Protein AF-A0A9E2R6E4-F1 (afdb_monomer)

Solvent-accessible surface area (backbone atoms only — not comparable to full-atom values): 20254 Å² total; per-residue (Å²): 70,36,32,37,70,83,23,35,37,55,35,37,62,45,87,61,30,73,78,51,36,37,40,59,85,74,66,72,63,31,54,75,44,72,36,80,47,72,44,97,88,69,48,46,32,44,30,36,35,43,78,27,54,66,24,34,38,40,35,26,30,70,66,62,95,43,68,72,61,46,47,50,52,46,53,57,48,55,61,68,33,55,60,33,45,71,48,36,71,67,54,53,74,89,80,40,61,92,71,56,21,30,36,34,30,35,73,84,27,34,34,65,30,32,38,49,40,49,83,38,42,28,50,64,60,48,74,66,54,59,67,63,53,67,75,66,43,74,50,99,88,41,50,26,42,78,46,77,46,76,38,59,46,101,86,66,50,72,59,23,36,40,45,48,78,44,76,41,63,68,61,53,52,50,50,55,52,51,52,55,51,52,51,50,52,52,52,53,51,50,51,52,53,51,51,50,50,50,50,53,51,52,54,49,54,57,50,46,64,70,60,56,85,51,64,93,86,52,95,72,49,43,56,72,41,62,56,86,72,68,72,34,56,45,32,42,52,34,62,72,84,69,98,53,56,50,61,57,51,28,73,45,44,29,57,54,45,20,10,19,39,55,36,73,5,30,36,38,32,39,12,23,30,57,96,75,35,30,27,69,34,33,84,52,52,73,74,48,48,59,48,27,53,52,45,33,51,56,36,43,62,43,21,38,69,70,62,64,78,87,61,46,48,82,47,80,40,66,34,47,45,97,88,47,91,60,83,42,29,24,33,39,34,44,40,38,47,65,49,86,58,74,63,77,33,18,26,66,85,71,48,30,27,29,42,52,92,50,40,82,42,80,43,59,70,69,62,38,54,53,56,48,68,78,51,106

Radius of gyration: 51.25 Å; Cα contacts (8 Å, |Δi|>4): 689; chains: 1; bounding box: 88×52×119 Å

pLDDT: mean 85.67, std 11.24, range [45.84, 97.56]

Mean predicted aligned error: 17.35 Å

Secondary structure (DSSP, 8-state):
-EE-TTSBEEEB-GGGGGGS-BBPPPPGGGGTS-EEEE-TTS-EEEEEEEEEBTEEEEEEEES-S-HHHHHHHHHHHHHHT-SBHHHHHH--GGGS-TT-EEEEEETTSBEEEEEB----BB-PPPHHHHHHS-SSEEETTEEEEEEEEEEE-TTS-EEEEEEEEEE-HHHHHHHHHHHHHHHHHHHHHHHHHHHHHHHHHHHHHHHHHHHS-S-TT-S-EETTPBPSSPP-SSEEEE---SS-HHHHHHHHHHHHHHHHHTTT-EEEEETEETTTTEE--EE--HHHHHHHHHHHHHHHHTSBSPPPTTT-EEEEEEEE-SS---TTEEEEEEEE-----SS--B-TTS-EEEEETTEEEEE-SHHHHHHHHTT-

Sequence (376 aa):
IIIGPNGLLIDVEADVTAVLGKAQSLPEVVFRSPQTLVSEVGETWRLLGKRVQGGSVILGLVAPSSMASADVKLADASRRFGNTIAEALSVKPRQIDVDVDYAVLGDDGALKAGWGGVPLKIAPRSPSEIAALKPPVTIAGKPYLLFSRPIVNSVGGQVGTVIVPQELNLEQEALAVLDRFNLGIIVIAALITVGLGIYLVGREVLRDSRRSGVAAGIDRFILGERLAIEETREYEFKEVIGNRPADTIANLADEYAVAFLNSEGGRIFWGVRDKDRVVVGVRLPAPDRDRLRRLVANKLHAVQPQIDPTQYRLEFHAVESPETADSELTVIELIVPKVDPTEPYFTGGGEAFVRVDGVTRRLSGPPLVDWIRRRT

Foldseek 3Di:
DWAWPQQWFQFDAFQPQQLFAFWDDDDPVLAVAWDWDAAPVGWIKTWHKHAAAFFIKIKIATPDPDPVVVRVLRVVQNVQCPRHLVSNSVDDCVNHDVRMWMFTAGPRRRTNTTGGRRTIRTPGPPPVNSVVPPAQDQTPNFTKDWDKDFDADPVGHGGIIDIDIDTCPVVVVVVVVVVVVVVVVVVVVVCVVVVVVCVVVVVVVVVVVVVPDDDVQDPAAAAFDAGPDAQFLAEEEEEQDDDQRLVVCLVCLLLVLLQQQLEFWHKYKYQAHNPGRGRRFDQADPVSVVVSVVSNLVFQCLKPPRDDPVQKDWDWGFYHYPVDPPRRGTIIMIGHHGDLDLAGMATSVRWGWHRDGSDIDTQDDPNRVVSNVVSD

Nearest PDB structures (foldseek):
  5yd0-assembly2_B  TM=7.288E-01  e=2.037E-07  Rattus norvegicus
  5yd0-assembly1_A  TM=7.008E-01  e=3.470E-07  Rattus norvegicus
  7zep-assembly1_A  TM=6.489E-01  e=7.905E-08  Homo sapiens
  5yd0-assembly2_D  TM=6.889E-01  e=6.652E-07  Rattus norvegicus
  9gmx-assembly1_B  TM=6.318E-01  e=4.664E-07  Homo sapiens

Structure (mmCIF, N/CA/C/O backbone):
data_AF-A0A9E2R6E4-F1
#
_entry.id   AF-A0A9E2R6E4-F1
#
loop_
_atom_site.group_PDB
_atom_site.id
_atom_site.type_symbol
_atom_site.label_atom_id
_atom_site.label_alt_id
_atom_site.label_comp_id
_atom_site.label_asym_id
_atom_site.label_entity_id
_atom_site.label_seq_id
_atom_site.pdbx_PDB_ins_code
_atom_site.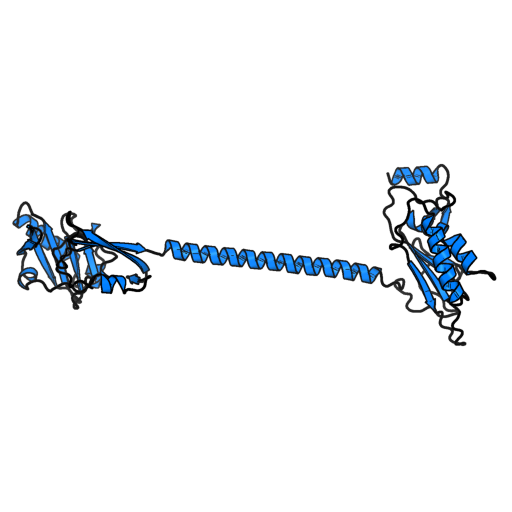Cartn_x
_atom_site.Cartn_y
_atom_site.Cartn_z
_atom_site.occupancy
_atom_site.B_iso_or_equiv
_atom_site.auth_seq_id
_atom_site.auth_comp_id
_atom_site.auth_asym_id
_atom_site.auth_atom_id
_atom_site.pdbx_PDB_model_num
ATOM 1 N N . ILE A 1 1 ? -16.400 -1.07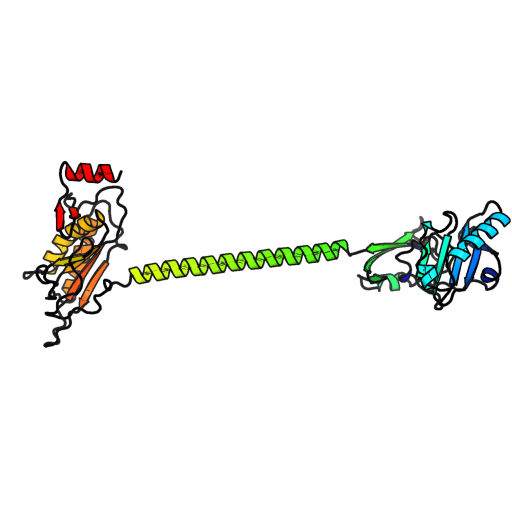3 38.572 1.00 79.62 1 ILE A N 1
ATOM 2 C CA . ILE A 1 1 ? -16.927 -2.059 39.549 1.00 79.62 1 ILE A CA 1
ATOM 3 C C . ILE A 1 1 ? -16.061 -2.025 40.796 1.00 79.62 1 ILE A C 1
ATOM 5 O O . ILE A 1 1 ? -14.838 -2.103 40.664 1.00 79.62 1 ILE A O 1
ATOM 9 N N . ILE A 1 2 ? -16.677 -1.924 41.973 1.00 78.75 2 ILE A N 1
ATOM 10 C CA . ILE A 1 2 ? -15.986 -1.910 43.268 1.00 78.75 2 ILE A CA 1
ATOM 11 C C . ILE A 1 2 ? -16.479 -3.085 44.114 1.00 78.75 2 ILE A C 1
ATOM 13 O O . ILE A 1 2 ? -17.682 -3.259 44.312 1.00 78.75 2 ILE A O 1
ATOM 17 N N . ILE A 1 3 ? -15.537 -3.890 44.610 1.00 78.31 3 ILE A N 1
ATOM 18 C CA . ILE A 1 3 ? -15.826 -5.064 45.440 1.00 78.31 3 ILE A CA 1
ATOM 19 C C . ILE A 1 3 ? -15.032 -4.967 46.743 1.00 78.31 3 ILE A C 1
ATOM 21 O O . ILE A 1 3 ? -13.816 -4.745 46.728 1.00 78.31 3 ILE A O 1
ATOM 25 N N . GLY A 1 4 ? -15.726 -5.150 47.865 1.00 74.25 4 GLY A N 1
ATOM 26 C CA . GLY A 1 4 ? -15.132 -5.251 49.193 1.00 74.25 4 GLY A CA 1
ATOM 27 C C . GLY A 1 4 ? -14.335 -6.550 49.392 1.00 74.25 4 GLY A C 1
ATOM 28 O O . GLY A 1 4 ? -14.423 -7.484 48.593 1.00 74.25 4 GLY A O 1
ATOM 29 N N . PRO A 1 5 ? -13.576 -6.664 50.491 1.00 70.75 5 PRO A N 1
ATOM 30 C CA . PRO A 1 5 ? -12.646 -7.773 50.709 1.00 70.75 5 PRO A CA 1
ATOM 31 C C . PRO A 1 5 ? -13.365 -9.120 50.900 1.00 70.75 5 PRO A C 1
ATOM 33 O O . PRO A 1 5 ? -12.811 -10.167 50.583 1.00 70.75 5 PRO A O 1
ATOM 36 N N . ASN A 1 6 ? -14.629 -9.088 51.334 1.00 72.00 6 ASN A N 1
ATOM 37 C CA . ASN A 1 6 ? -15.473 -10.266 51.548 1.00 72.00 6 ASN A CA 1
ATOM 38 C C . ASN A 1 6 ? -16.371 -10.603 50.341 1.00 72.00 6 ASN A C 1
ATOM 40 O O . ASN A 1 6 ? -17.314 -11.382 50.476 1.00 72.00 6 ASN A O 1
ATOM 44 N N . GLY A 1 7 ? -16.140 -9.979 49.180 1.00 75.81 7 GLY A N 1
ATOM 45 C CA . GLY A 1 7 ? -16.980 -10.163 47.992 1.00 75.81 7 GLY A CA 1
ATOM 46 C C . GLY A 1 7 ? -18.264 -9.325 47.980 1.00 75.81 7 GLY A C 1
ATOM 47 O O . GLY A 1 7 ? -19.118 -9.542 47.126 1.00 75.81 7 GLY A O 1
ATOM 48 N N . LEU A 1 8 ? -18.426 -8.369 48.903 1.00 82.25 8 LEU A N 1
ATOM 49 C CA . LEU A 1 8 ? -19.550 -7.426 48.881 1.00 82.25 8 LEU A CA 1
ATOM 50 C C . LEU A 1 8 ? -19.448 -6.519 47.648 1.00 82.25 8 LEU A C 1
ATOM 52 O O . LEU A 1 8 ? -18.444 -5.827 47.476 1.00 82.25 8 LEU A O 1
ATOM 56 N N . LEU A 1 9 ? -20.484 -6.508 46.814 1.00 81.25 9 LEU A N 1
ATOM 57 C CA . LEU A 1 9 ? -20.631 -5.544 45.733 1.00 81.25 9 LEU A CA 1
ATOM 58 C C . LEU A 1 9 ? -20.940 -4.171 46.334 1.00 81.25 9 LEU A C 1
ATOM 60 O O . LEU A 1 9 ? -21.953 -4.022 47.010 1.00 81.25 9 LEU A O 1
ATOM 64 N N . ILE A 1 10 ? -20.046 -3.207 46.120 1.00 81.75 10 ILE A N 1
ATOM 65 C CA . ILE A 1 10 ? -20.208 -1.830 46.609 1.00 81.75 10 ILE A CA 1
ATOM 66 C C . ILE A 1 10 ? -20.792 -0.954 45.506 1.00 81.75 10 ILE A C 1
ATOM 68 O O . ILE A 1 10 ? -21.644 -0.121 45.777 1.00 81.75 10 ILE A O 1
ATOM 72 N N . ASP A 1 11 ? -20.331 -1.143 44.269 1.00 83.12 11 ASP A N 1
ATOM 73 C CA . ASP A 1 11 ? -20.814 -0.366 43.133 1.00 83.12 11 ASP A CA 1
ATOM 74 C C . ASP A 1 11 ? -20.617 -1.110 41.806 1.00 83.12 11 ASP A C 1
ATOM 76 O O . ASP A 1 11 ? -19.558 -1.717 41.551 1.00 83.12 11 ASP A O 1
ATOM 80 N N . VAL A 1 12 ? -21.641 -1.059 40.955 1.00 80.75 12 VAL A N 1
ATOM 81 C CA . VAL A 1 12 ? -21.673 -1.696 39.642 1.00 80.75 12 VAL A CA 1
ATOM 82 C C . VAL A 1 12 ? -22.379 -0.835 38.601 1.00 80.75 12 VAL A C 1
ATOM 84 O O . VAL A 1 12 ? -23.455 -0.288 38.825 1.00 80.75 12 VAL A O 1
ATOM 87 N N . GLU A 1 13 ? -21.796 -0.809 37.403 1.00 73.75 13 GLU A N 1
ATOM 88 C CA . GLU A 1 13 ? -22.425 -0.246 36.213 1.00 73.75 13 GLU A CA 1
ATOM 89 C C . GLU A 1 13 ? -22.677 -1.353 35.180 1.00 73.75 13 GLU A C 1
ATOM 91 O O . GLU A 1 13 ? -21.898 -2.306 35.042 1.00 73.75 13 GLU A O 1
ATOM 96 N N . ALA A 1 14 ? -23.814 -1.232 34.492 1.00 58.81 14 ALA A N 1
ATOM 97 C CA . ALA A 1 14 ? -24.580 -2.337 33.920 1.00 58.81 14 ALA A CA 1
ATOM 98 C C . ALA A 1 14 ? -23.852 -3.220 32.895 1.00 58.81 14 ALA A C 1
ATOM 100 O O . ALA 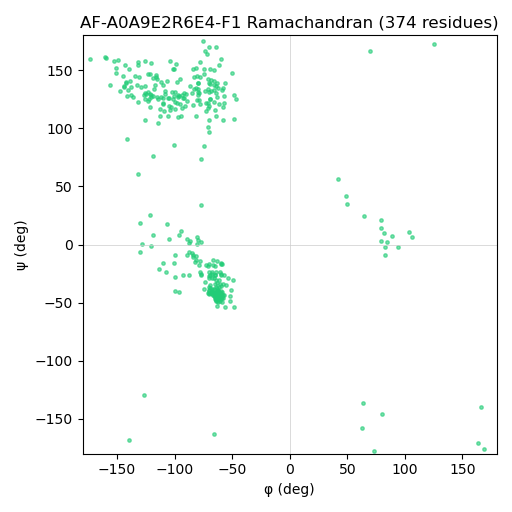A 1 14 ? -24.187 -4.400 32.785 1.00 58.81 14 ALA A O 1
ATOM 101 N N . ASP A 1 15 ? -22.845 -2.704 32.192 1.00 63.28 15 ASP A N 1
ATOM 102 C CA . ASP A 1 15 ? -22.310 -3.373 30.998 1.00 63.28 15 ASP A CA 1
ATOM 103 C C . ASP A 1 15 ? -21.248 -4.452 31.266 1.00 63.28 15 ASP A C 1
ATOM 105 O O . ASP A 1 15 ? -20.853 -5.166 30.345 1.00 63.28 15 ASP A O 1
ATOM 109 N N . VAL A 1 16 ? -20.762 -4.617 32.506 1.00 60.66 16 VAL A N 1
ATOM 110 C CA . VAL A 1 16 ? -19.556 -5.449 32.772 1.00 60.66 16 VAL A CA 1
ATOM 111 C C . VAL A 1 16 ? -19.770 -6.472 33.895 1.00 60.66 16 VAL A C 1
ATOM 113 O O . VAL A 1 16 ? -18.849 -7.062 34.464 1.00 60.66 16 VAL A O 1
ATOM 116 N N . THR A 1 17 ? -21.036 -6.746 34.191 1.00 63.38 17 THR A N 1
ATOM 117 C CA . THR A 1 17 ? -21.457 -7.647 35.269 1.00 63.38 17 THR A CA 1
ATOM 118 C C . THR A 1 17 ? -21.146 -9.121 35.009 1.00 63.38 17 THR A C 1
ATOM 120 O O . THR A 1 17 ? -20.894 -9.855 35.958 1.00 63.38 17 THR A O 1
ATOM 123 N N . ALA A 1 18 ? -21.044 -9.553 33.746 1.00 61.69 18 ALA A N 1
ATOM 124 C CA . ALA A 1 18 ? -20.771 -10.952 33.387 1.00 61.69 18 ALA A CA 1
ATOM 125 C C . ALA A 1 18 ? -19.364 -11.457 33.780 1.00 61.69 18 ALA A C 1
ATOM 127 O O . ALA A 1 18 ? -19.092 -12.659 33.739 1.00 61.69 18 ALA A O 1
ATOM 128 N N . VAL A 1 19 ? -18.453 -10.549 34.140 1.00 63.16 19 VAL A N 1
ATOM 129 C CA . VAL A 1 19 ? -17.122 -10.891 34.671 1.00 63.16 19 VAL A CA 1
ATOM 130 C C . VAL A 1 19 ? -17.211 -11.316 36.136 1.00 63.16 19 VAL A C 1
ATOM 132 O O . VAL A 1 19 ? -16.366 -12.076 36.619 1.00 63.16 19 VAL A O 1
ATOM 135 N N . LEU A 1 20 ? -18.238 -10.829 36.832 1.00 67.44 20 LEU A N 1
ATOM 136 C CA . LEU A 1 20 ? -18.463 -11.075 38.243 1.00 67.44 20 LEU A CA 1
ATOM 137 C C . LEU A 1 20 ? -18.966 -12.508 38.441 1.00 67.44 20 LEU A C 1
ATOM 139 O O . LEU A 1 20 ? -19.625 -13.090 37.580 1.00 67.44 20 LEU A O 1
ATOM 143 N N . GLY A 1 21 ? -18.576 -13.108 39.565 1.00 70.19 21 GLY A N 1
ATOM 144 C CA . GLY A 1 21 ? -18.983 -14.461 39.927 1.00 70.19 21 GLY A CA 1
ATOM 145 C C . GLY A 1 21 ? -20.486 -14.575 40.205 1.00 70.19 21 GLY A C 1
ATOM 146 O O . GLY A 1 21 ? -21.298 -13.719 39.854 1.00 70.19 21 GLY A O 1
ATOM 147 N N . LYS A 1 22 ? -20.874 -15.658 40.874 1.00 82.62 22 LYS A N 1
ATOM 148 C CA . LYS A 1 22 ? -22.269 -15.869 41.269 1.00 82.62 22 LYS A CA 1
ATOM 149 C C . LYS A 1 22 ? -22.577 -15.096 42.547 1.00 82.62 22 LYS A C 1
ATOM 151 O O . LYS A 1 22 ? -21.801 -15.151 43.501 1.00 82.62 22 LYS A O 1
ATOM 156 N N . ALA A 1 23 ? -23.708 -14.401 42.573 1.00 85.19 23 ALA A N 1
ATOM 157 C CA . ALA A 1 23 ? -24.239 -13.807 43.786 1.00 85.19 23 ALA A CA 1
ATOM 158 C C . ALA A 1 23 ? -24.750 -14.906 44.730 1.00 85.19 23 ALA A C 1
ATOM 160 O O . ALA A 1 23 ? -25.378 -15.879 44.306 1.00 85.19 23 ALA A O 1
ATOM 161 N N . GLN A 1 24 ? -24.488 -14.743 46.022 1.00 84.50 24 GLN A N 1
ATOM 162 C CA . GLN A 1 24 ? -25.087 -15.549 47.072 1.00 84.50 24 GLN A CA 1
ATOM 163 C C . GLN A 1 24 ? -26.591 -15.262 47.125 1.00 84.50 24 GLN A C 1
ATOM 165 O O . GLN A 1 24 ? -27.020 -14.110 47.045 1.00 84.50 24 GLN A O 1
ATOM 170 N N . SER A 1 25 ? -27.398 -16.311 47.268 1.00 81.69 25 SER A N 1
ATOM 171 C CA . SER A 1 25 ? -28.851 -16.173 47.342 1.00 81.69 25 SER A CA 1
ATOM 172 C C . SER A 1 25 ? -29.272 -15.342 48.557 1.00 81.69 25 SER A C 1
ATOM 174 O O . SER A 1 25 ? -28.789 -15.560 49.669 1.00 81.69 25 SER A O 1
ATOM 176 N N . LEU A 1 26 ? -30.205 -14.412 48.345 1.00 85.38 26 LEU A N 1
ATOM 177 C CA . LEU A 1 26 ? -30.829 -13.651 49.424 1.00 85.38 26 LEU A CA 1
ATOM 178 C C . LEU A 1 26 ? -31.908 -14.479 50.144 1.00 85.38 26 LEU A C 1
ATOM 180 O O . LEU A 1 26 ? -32.474 -15.401 49.549 1.00 85.38 26 LEU A O 1
ATOM 184 N N . PRO A 1 27 ? -32.244 -14.139 51.403 1.00 87.50 27 PRO A N 1
ATOM 185 C CA . PRO A 1 27 ? -33.346 -14.769 52.123 1.00 87.50 27 PRO A CA 1
ATOM 186 C C . PRO A 1 27 ? -34.682 -14.660 51.371 1.00 87.50 27 PRO A C 1
ATOM 188 O O . PRO A 1 27 ? -35.037 -13.588 50.883 1.00 87.50 27 PRO A O 1
ATOM 191 N N . GLU A 1 28 ? -35.481 -15.735 51.367 1.00 90.56 28 GLU A N 1
ATOM 192 C CA . GLU A 1 28 ? -36.801 -15.786 50.700 1.00 90.56 28 GLU A CA 1
ATOM 193 C C . GLU A 1 28 ? -37.754 -14.659 51.112 1.00 90.56 28 GLU A C 1
ATOM 195 O O . GLU A 1 28 ? -38.614 -14.239 50.341 1.00 90.56 28 GLU A O 1
ATOM 200 N N . VAL A 1 29 ? -37.607 -14.149 52.335 1.00 91.75 29 VAL A N 1
ATOM 201 C CA . VAL A 1 29 ? -38.442 -13.066 52.859 1.00 91.75 29 VAL A CA 1
ATOM 202 C C . VAL A 1 29 ? -38.320 -11.777 52.033 1.00 91.75 29 VAL A C 1
ATOM 204 O O . VAL A 1 29 ? -39.316 -11.077 51.865 1.00 91.75 29 VAL A O 1
ATOM 207 N N . VAL A 1 30 ? -37.155 -11.518 51.423 1.00 92.94 30 VAL A N 1
ATOM 208 C CA . VAL A 1 30 ? -36.910 -10.345 50.562 1.00 92.94 30 VAL A CA 1
ATOM 209 C C . VAL A 1 30 ? -37.771 -10.386 49.295 1.00 92.94 30 VAL A C 1
ATOM 211 O O . VAL A 1 30 ? -38.120 -9.341 48.757 1.00 92.94 30 VAL A O 1
ATOM 214 N N . PHE A 1 31 ? -38.169 -11.578 48.838 1.00 94.06 31 PHE A N 1
ATOM 215 C CA . PHE A 1 31 ? -39.012 -11.762 47.651 1.00 94.06 31 PHE A CA 1
ATOM 216 C C . PHE A 1 31 ? -40.515 -11.703 47.940 1.00 94.06 31 PHE A C 1
ATOM 218 O O . PHE A 1 31 ? -41.323 -11.769 47.015 1.00 94.06 31 PHE A O 1
ATOM 225 N N . ARG A 1 32 ? -40.907 -11.627 49.217 1.00 92.88 32 ARG A N 1
ATOM 226 C CA . ARG A 1 32 ? -42.317 -11.579 49.635 1.00 92.88 32 A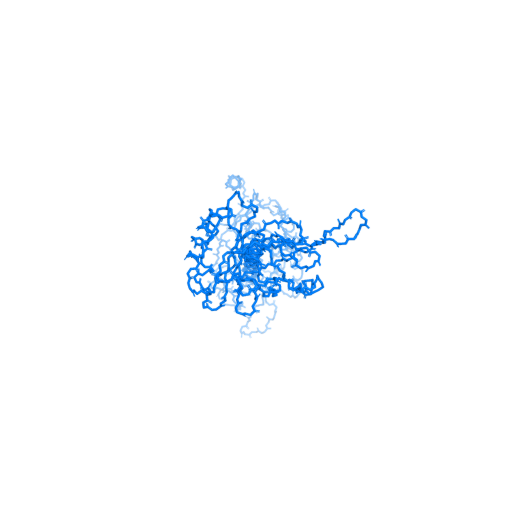RG A CA 1
ATOM 227 C C . ARG A 1 32 ? -42.770 -10.160 49.939 1.00 92.88 32 ARG A C 1
ATOM 229 O O . ARG A 1 32 ? -43.898 -9.799 49.619 1.00 92.88 32 ARG A O 1
ATOM 236 N N . SER A 1 33 ? -41.910 -9.372 50.574 1.00 92.81 33 SER A N 1
ATOM 237 C CA . SER A 1 33 ? -42.186 -7.982 50.930 1.00 92.81 33 SER A CA 1
ATOM 238 C C . SER A 1 33 ? -40.886 -7.219 51.182 1.00 92.81 33 SER A C 1
ATOM 240 O O . SER A 1 33 ? -39.865 -7.855 51.456 1.00 92.81 33 SER A O 1
ATOM 242 N N . PRO A 1 34 ? -40.904 -5.873 51.132 1.00 95.50 34 PRO A N 1
ATOM 243 C CA . PRO A 1 34 ? -39.709 -5.088 51.394 1.00 95.50 34 PRO A CA 1
ATOM 244 C C . PRO A 1 34 ? -39.121 -5.352 52.787 1.00 95.50 34 PRO A C 1
ATOM 246 O O . PRO A 1 34 ? -39.840 -5.362 53.790 1.00 95.50 34 PRO A O 1
ATOM 249 N N . GLN A 1 35 ? -37.807 -5.557 52.850 1.00 95.81 35 GLN A N 1
ATOM 250 C CA . GLN A 1 35 ? -37.065 -5.869 54.072 1.00 95.81 35 GLN A CA 1
ATOM 251 C C . GLN A 1 35 ? -35.984 -4.835 54.339 1.00 95.81 35 G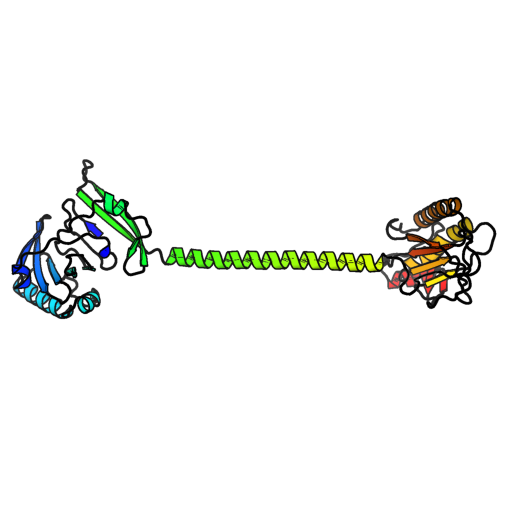LN A C 1
ATOM 253 O O . GLN A 1 35 ? -35.371 -4.317 53.410 1.00 95.81 35 GLN A O 1
ATOM 258 N N . THR A 1 36 ? -35.723 -4.561 55.614 1.00 93.75 36 THR A N 1
ATOM 259 C CA . THR A 1 36 ? -34.608 -3.700 56.017 1.00 93.75 36 THR A CA 1
ATOM 260 C C . THR A 1 36 ? -33.407 -4.560 56.387 1.00 93.75 36 THR A C 1
ATOM 262 O O . THR A 1 36 ? -33.537 -5.486 57.187 1.00 93.75 36 THR A O 1
ATOM 265 N N . LEU A 1 37 ? -32.247 -4.254 55.814 1.00 90.31 37 LEU A N 1
ATOM 266 C CA . LEU A 1 37 ? -30.989 -4.959 56.044 1.00 90.31 37 LEU A CA 1
ATOM 267 C C . LEU A 1 37 ? -29.867 -3.945 56.266 1.00 90.31 37 LEU A C 1
ATOM 269 O O . LEU A 1 37 ? -29.863 -2.890 55.647 1.00 90.31 37 LEU A O 1
ATOM 273 N N . VAL A 1 38 ? -28.912 -4.263 57.136 1.00 89.31 38 VAL A N 1
ATOM 274 C CA . VAL A 1 38 ? -27.686 -3.471 57.299 1.00 89.31 38 VAL A CA 1
ATOM 275 C C . VAL A 1 38 ? -26.555 -4.189 56.565 1.00 89.31 38 VAL A C 1
ATOM 277 O O . VAL A 1 38 ? -26.343 -5.381 56.794 1.00 89.31 38 VAL A O 1
ATOM 280 N N . SER A 1 39 ? -25.872 -3.499 55.651 1.00 86.25 39 SER A N 1
ATOM 281 C CA . SER A 1 39 ? -24.738 -4.053 54.904 1.00 86.25 39 SER A CA 1
ATOM 282 C C . SER A 1 39 ? -23.504 -4.201 55.808 1.00 86.25 39 SER A C 1
ATOM 284 O O . SER A 1 39 ? -23.424 -3.603 56.880 1.00 86.25 39 SER A O 1
ATOM 286 N N . GLU A 1 40 ? -22.500 -4.975 55.383 1.00 81.31 40 GLU A N 1
ATOM 287 C CA . GLU A 1 40 ? -21.253 -5.132 56.160 1.00 81.31 40 GLU A CA 1
ATOM 288 C C . GLU A 1 40 ? -20.447 -3.829 56.287 1.00 81.31 40 GLU A C 1
ATOM 290 O O . GLU A 1 40 ? -19.617 -3.708 57.184 1.00 81.31 40 GLU A O 1
ATOM 295 N N . VAL A 1 41 ? -20.709 -2.849 55.415 1.00 82.31 41 VAL A N 1
ATOM 296 C CA . VAL A 1 41 ? -20.125 -1.500 55.482 1.00 82.31 41 VAL A CA 1
ATOM 297 C C . VAL A 1 41 ? -20.962 -0.532 56.331 1.00 82.31 41 VAL A C 1
ATOM 299 O O . VAL A 1 41 ? -20.615 0.639 56.447 1.00 82.31 41 VAL A O 1
ATOM 302 N N . GLY A 1 42 ? -22.034 -1.016 56.971 1.00 84.94 42 GLY A N 1
ATOM 303 C CA . GLY A 1 42 ? -22.847 -0.260 57.929 1.00 84.94 42 GLY A CA 1
ATOM 304 C C . GLY A 1 42 ? -24.001 0.540 57.322 1.00 84.94 42 GLY A C 1
ATOM 305 O O . GLY A 1 42 ? -24.665 1.290 58.037 1.00 84.94 42 GLY A O 1
ATOM 306 N N . GLU A 1 43 ? -24.282 0.390 56.029 1.00 89.31 43 GLU A N 1
ATOM 307 C CA . GLU A 1 43 ? -25.390 1.095 55.382 1.00 89.31 43 GLU A CA 1
ATOM 308 C C . GLU A 1 43 ? -26.714 0.400 55.675 1.00 89.31 43 GLU A C 1
ATOM 310 O O . GLU A 1 43 ? -26.815 -0.825 55.615 1.00 89.31 43 GLU A O 1
ATOM 315 N N . THR A 1 44 ? -27.761 1.177 55.939 1.00 92.00 44 THR A N 1
ATOM 316 C CA . THR A 1 44 ? -29.114 0.635 56.094 1.00 92.00 44 THR A CA 1
ATOM 317 C C . THR A 1 44 ? -29.820 0.635 54.747 1.00 92.00 44 THR A C 1
ATOM 319 O O . THR A 1 44 ? -30.047 1.691 54.170 1.00 92.00 44 THR A O 1
ATOM 322 N N . TRP A 1 45 ? -30.208 -0.539 54.273 1.00 94.12 45 TRP A N 1
ATOM 323 C CA . TRP A 1 45 ? -30.863 -0.763 52.994 1.00 94.12 45 TRP A CA 1
ATOM 324 C C . TRP A 1 45 ? -32.309 -1.200 53.183 1.00 94.12 45 TRP A C 1
ATOM 326 O O . TRP A 1 45 ? -32.606 -2.039 54.035 1.00 94.12 45 TRP A O 1
ATOM 336 N N . ARG A 1 46 ? -33.208 -0.685 52.343 1.00 96.12 46 ARG A N 1
ATOM 337 C CA . ARG A 1 46 ? -34.555 -1.230 52.152 1.00 96.12 46 ARG A CA 1
ATOM 338 C C . ARG A 1 46 ? -34.585 -1.984 50.830 1.00 96.12 46 ARG A C 1
ATOM 340 O O . ARG A 1 46 ? -34.379 -1.375 49.787 1.00 96.12 46 ARG A O 1
ATOM 347 N N . LEU A 1 47 ? -34.796 -3.297 50.880 1.00 96.38 47 LEU A N 1
ATOM 348 C CA . LEU A 1 47 ? -34.658 -4.206 49.744 1.00 96.38 47 LEU A CA 1
ATOM 349 C C . LEU A 1 47 ? -35.983 -4.852 49.359 1.00 96.38 47 LEU A C 1
ATOM 351 O O . LEU A 1 47 ? -36.748 -5.244 50.235 1.00 96.38 47 LEU A O 1
ATOM 355 N N . LEU A 1 48 ? -36.203 -5.056 48.063 1.00 97.12 48 LEU A N 1
ATOM 356 C CA . LEU A 1 48 ? -37.299 -5.862 47.528 1.00 97.12 48 LEU A CA 1
ATOM 357 C C . LEU A 1 48 ? -36.787 -6.756 46.398 1.00 97.12 48 LEU A C 1
ATOM 359 O O . LEU A 1 48 ? -36.198 -6.284 45.429 1.00 97.12 48 LEU A O 1
ATOM 363 N N . GLY A 1 49 ? -37.048 -8.051 46.513 1.00 96.31 49 GLY A N 1
ATOM 364 C CA . GLY A 1 49 ? -36.783 -9.034 45.477 1.00 96.31 49 GLY A CA 1
ATOM 365 C C . GLY A 1 49 ? -38.027 -9.296 44.635 1.00 96.31 49 GLY A C 1
ATOM 366 O O . GLY A 1 49 ? -39.138 -9.395 45.153 1.00 96.31 49 GLY A O 1
ATOM 367 N N . LYS A 1 50 ? -37.838 -9.486 43.333 1.00 95.94 50 LYS A N 1
ATOM 368 C CA . LYS A 1 50 ? -38.867 -9.941 42.399 1.00 95.94 50 LYS A CA 1
ATOM 369 C C . LYS A 1 50 ? -38.364 -11.157 41.635 1.00 95.94 50 LYS A C 1
ATOM 371 O O . LYS A 1 50 ? -37.291 -11.123 41.041 1.00 95.94 50 LYS A O 1
ATOM 376 N N . ARG A 1 51 ? -39.153 -12.231 41.620 1.00 95.81 51 ARG A N 1
ATOM 377 C CA . ARG A 1 51 ? -38.880 -13.384 40.754 1.00 95.81 51 ARG A CA 1
ATOM 378 C C . ARG A 1 51 ? -39.353 -13.098 39.336 1.00 95.81 51 ARG A C 1
ATOM 380 O O . ARG A 1 51 ? -40.430 -12.535 39.149 1.00 95.81 51 ARG A O 1
ATOM 387 N N . VAL A 1 52 ? -38.554 -13.512 38.364 1.00 96.12 52 VAL A N 1
ATOM 388 C CA . VAL A 1 52 ? -38.885 -13.473 36.939 1.00 96.12 52 VAL A CA 1
ATOM 389 C C . VAL A 1 52 ? -38.558 -14.832 36.327 1.00 96.12 52 VAL A C 1
ATOM 391 O O . VAL A 1 52 ? -37.744 -15.583 36.855 1.00 96.12 52 VAL A O 1
ATOM 394 N N . GLN A 1 53 ? -39.181 -15.180 35.210 1.00 96.62 53 GLN A N 1
ATOM 395 C CA . GLN A 1 53 ? -38.809 -16.375 34.468 1.00 96.62 53 GLN A CA 1
ATOM 396 C C . GLN A 1 53 ? -37.356 -16.244 33.992 1.00 96.62 53 GLN A C 1
ATOM 398 O O . GLN A 1 53 ? -37.025 -15.309 33.258 1.00 96.62 53 GLN A O 1
ATOM 403 N N . GLY A 1 54 ? -36.495 -17.173 34.409 1.00 93.44 54 GLY A N 1
ATOM 404 C CA . GLY A 1 54 ? -35.067 -17.144 34.095 1.00 93.44 54 GLY A CA 1
ATOM 405 C C . GLY A 1 54 ? -34.187 -16.482 35.163 1.00 93.44 54 GLY A C 1
ATOM 406 O O . GLY A 1 54 ? -32.971 -16.423 34.961 1.00 93.44 54 GLY A O 1
ATOM 407 N N . GLY A 1 55 ? -34.761 -15.957 36.258 1.00 94.38 55 GLY A N 1
ATOM 408 C CA . GLY A 1 55 ? -33.967 -15.425 37.363 1.00 94.38 55 GLY A CA 1
ATOM 409 C C . GLY A 1 55 ? -34.715 -14.570 38.388 1.00 94.38 55 GLY A C 1
ATOM 410 O O . GLY A 1 55 ? -35.835 -14.854 38.824 1.00 94.38 55 GLY A O 1
ATOM 411 N N . SER A 1 56 ? -34.068 -13.494 38.826 1.00 95.31 56 SER A N 1
ATOM 412 C CA . SER A 1 56 ? -34.632 -12.557 39.798 1.00 95.31 56 SER A CA 1
ATOM 413 C C . SER A 1 56 ? -34.062 -11.150 39.657 1.00 95.31 56 SER A C 1
ATOM 415 O O . SER A 1 56 ? -32.971 -10.955 39.130 1.00 95.31 56 SER A O 1
ATOM 417 N N . VAL A 1 57 ? -34.808 -10.166 40.146 1.00 95.38 57 VAL A N 1
ATOM 418 C CA . VAL A 1 57 ? -34.395 -8.766 40.233 1.00 95.38 57 VAL A CA 1
ATOM 419 C C . VAL A 1 57 ? -34.400 -8.354 41.694 1.00 95.38 57 VAL A C 1
ATOM 421 O O . VAL A 1 57 ? -35.399 -8.552 42.384 1.00 95.38 57 VAL A O 1
ATOM 424 N N . ILE A 1 58 ? -33.296 -7.792 42.167 1.00 95.81 58 ILE A N 1
ATOM 425 C CA . ILE A 1 58 ? -33.162 -7.246 43.516 1.00 95.81 58 ILE A CA 1
ATOM 426 C C . ILE A 1 58 ? -33.116 -5.732 43.400 1.00 95.81 58 ILE A C 1
ATOM 428 O O . ILE A 1 58 ? -32.347 -5.207 42.604 1.00 95.81 58 ILE A O 1
ATOM 432 N N . LEU A 1 59 ? -33.941 -5.052 44.184 1.00 96.31 59 LEU A N 1
ATOM 433 C CA . LEU A 1 59 ? -34.067 -3.599 44.219 1.00 96.31 59 LEU A CA 1
ATOM 434 C C . LEU A 1 59 ? -33.701 -3.111 45.611 1.00 96.31 59 LEU A C 1
ATOM 436 O O . LEU A 1 59 ? -34.048 -3.776 46.591 1.00 96.31 59 LEU A O 1
ATOM 440 N N . GLY A 1 60 ? -33.044 -1.961 45.702 1.00 95.62 60 GLY A N 1
ATOM 441 C CA . GLY A 1 60 ? -32.598 -1.405 46.969 1.00 95.62 60 GLY A CA 1
ATOM 442 C C . GLY A 1 60 ? -32.665 0.113 47.028 1.00 95.62 60 GLY A C 1
ATOM 443 O O . GLY A 1 60 ? -32.421 0.794 46.041 1.00 95.62 60 GLY A O 1
ATOM 444 N N . LEU A 1 61 ? -32.984 0.627 48.213 1.00 95.12 61 LEU A N 1
ATOM 445 C CA . LEU A 1 61 ? -32.858 2.036 48.579 1.00 95.12 61 LEU A CA 1
ATOM 446 C C . LEU A 1 61 ? -31.939 2.154 49.792 1.00 95.12 61 LEU A C 1
ATOM 448 O O . LEU A 1 61 ? -32.166 1.479 50.803 1.00 95.12 61 LEU A O 1
ATOM 452 N N . VAL A 1 62 ? -30.945 3.035 49.712 1.00 93.00 62 VAL A N 1
ATOM 453 C CA . VAL A 1 62 ? -30.040 3.337 50.828 1.00 93.00 62 VAL A CA 1
ATOM 454 C C . VAL A 1 62 ? -30.667 4.390 51.730 1.00 93.00 62 VAL A C 1
ATOM 456 O O . VAL A 1 62 ? -31.130 5.423 51.258 1.00 93.00 62 VAL A O 1
ATOM 459 N N . ALA A 1 63 ? -30.673 4.124 53.035 1.00 89.50 63 ALA A N 1
ATOM 460 C CA . ALA A 1 63 ? -31.087 5.036 54.100 1.00 89.50 63 ALA A CA 1
ATOM 461 C C . ALA A 1 63 ? -32.362 5.850 53.776 1.00 89.50 63 ALA A C 1
ATOM 463 O O . ALA A 1 63 ? -32.337 7.083 53.825 1.00 89.50 63 ALA A O 1
ATOM 464 N N . PRO A 1 64 ? -33.494 5.195 53.441 1.00 87.50 64 PRO A N 1
ATOM 465 C CA . PRO A 1 64 ? -34.688 5.918 53.033 1.00 87.50 64 PRO A CA 1
ATOM 466 C C . PRO A 1 64 ? -35.236 6.778 54.173 1.00 87.50 64 PRO A C 1
ATOM 468 O O . PRO A 1 64 ? -35.392 6.314 55.303 1.00 87.50 64 PRO A O 1
ATOM 471 N N . SER A 1 65 ? -35.623 8.015 53.857 1.00 83.94 65 SER A N 1
ATOM 472 C CA . SER A 1 65 ? -36.192 8.956 54.833 1.00 83.94 65 SER A CA 1
ATOM 473 C C . SER A 1 65 ? -37.538 8.491 55.408 1.00 83.94 65 SER A C 1
ATOM 475 O O . SER A 1 65 ? -37.924 8.902 56.499 1.00 83.94 65 SER A O 1
ATOM 477 N N . SER A 1 66 ? -38.266 7.636 54.680 1.00 91.75 66 SER A N 1
ATOM 478 C CA . SER A 1 66 ? -39.506 6.997 55.128 1.00 91.75 66 SER A CA 1
ATOM 479 C C . SER A 1 66 ? -39.651 5.603 54.518 1.00 91.75 66 SER A C 1
ATOM 481 O O . SER A 1 66 ? -39.513 5.413 53.308 1.00 91.75 66 SER A O 1
ATOM 483 N N . MET A 1 67 ? -39.968 4.620 55.366 1.00 90.25 67 MET A N 1
ATOM 484 C CA . MET A 1 67 ? -40.142 3.223 54.948 1.00 90.25 67 MET A CA 1
ATOM 485 C C . MET A 1 67 ? -41.369 3.047 54.050 1.00 90.25 67 MET A C 1
ATOM 487 O O . MET A 1 67 ? -41.303 2.333 53.058 1.00 90.25 67 MET A O 1
ATOM 491 N N . ALA A 1 68 ? -42.469 3.749 54.338 1.00 90.12 68 ALA A N 1
ATOM 492 C CA . ALA A 1 68 ? -43.688 3.644 53.538 1.00 90.12 68 ALA A CA 1
ATOM 493 C C . ALA A 1 68 ? -43.483 4.174 52.109 1.00 90.12 68 ALA A C 1
ATOM 495 O O . ALA A 1 68 ? -43.923 3.547 51.148 1.00 90.12 68 ALA A O 1
ATOM 496 N N . SER A 1 69 ? -42.773 5.298 51.949 1.00 91.19 69 SER A N 1
ATOM 497 C CA . SER A 1 69 ? -42.450 5.816 50.614 1.00 91.19 69 SER A CA 1
ATOM 498 C C . SER A 1 69 ? -41.440 4.935 49.884 1.00 91.19 69 SER A C 1
ATOM 500 O O . SER A 1 69 ? -41.557 4.760 48.674 1.00 91.19 69 SER A O 1
ATOM 502 N N . ALA A 1 70 ? -40.470 4.363 50.605 1.00 93.69 70 ALA A N 1
ATOM 503 C CA . ALA A 1 70 ? -39.501 3.435 50.029 1.00 93.69 70 ALA A CA 1
ATOM 504 C C . ALA A 1 70 ? -40.182 2.175 49.485 1.00 93.69 70 ALA A C 1
ATOM 506 O O . ALA A 1 70 ? -39.902 1.765 48.363 1.00 93.69 70 ALA A O 1
ATOM 507 N N . ASP A 1 71 ? -41.129 1.609 50.233 1.00 95.75 71 ASP A N 1
ATOM 508 C CA . ASP A 1 71 ? -41.871 0.417 49.822 1.00 95.75 71 ASP A CA 1
ATOM 509 C C . ASP A 1 71 ? -42.685 0.665 48.546 1.00 95.75 71 ASP A C 1
ATOM 511 O O . ASP A 1 71 ? -42.688 -0.178 47.647 1.00 95.75 71 ASP A O 1
ATOM 515 N N . VAL A 1 72 ? -43.311 1.842 48.421 1.00 94.75 72 VAL A N 1
ATOM 516 C CA . VAL A 1 72 ? -44.010 2.257 47.193 1.00 94.75 72 VAL A CA 1
ATOM 517 C C . VAL A 1 72 ? -43.031 2.404 46.027 1.00 94.75 72 VAL A C 1
ATOM 519 O O . VAL A 1 72 ? -43.267 1.821 44.969 1.00 94.75 72 VAL A O 1
ATOM 522 N N . LYS A 1 73 ? -41.902 3.105 46.219 1.00 95.19 73 LYS A N 1
ATOM 523 C CA . LYS A 1 73 ? -40.868 3.267 45.180 1.00 95.19 73 LYS A CA 1
ATOM 524 C C . LYS A 1 73 ? -40.331 1.918 44.688 1.00 95.19 73 LYS A C 1
ATOM 526 O O . LYS A 1 73 ? -40.238 1.696 43.481 1.00 95.19 73 LYS A O 1
ATOM 531 N N . LEU A 1 74 ? -40.013 1.001 45.603 1.00 96.31 74 LEU A N 1
ATOM 532 C CA . LEU A 1 74 ? -39.513 -0.335 45.266 1.00 96.31 74 LEU A CA 1
ATOM 533 C C . LEU A 1 74 ? -40.572 -1.161 44.530 1.00 96.31 74 LEU A C 1
ATOM 535 O O . LEU A 1 74 ? -40.257 -1.816 43.535 1.00 96.31 74 LEU A O 1
ATOM 539 N N . ALA A 1 75 ? -41.832 -1.112 44.972 1.00 95.06 75 ALA A N 1
ATOM 540 C CA . ALA A 1 75 ? -42.926 -1.801 44.296 1.00 95.06 75 ALA A CA 1
ATOM 541 C C . ALA A 1 75 ? -43.132 -1.265 42.868 1.00 95.06 75 ALA A C 1
ATOM 543 O O . ALA A 1 75 ? -43.238 -2.054 41.924 1.00 95.06 75 ALA A O 1
ATOM 544 N N . ASP A 1 76 ? -43.115 0.056 42.688 1.00 94.50 76 ASP A N 1
ATOM 545 C CA . ASP A 1 76 ? -43.215 0.717 41.385 1.00 94.50 76 ASP A CA 1
ATOM 546 C C . ASP A 1 76 ? -42.062 0.340 40.458 1.00 94.50 76 ASP A C 1
ATOM 548 O O . ASP A 1 76 ? -42.299 -0.045 39.309 1.00 94.50 76 ASP A O 1
ATOM 552 N N . ALA A 1 77 ? -40.826 0.384 40.959 1.00 95.62 77 ALA A N 1
ATOM 553 C CA . ALA A 1 77 ? -39.645 -0.022 40.210 1.00 95.62 77 ALA A CA 1
ATOM 554 C C . ALA A 1 77 ? -39.730 -1.500 39.803 1.00 95.62 77 ALA A C 1
ATOM 556 O O . ALA A 1 77 ? -39.521 -1.826 38.635 1.00 95.62 77 ALA A O 1
ATOM 557 N N . SER A 1 78 ? -40.147 -2.390 40.712 1.00 96.56 78 SER A N 1
ATOM 558 C CA . SER A 1 78 ? -40.262 -3.830 40.441 1.00 96.56 78 SER A CA 1
ATOM 559 C C . SER A 1 78 ? -41.195 -4.155 39.276 1.00 96.56 78 SER A C 1
ATOM 561 O O . SER A 1 78 ? -40.938 -5.087 38.506 1.00 96.56 78 SER A O 1
ATOM 563 N N . ARG A 1 79 ? -42.263 -3.371 39.086 1.00 95.31 79 ARG A N 1
ATOM 564 C CA . ARG A 1 79 ? -43.206 -3.560 37.976 1.00 95.31 79 ARG A CA 1
ATOM 565 C C . ARG A 1 79 ? -42.564 -3.294 36.616 1.00 95.31 79 ARG A C 1
ATOM 567 O O . ARG A 1 79 ? -42.946 -3.947 35.650 1.00 95.31 79 ARG A O 1
ATOM 574 N N . ARG A 1 80 ? -41.558 -2.418 36.548 1.00 95.81 80 ARG A N 1
ATOM 575 C CA . ARG A 1 80 ? -40.876 -2.042 35.297 1.00 95.81 80 ARG A CA 1
ATOM 576 C C . ARG A 1 80 ? -40.008 -3.158 34.718 1.00 95.81 80 ARG A C 1
ATOM 578 O O . ARG A 1 80 ? -39.814 -3.190 33.513 1.00 95.81 80 ARG A O 1
ATOM 585 N N . PHE A 1 81 ? -39.552 -4.097 35.547 1.00 95.56 81 PHE A N 1
ATOM 586 C CA . PHE A 1 81 ? -38.687 -5.210 35.132 1.00 95.56 81 PHE A CA 1
ATOM 587 C C . PHE A 1 81 ? -39.413 -6.395 34.480 1.00 95.56 81 PHE A C 1
ATOM 589 O O . PHE A 1 81 ? -38.787 -7.419 34.217 1.00 95.56 81 PHE A O 1
ATOM 596 N N . GLY A 1 82 ? -40.718 -6.282 34.214 1.00 95.12 82 GLY A N 1
ATOM 597 C CA . GLY A 1 82 ? -41.464 -7.338 33.528 1.00 95.12 82 GLY A CA 1
ATOM 598 C C . GLY A 1 82 ? -41.509 -8.650 34.314 1.00 95.12 82 GLY A C 1
ATOM 599 O O . GLY A 1 82 ? -41.373 -8.652 35.538 1.00 95.12 82 GLY A O 1
ATOM 600 N N . ASN A 1 83 ? -41.747 -9.763 33.631 1.00 96.69 83 ASN A N 1
ATOM 601 C CA . ASN A 1 83 ? -41.879 -11.094 34.228 1.00 96.69 83 ASN A CA 1
ATOM 602 C C . ASN A 1 83 ? -40.845 -12.093 33.702 1.00 96.69 83 ASN A C 1
ATOM 604 O O . ASN A 1 83 ? -40.837 -13.232 34.162 1.00 96.69 83 ASN A O 1
ATOM 608 N N . THR A 1 84 ? -39.971 -11.696 32.776 1.00 96.94 84 THR A N 1
ATOM 609 C CA . THR A 1 84 ? -38.894 -12.540 32.235 1.00 96.94 84 THR A CA 1
ATOM 610 C C . THR A 1 84 ? -37.537 -11.859 32.378 1.00 96.94 84 THR A C 1
ATOM 612 O O . THR A 1 84 ? -37.448 -10.634 32.465 1.00 96.94 84 THR A O 1
ATOM 615 N N . ILE A 1 85 ? -36.453 -12.637 32.366 1.00 93.12 85 ILE A N 1
ATOM 616 C CA . ILE A 1 85 ? -35.099 -12.075 32.413 1.00 93.12 85 ILE A CA 1
ATOM 617 C C . ILE A 1 85 ? -34.780 -11.206 31.188 1.00 93.12 85 ILE A C 1
ATOM 619 O O . ILE A 1 85 ? -34.079 -10.209 31.314 1.00 93.12 85 ILE A O 1
ATOM 623 N N . ALA A 1 86 ? -35.324 -11.540 30.014 1.00 93.00 86 ALA A N 1
ATOM 624 C CA . ALA A 1 86 ? -35.136 -10.752 28.797 1.00 93.00 86 ALA A CA 1
ATOM 625 C C . ALA A 1 86 ? -35.776 -9.360 28.921 1.00 93.00 86 ALA A C 1
ATOM 627 O O . ALA A 1 86 ? -35.158 -8.360 28.560 1.00 93.00 86 ALA A O 1
ATOM 628 N N . GLU A 1 87 ? -36.982 -9.288 29.493 1.00 95.25 87 GLU A N 1
ATOM 629 C CA . GLU A 1 87 ? -37.638 -8.016 29.806 1.00 95.25 87 GLU A CA 1
ATOM 630 C C . GLU A 1 87 ? -36.839 -7.230 30.847 1.00 95.25 87 GLU A C 1
ATOM 632 O O . GLU A 1 87 ? -36.565 -6.050 30.630 1.00 95.25 87 GLU A O 1
ATOM 637 N N . ALA A 1 88 ? -36.382 -7.884 31.920 1.00 94.12 88 ALA A N 1
ATOM 638 C CA . ALA A 1 88 ? -35.576 -7.242 32.956 1.00 94.12 88 ALA A CA 1
ATOM 639 C C . ALA A 1 88 ? -34.263 -6.647 32.409 1.00 94.12 88 ALA A C 1
ATOM 641 O O . ALA A 1 88 ? -33.895 -5.538 32.788 1.00 94.12 88 ALA A O 1
ATOM 642 N N . LEU A 1 89 ? -33.585 -7.340 31.487 1.00 91.25 89 LEU A N 1
ATOM 643 C CA . LEU A 1 89 ? -32.353 -6.866 30.839 1.00 91.25 89 LEU A CA 1
ATOM 644 C C . LEU A 1 89 ? -32.584 -5.736 29.825 1.00 91.25 89 LEU A C 1
ATOM 646 O O . LEU A 1 89 ? -31.643 -5.029 29.475 1.00 91.25 89 LEU A O 1
ATOM 650 N N . SER A 1 90 ? -33.819 -5.544 29.358 1.00 91.88 90 SER A N 1
ATOM 651 C CA . SER A 1 90 ? -34.172 -4.444 28.451 1.00 91.88 90 SER A CA 1
ATOM 652 C C . SER A 1 90 ? -34.419 -3.111 29.170 1.00 91.88 90 SER A C 1
ATOM 654 O O . SER A 1 90 ? -34.461 -2.059 28.523 1.00 91.88 90 SER A O 1
ATOM 656 N N . VAL A 1 91 ? -34.567 -3.141 30.502 1.00 92.19 91 VAL A N 1
ATOM 657 C CA . VAL A 1 91 ? -34.808 -1.947 31.317 1.00 92.19 91 VAL A CA 1
ATOM 658 C C . VAL A 1 91 ? -33.549 -1.092 31.373 1.00 92.19 91 VAL A C 1
ATOM 660 O O . VAL A 1 91 ? -32.493 -1.519 31.839 1.00 92.19 91 VAL A O 1
ATOM 663 N N . LYS A 1 92 ? -33.671 0.158 30.927 1.00 89.62 92 LYS A N 1
ATOM 664 C CA . LYS A 1 92 ? -32.586 1.142 30.993 1.00 89.62 92 LYS A CA 1
ATOM 665 C C . LYS A 1 92 ? -32.558 1.798 32.377 1.00 89.62 92 LYS A C 1
ATOM 667 O O . LYS A 1 92 ? -33.633 2.142 32.869 1.00 89.62 92 LYS A O 1
ATOM 672 N N . PRO A 1 93 ? -31.379 2.127 32.941 1.00 87.62 93 PRO A N 1
ATOM 673 C CA . PRO A 1 93 ? -31.282 2.795 34.245 1.00 87.62 93 PRO A CA 1
ATOM 674 C C . PRO A 1 93 ? -32.150 4.057 34.357 1.00 87.62 93 PRO A C 1
ATOM 676 O O . PRO A 1 93 ? -32.840 4.257 35.344 1.00 87.62 93 PRO A O 1
ATOM 679 N N . ARG A 1 94 ? -32.234 4.856 33.281 1.00 87.62 94 ARG A N 1
ATOM 680 C CA . ARG A 1 94 ? -33.068 6.077 33.209 1.00 87.62 94 ARG A CA 1
ATOM 681 C C . ARG A 1 94 ? -34.578 5.839 33.345 1.00 87.62 94 ARG A C 1
ATOM 683 O O . ARG A 1 94 ? -35.334 6.796 33.462 1.00 87.62 94 ARG A O 1
ATOM 690 N N . GLN A 1 95 ? -35.034 4.595 33.222 1.00 90.94 95 GLN A N 1
ATOM 691 C CA . GLN A 1 95 ? -36.437 4.224 33.408 1.00 90.94 95 GLN A CA 1
ATOM 692 C C . GLN A 1 95 ? -36.750 3.880 34.865 1.00 90.94 95 GLN A C 1
ATOM 694 O O . GLN A 1 95 ? -37.925 3.705 35.186 1.00 90.94 95 GLN A O 1
ATOM 699 N N . ILE A 1 96 ? -35.739 3.767 35.723 1.00 93.00 96 ILE A N 1
ATOM 700 C CA . ILE A 1 96 ? -35.868 3.533 37.157 1.00 93.00 96 ILE A CA 1
ATOM 701 C C . ILE A 1 96 ? -35.670 4.869 37.887 1.00 93.00 96 ILE A C 1
ATOM 703 O O . ILE A 1 96 ? -35.031 5.783 37.367 1.00 93.00 96 ILE A O 1
ATOM 707 N N . ASP A 1 97 ? -36.309 5.015 39.049 1.00 91.69 97 ASP A N 1
ATOM 708 C CA . ASP A 1 97 ? -36.085 6.165 39.932 1.00 91.69 97 ASP A CA 1
ATOM 709 C C . ASP A 1 97 ? -34.594 6.222 40.301 1.00 91.69 97 ASP A C 1
ATOM 711 O O . ASP A 1 97 ? -34.002 5.188 40.594 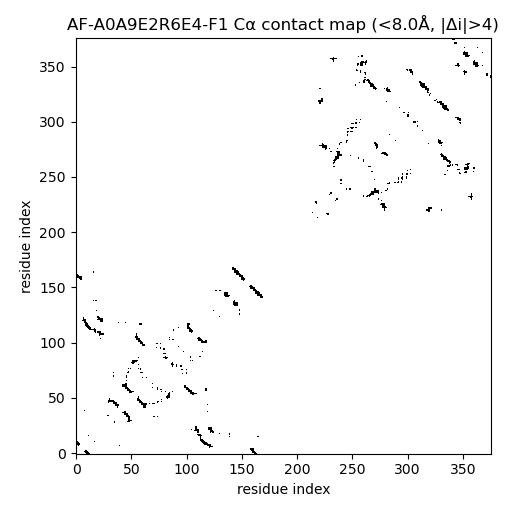1.00 91.69 97 ASP A O 1
ATOM 715 N N . VAL A 1 98 ? -33.988 7.410 40.244 1.00 88.69 98 VAL A N 1
ATOM 716 C CA . VAL A 1 98 ? -32.536 7.595 40.414 1.00 88.69 98 VAL A CA 1
ATOM 717 C C . VAL A 1 98 ? -32.023 7.129 41.779 1.00 88.69 98 VAL A C 1
ATOM 719 O O . VAL A 1 98 ? -30.852 6.787 41.890 1.00 88.69 98 VAL A O 1
ATOM 722 N N . ASP A 1 99 ? -32.893 7.089 42.790 1.00 91.44 99 ASP A N 1
ATOM 723 C CA . ASP A 1 99 ? -32.538 6.632 44.133 1.00 91.44 99 ASP A CA 1
ATOM 724 C C . ASP A 1 99 ? -32.560 5.097 44.254 1.00 91.44 99 ASP A C 1
ATOM 726 O O . ASP A 1 99 ? -32.091 4.552 45.253 1.00 91.44 99 ASP A O 1
ATOM 730 N N . VAL A 1 100 ? -33.173 4.389 43.295 1.00 94.19 100 VAL A N 1
ATOM 731 C CA . VAL A 1 100 ? -33.366 2.937 43.357 1.00 94.19 100 VAL A CA 1
ATOM 732 C C . VAL A 1 100 ? -32.242 2.223 42.620 1.00 94.19 100 VAL A C 1
ATOM 734 O O . VAL A 1 100 ? -32.203 2.170 41.388 1.00 94.19 100 VAL A O 1
ATOM 737 N N . ASP A 1 101 ? -31.406 1.559 43.402 1.00 94.31 101 ASP A N 1
ATOM 738 C CA . ASP A 1 101 ? -30.388 0.655 42.897 1.00 94.31 101 ASP A CA 1
ATOM 739 C C . ASP A 1 101 ? -30.999 -0.707 42.578 1.00 94.31 101 ASP A C 1
ATOM 741 O O . ASP A 1 101 ? -31.991 -1.138 43.187 1.00 94.31 101 ASP A O 1
ATOM 745 N N . TYR A 1 102 ? -30.406 -1.419 41.620 1.00 93.75 102 TYR A N 1
ATOM 746 C CA . TYR A 1 102 ? -30.897 -2.738 41.243 1.00 93.75 102 TYR A CA 1
ATOM 747 C C . TYR A 1 102 ? -29.818 -3.696 40.750 1.00 93.75 102 TYR A C 1
ATOM 749 O O . TYR A 1 102 ? -28.760 -3.308 40.262 1.00 93.75 102 TYR A O 1
ATOM 757 N N . ALA A 1 103 ? -30.137 -4.984 40.817 1.00 92.38 103 ALA A N 1
ATOM 758 C CA . ALA A 1 103 ? -29.341 -6.072 40.273 1.00 92.38 103 ALA A CA 1
ATOM 759 C C . ALA A 1 103 ? -30.251 -7.129 39.637 1.00 92.38 103 ALA A C 1
ATOM 761 O O . ALA A 1 103 ? -31.232 -7.560 40.244 1.00 92.38 103 ALA A O 1
ATOM 762 N N . VAL A 1 104 ? -29.917 -7.570 38.425 1.00 92.31 104 VAL A N 1
ATOM 763 C CA . VAL A 1 104 ? -30.609 -8.650 37.707 1.00 92.31 104 VAL A CA 1
ATOM 764 C C . VAL A 1 104 ? -29.743 -9.901 37.760 1.00 92.31 104 VAL A C 1
ATOM 766 O O . VAL A 1 104 ? -28.617 -9.917 37.258 1.00 92.31 104 VAL A O 1
ATOM 769 N N . LEU A 1 105 ? -30.276 -10.957 38.360 1.00 91.31 105 LEU A N 1
ATOM 770 C CA . LEU A 1 105 ? -29.615 -12.242 38.558 1.00 91.31 105 LEU A CA 1
ATOM 771 C C . LEU A 1 105 ? -30.265 -13.303 37.670 1.00 91.31 105 LEU A C 1
ATOM 773 O O . LEU A 1 105 ? -31.490 -13.367 37.590 1.00 91.31 105 LEU A O 1
ATOM 777 N N . GLY A 1 106 ? -29.459 -14.156 37.039 1.00 90.00 106 GLY A N 1
ATOM 778 C CA . GLY A 1 106 ? -29.944 -15.382 36.399 1.00 90.00 106 GLY A CA 1
ATOM 779 C C . GLY A 1 106 ? -30.327 -16.461 37.416 1.00 90.00 106 GLY A C 1
ATOM 780 O O . GLY A 1 106 ? -29.943 -16.386 38.583 1.00 90.00 106 GLY A O 1
ATOM 781 N N . ASP A 1 107 ? -31.035 -17.498 36.965 1.00 90.19 107 ASP A N 1
ATOM 782 C CA . ASP A 1 107 ? -31.372 -18.682 37.784 1.00 90.19 107 ASP A CA 1
ATOM 783 C C . ASP A 1 107 ? -30.135 -19.388 38.366 1.00 90.19 107 ASP A C 1
ATOM 785 O O . ASP A 1 107 ? -30.192 -20.028 39.414 1.00 90.19 107 ASP A O 1
ATOM 789 N N . ASP A 1 108 ? -28.992 -19.253 37.696 1.00 85.06 108 ASP A N 1
ATOM 790 C CA . ASP A 1 108 ? -27.699 -19.780 38.127 1.00 85.06 108 ASP A CA 1
ATOM 791 C C . ASP A 1 108 ? -26.987 -18.903 39.171 1.00 85.06 108 ASP A C 1
ATOM 793 O O . ASP A 1 108 ? -25.871 -19.242 39.583 1.00 85.06 108 ASP A O 1
ATOM 797 N N . GLY A 1 109 ? -27.606 -17.786 39.569 1.00 84.88 109 GLY A N 1
ATOM 798 C CA . GLY A 1 109 ? -27.061 -16.774 40.469 1.00 84.88 109 GLY A CA 1
ATOM 799 C C . GLY A 1 109 ? -26.076 -15.809 39.806 1.00 84.88 109 GLY A C 1
ATOM 800 O O . GLY A 1 109 ? -25.502 -14.972 40.499 1.00 84.88 109 GLY A O 1
ATOM 801 N N . ALA A 1 110 ? -25.833 -15.899 38.494 1.00 84.44 110 ALA A N 1
ATOM 802 C CA . ALA A 1 110 ? -24.918 -14.984 37.816 1.00 84.44 110 ALA A CA 1
ATOM 803 C C . ALA A 1 110 ? -25.523 -13.576 37.715 1.00 84.44 110 ALA A C 1
ATOM 805 O O . ALA A 1 110 ? -26.675 -13.425 37.301 1.00 84.44 110 ALA A O 1
ATOM 806 N N . LEU A 1 111 ? -24.734 -12.548 38.035 1.00 85.56 111 LEU A N 1
ATOM 807 C CA . LEU A 1 111 ? -25.134 -11.154 37.844 1.00 85.56 111 LEU A CA 1
ATOM 808 C C . LEU A 1 111 ? -25.116 -10.819 36.345 1.00 85.56 111 LEU A C 1
ATOM 810 O O . LEU A 1 111 ? -24.071 -10.884 35.700 1.00 85.56 111 LEU A O 1
ATOM 814 N N . LYS A 1 112 ? -26.289 -10.519 35.781 1.00 85.50 112 LYS A N 1
ATOM 815 C CA . LYS A 1 112 ? -26.479 -10.257 34.343 1.00 85.50 112 LYS A CA 1
ATOM 816 C C . LYS A 1 112 ? -26.547 -8.767 34.009 1.00 85.50 112 LYS A C 1
ATOM 818 O O . LYS A 1 112 ? -26.224 -8.396 32.888 1.00 85.50 112 LYS A O 1
ATOM 823 N N . ALA A 1 113 ? -27.001 -7.949 34.956 1.00 86.88 113 ALA A N 1
ATOM 824 C CA . ALA A 1 113 ? -27.019 -6.491 34.880 1.00 86.88 113 ALA A CA 1
ATOM 825 C C . ALA A 1 113 ? -27.139 -5.907 36.294 1.00 86.88 113 ALA A C 1
ATOM 827 O O . ALA A 1 113 ? -27.571 -6.596 37.219 1.00 86.88 113 ALA A O 1
ATOM 828 N N . GLY A 1 114 ? -26.799 -4.635 36.463 1.00 87.94 114 GLY A N 1
ATOM 829 C CA . GLY A 1 114 ? -27.003 -3.923 37.719 1.00 87.94 114 GLY A CA 1
ATOM 830 C C . GLY A 1 114 ? -26.671 -2.444 37.599 1.00 87.94 114 GLY A C 1
ATOM 831 O O . GLY A 1 114 ? -25.967 -2.037 36.676 1.00 87.94 114 GLY A O 1
ATOM 832 N N . TRP A 1 115 ? -27.203 -1.659 38.520 1.00 87.94 115 TRP A N 1
ATOM 833 C CA . TRP A 1 115 ? -26.941 -0.234 38.649 1.00 87.94 115 TRP A CA 1
ATOM 834 C C . TRP A 1 115 ? -26.866 0.117 40.132 1.00 87.94 115 TRP A C 1
ATOM 836 O O . TRP A 1 115 ? -27.780 -0.233 40.886 1.00 87.94 115 TRP A O 1
ATOM 846 N N . GLY A 1 116 ? -25.783 0.784 40.525 1.00 87.44 116 GLY A N 1
ATOM 847 C CA . GLY A 1 116 ? -25.527 1.195 41.902 1.00 87.44 116 GLY A CA 1
ATOM 848 C C . GLY A 1 116 ? -24.975 0.067 42.774 1.00 87.44 116 GLY A C 1
ATOM 849 O O . GLY A 1 116 ? -24.216 -0.785 42.307 1.00 87.44 116 GLY A O 1
ATOM 850 N N . GLY A 1 117 ? -25.339 0.061 44.056 1.00 86.19 117 GLY A N 1
ATOM 851 C CA . GLY A 1 117 ? -24.621 -0.675 45.099 1.00 86.19 117 GLY A CA 1
ATOM 852 C C . GLY A 1 117 ? -25.427 -1.713 45.873 1.00 86.19 117 GLY A C 1
ATOM 853 O O . GLY A 1 117 ? -25.080 -1.983 47.020 1.00 86.19 117 GLY A O 1
ATOM 854 N N . VAL A 1 118 ? -26.504 -2.283 45.303 1.00 89.44 118 VAL A N 1
ATOM 855 C CA . VAL A 1 118 ? -27.353 -3.258 46.026 1.00 89.44 118 VAL A CA 1
ATOM 856 C C . VAL A 1 118 ? -26.473 -4.305 46.729 1.00 89.44 118 VAL A C 1
ATOM 858 O O . VAL A 1 118 ? -25.670 -4.960 46.057 1.00 89.44 118 VAL A O 1
ATOM 861 N N . PRO A 1 119 ? -26.622 -4.501 48.056 1.00 87.25 119 PRO A N 1
ATOM 862 C CA . PRO A 1 119 ? -25.650 -5.213 48.876 1.00 87.25 119 PRO A CA 1
ATOM 863 C C . PRO A 1 119 ? -25.732 -6.718 48.617 1.00 87.25 119 PRO A C 1
ATOM 865 O O . PRO A 1 119 ? -26.408 -7.472 49.321 1.00 87.25 119 PRO A O 1
ATOM 868 N N . LEU A 1 120 ? -25.033 -7.160 47.578 1.00 87.44 120 LEU A N 1
ATOM 869 C CA . LEU A 1 120 ? -24.933 -8.551 47.166 1.00 87.44 120 LEU A CA 1
ATOM 870 C C . LEU A 1 120 ? -23.541 -9.080 47.480 1.00 87.44 120 LEU A C 1
ATOM 872 O O . LEU A 1 120 ? -22.532 -8.475 47.122 1.00 87.44 120 LEU A O 1
ATOM 876 N N . LYS A 1 121 ? -23.481 -10.256 48.104 1.00 84.38 121 LYS A N 1
ATOM 877 C CA . LYS A 1 121 ? -22.231 -11.008 48.205 1.00 84.38 121 LYS A CA 1
ATOM 878 C C . LYS A 1 121 ? -22.016 -11.757 46.910 1.00 84.38 121 LYS A C 1
ATOM 880 O O . LYS A 1 121 ? -22.739 -12.702 46.616 1.00 84.38 121 LYS A O 1
ATOM 885 N N . ILE A 1 122 ? -21.030 -11.346 46.138 1.00 79.06 122 ILE A N 1
ATOM 886 C CA . ILE A 1 122 ? -20.576 -12.097 44.980 1.00 79.06 122 ILE A CA 1
ATOM 887 C C . ILE A 1 122 ? -19.500 -13.044 45.477 1.00 79.06 122 ILE A C 1
ATOM 889 O O . ILE A 1 122 ? -18.524 -12.596 46.073 1.00 79.06 122 ILE A O 1
ATOM 893 N N . ALA A 1 123 ? -19.675 -14.347 45.244 1.00 67.56 123 ALA A N 1
ATOM 894 C CA . ALA A 1 123 ? -18.598 -15.309 45.424 1.00 67.56 123 ALA A CA 1
ATOM 895 C C . ALA A 1 123 ? -17.454 -14.842 44.515 1.00 67.56 123 ALA A C 1
ATOM 897 O O . ALA A 1 123 ? -17.615 -14.882 43.286 1.00 67.56 123 ALA A O 1
ATOM 898 N N . PRO A 1 124 ? -16.361 -14.296 45.077 1.00 54.56 124 PRO A N 1
ATOM 899 C CA . PRO A 1 124 ? -15.354 -13.675 44.251 1.00 54.56 124 PRO A CA 1
ATOM 900 C C . PRO A 1 124 ? -14.777 -14.772 43.366 1.00 54.56 124 PRO A C 1
ATOM 902 O O . PRO A 1 124 ? -14.307 -15.792 43.868 1.00 54.56 124 PRO A O 1
ATOM 905 N N . ARG A 1 125 ? -14.770 -14.546 42.049 1.00 56.06 125 ARG A N 1
ATOM 906 C CA . ARG A 1 125 ? -13.652 -15.088 41.283 1.00 56.06 125 ARG A CA 1
ATOM 907 C C . ARG A 1 125 ? -12.424 -14.490 41.941 1.00 56.06 125 ARG A C 1
ATOM 909 O O . ARG A 1 125 ? -12.369 -13.265 42.093 1.00 56.06 125 ARG A O 1
ATOM 916 N N . SER A 1 126 ? -11.513 -15.323 42.432 1.00 52.19 126 SER A N 1
ATOM 9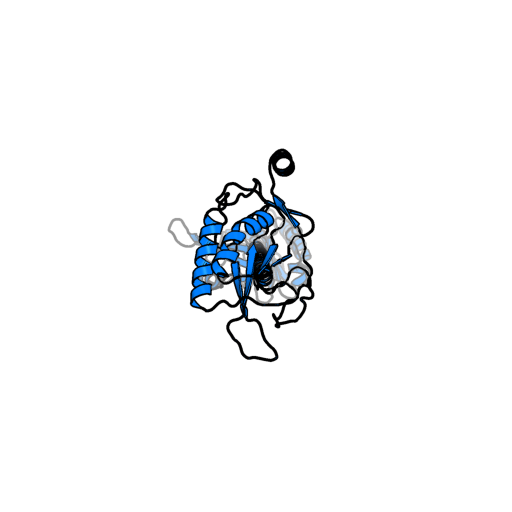17 C CA . SER A 1 126 ? -10.305 -14.807 43.074 1.00 52.19 126 SER A CA 1
ATOM 918 C C . SER A 1 126 ? -9.644 -13.767 42.149 1.00 52.19 126 SER A C 1
ATOM 920 O O . SER A 1 126 ? -9.737 -13.892 40.924 1.00 52.19 126 SER A O 1
ATOM 922 N N . PRO A 1 127 ? -8.975 -12.722 42.668 1.00 51.41 127 PRO A N 1
ATOM 923 C CA . PRO A 1 127 ? -8.193 -11.818 41.821 1.00 51.41 127 PRO A CA 1
ATOM 924 C C . PRO A 1 127 ? -7.255 -12.579 40.867 1.00 51.41 127 PRO A C 1
ATOM 926 O O . PRO A 1 127 ? -7.042 -12.145 39.740 1.00 51.41 127 PRO A O 1
ATOM 929 N N . SER A 1 128 ? -6.783 -13.757 41.289 1.00 54.91 128 SER A N 1
ATOM 930 C CA . SER A 1 128 ? -6.046 -14.750 40.503 1.00 54.91 128 SER A CA 1
ATOM 931 C C . SER A 1 128 ? -6.845 -15.318 39.323 1.00 54.91 128 SER A C 1
ATOM 933 O O . SER A 1 128 ? -6.306 -15.424 38.229 1.00 54.91 128 SER A O 1
ATOM 935 N N . GLU A 1 129 ? -8.121 -15.659 39.505 1.00 60.41 129 GLU A N 1
ATOM 936 C CA . GLU A 1 129 ? -9.020 -16.115 38.435 1.00 60.41 129 GLU A CA 1
ATOM 937 C C . GLU A 1 129 ? -9.375 -14.999 37.452 1.00 60.41 129 GLU A C 1
ATOM 939 O O . GLU A 1 129 ? -9.451 -15.253 36.253 1.00 60.41 129 GLU A O 1
ATOM 944 N N . ILE A 1 130 ? -9.560 -13.764 37.931 1.00 61.22 130 ILE A N 1
ATOM 945 C CA . ILE A 1 130 ? -9.785 -12.605 37.053 1.00 61.22 130 ILE A CA 1
ATOM 946 C C . ILE A 1 130 ? -8.508 -12.298 36.259 1.00 61.22 130 ILE A C 1
ATOM 948 O O . ILE A 1 130 ? -8.587 -12.064 35.058 1.00 61.22 130 ILE A O 1
ATOM 952 N N . ALA A 1 131 ? -7.333 -12.368 36.893 1.00 58.66 131 ALA A N 1
ATOM 953 C CA . ALA A 1 131 ? -6.036 -12.236 36.225 1.00 58.66 131 ALA A CA 1
ATOM 954 C C . ALA A 1 131 ? -5.720 -13.410 35.276 1.00 58.66 131 ALA A C 1
ATOM 956 O O . ALA A 1 131 ? -4.960 -13.240 34.325 1.00 58.66 131 ALA A O 1
ATOM 957 N N . ALA A 1 132 ? -6.301 -14.591 35.509 1.00 62.09 132 ALA A N 1
ATOM 958 C CA . ALA A 1 132 ? -6.172 -15.754 34.633 1.00 62.09 132 ALA A CA 1
ATOM 959 C C . ALA A 1 132 ? -7.067 -15.675 33.383 1.00 62.09 132 ALA A C 1
ATOM 961 O O . ALA A 1 132 ? -6.858 -16.446 32.440 1.00 62.09 132 ALA A O 1
ATOM 962 N N . LEU A 1 133 ? -8.046 -14.760 33.338 1.00 66.62 133 LEU A N 1
ATOM 963 C CA . LEU A 1 133 ? -8.782 -14.473 32.110 1.00 66.62 133 LEU A CA 1
ATOM 964 C C . LEU A 1 133 ? -7.796 -13.891 31.094 1.00 66.62 133 LEU A C 1
ATOM 966 O O . LEU A 1 133 ? -7.313 -12.775 31.262 1.00 66.62 133 LEU A O 1
ATOM 970 N N . LYS A 1 134 ? -7.480 -14.647 30.037 1.00 63.66 134 LYS A N 1
ATOM 971 C CA . LYS A 1 134 ? -6.637 -14.152 28.943 1.00 63.66 134 LYS A CA 1
ATOM 972 C C . LYS A 1 134 ? -7.375 -13.006 28.236 1.00 63.66 134 LYS A C 1
ATOM 974 O O . LYS A 1 134 ? -8.430 -13.271 27.660 1.00 63.66 134 LYS A O 1
ATOM 979 N N . PRO A 1 135 ? -6.869 -11.760 28.263 1.00 68.50 135 PRO A N 1
ATOM 980 C CA . PRO A 1 135 ? -7.468 -10.688 27.487 1.00 68.50 135 PRO A CA 1
ATOM 981 C C . PRO A 1 135 ? -7.241 -10.919 25.979 1.00 68.50 135 PRO A C 1
ATOM 983 O O . PRO A 1 135 ? -6.218 -11.495 25.598 1.00 68.50 135 PRO A O 1
ATOM 986 N N . PRO A 1 136 ? -8.154 -10.443 25.115 1.00 73.69 136 PRO A N 1
ATOM 987 C CA . PRO A 1 136 ? -9.399 -9.760 25.462 1.00 73.69 136 PRO A CA 1
ATOM 988 C C . PRO A 1 136 ? -10.495 -10.732 25.925 1.00 73.69 136 PRO A C 1
ATOM 990 O O . PRO A 1 136 ? -10.631 -11.836 25.403 1.00 73.69 136 PRO A O 1
ATOM 993 N N . VAL A 1 137 ? -11.306 -10.301 26.892 1.00 75.12 137 VAL A N 1
ATOM 994 C CA . VAL A 1 137 ? -12.474 -11.056 27.366 1.00 75.12 137 VAL A CA 1
ATOM 995 C C . VAL A 1 137 ? -13.701 -10.590 26.597 1.00 75.12 137 VAL A C 1
ATOM 997 O O . VAL A 1 137 ? -13.975 -9.396 26.525 1.00 75.12 137 VAL A O 1
ATOM 1000 N N . THR A 1 138 ? -14.462 -11.522 26.031 1.00 74.75 138 THR A N 1
ATOM 1001 C CA . THR A 1 138 ? -15.712 -11.193 25.339 1.00 74.75 138 THR A CA 1
ATOM 1002 C C . THR A 1 138 ? -16.861 -11.076 26.341 1.00 74.75 138 THR A C 1
ATOM 1004 O O . THR A 1 138 ? -17.198 -12.047 27.017 1.00 74.75 138 THR A O 1
ATOM 1007 N N . ILE A 1 139 ? -17.491 -9.903 26.413 1.00 71.19 139 ILE A N 1
ATOM 1008 C CA . ILE A 1 139 ? -18.664 -9.620 27.252 1.00 71.19 139 ILE A CA 1
ATOM 1009 C C . ILE A 1 139 ? -19.773 -9.111 26.333 1.00 71.19 139 ILE A C 1
ATOM 1011 O O . ILE A 1 139 ? -19.563 -8.164 25.583 1.00 71.19 139 ILE A O 1
ATOM 1015 N N . ALA A 1 140 ? -20.935 -9.773 26.342 1.00 68.50 140 ALA A N 1
ATOM 1016 C CA . ALA A 1 140 ? -22.079 -9.425 25.485 1.00 68.50 140 ALA A CA 1
ATOM 1017 C C . ALA A 1 140 ? -21.721 -9.254 23.985 1.00 68.50 140 ALA A C 1
ATOM 1019 O O . ALA A 1 140 ? -22.276 -8.410 23.290 1.00 68.50 140 ALA A O 1
ATOM 1020 N N . GLY A 1 141 ? -20.769 -10.054 23.485 1.00 71.75 141 GLY A N 1
ATOM 1021 C CA . GLY A 1 141 ? -20.301 -10.003 22.092 1.00 71.75 141 GLY A CA 1
ATOM 1022 C C . GLY A 1 141 ? -19.246 -8.931 21.795 1.00 71.75 141 GLY A C 1
ATOM 1023 O O . GLY A 1 141 ? -18.748 -8.882 20.675 1.00 71.75 141 GLY A O 1
ATOM 1024 N N . LYS A 1 142 ? -18.861 -8.116 22.780 1.00 74.69 142 LYS A N 1
ATOM 1025 C CA . LYS A 1 142 ? -17.842 -7.072 22.644 1.00 74.69 142 LYS A CA 1
ATOM 1026 C C . LYS A 1 142 ? -16.535 -7.466 23.348 1.00 74.69 142 LYS A C 1
ATOM 1028 O O . LYS A 1 142 ? -16.586 -8.059 24.429 1.00 74.69 142 LYS A O 1
ATOM 1033 N N . PRO A 1 143 ? -15.362 -7.173 22.766 1.00 80.81 143 PRO A N 1
ATOM 1034 C CA . PRO A 1 143 ? -14.074 -7.432 23.395 1.00 80.81 143 PRO A CA 1
ATOM 1035 C C . PRO A 1 143 ? -13.742 -6.351 24.431 1.00 80.81 143 PRO A C 1
ATOM 1037 O O . PRO A 1 143 ? -13.741 -5.160 24.123 1.00 80.81 143 PRO A O 1
ATOM 1040 N N . TYR A 1 144 ? -13.399 -6.776 25.645 1.00 77.94 144 TYR A N 1
ATOM 1041 C CA . TYR A 1 144 ? -12.956 -5.900 26.725 1.00 77.94 144 TYR A CA 1
ATOM 1042 C C . TYR A 1 144 ? -11.579 -6.297 27.248 1.00 77.94 144 TYR A C 1
ATOM 1044 O O . TYR A 1 144 ? -11.235 -7.480 27.347 1.00 77.94 144 TYR A O 1
ATOM 1052 N N . LEU A 1 145 ? -10.814 -5.293 27.662 1.00 78.94 145 LEU A N 1
ATOM 1053 C CA . LEU A 1 145 ? -9.642 -5.453 28.508 1.00 78.94 145 LEU A CA 1
ATOM 1054 C C . LEU A 1 145 ? -10.031 -5.122 29.952 1.00 78.94 145 LEU A C 1
ATOM 1056 O O . LEU A 1 145 ? -10.691 -4.119 30.211 1.00 78.94 145 LEU A O 1
ATOM 1060 N N . LEU A 1 146 ? -9.665 -5.993 30.891 1.00 75.94 146 LEU A N 1
ATOM 1061 C CA . LEU A 1 146 ? -10.027 -5.856 32.300 1.00 75.94 146 LEU A CA 1
ATOM 1062 C C . LEU A 1 146 ? -8.791 -5.488 33.115 1.00 75.94 146 LEU A C 1
ATOM 1064 O O . LEU A 1 146 ? -7.867 -6.290 33.247 1.00 75.94 146 LEU A O 1
ATOM 1068 N N . PHE A 1 147 ? -8.788 -4.296 33.701 1.00 75.00 147 PHE A N 1
ATOM 1069 C CA . PHE A 1 147 ? -7.771 -3.885 34.660 1.00 75.00 147 PHE A CA 1
ATOM 1070 C C . PHE A 1 147 ? -8.283 -4.105 36.078 1.00 75.00 147 PHE A C 1
ATOM 1072 O O . PHE A 1 147 ? -9.343 -3.605 36.441 1.00 75.00 147 PHE A O 1
ATOM 1079 N N . SER A 1 148 ? -7.517 -4.822 36.893 1.00 75.00 148 SER A N 1
ATOM 1080 C CA . SER A 1 148 ? -7.810 -5.024 38.312 1.00 75.00 148 SER A CA 1
ATOM 1081 C C . SER A 1 148 ? -6.761 -4.305 39.155 1.00 75.00 148 SER A C 1
ATOM 1083 O O . SER A 1 148 ? -5.562 -4.501 38.946 1.00 75.00 148 SER A O 1
ATOM 1085 N N . ARG A 1 149 ? -7.192 -3.455 40.093 1.00 78.94 149 ARG A N 1
ATOM 1086 C CA . ARG A 1 149 ? -6.306 -2.791 41.061 1.00 78.94 149 ARG A CA 1
ATOM 1087 C C . ARG A 1 149 ? -6.778 -3.052 42.493 1.00 78.94 149 ARG A C 1
ATOM 1089 O O . ARG A 1 149 ? -7.934 -2.749 42.798 1.00 78.94 149 ARG A O 1
ATOM 1096 N N . PRO A 1 150 ? -5.917 -3.578 43.383 1.00 79.50 150 PRO A N 1
ATOM 1097 C CA . PRO A 1 150 ? -6.268 -3.738 44.787 1.00 79.50 150 PRO A CA 1
ATOM 1098 C C . PRO A 1 150 ? -6.393 -2.366 45.462 1.00 79.50 150 PRO A C 1
ATOM 1100 O O . PRO A 1 150 ? -5.599 -1.460 45.207 1.00 79.50 150 PRO A O 1
ATOM 1103 N N . ILE A 1 151 ? -7.375 -2.228 46.347 1.00 78.81 151 ILE A N 1
ATOM 1104 C CA . ILE A 1 151 ? -7.478 -1.106 47.282 1.00 78.81 151 ILE A CA 1
ATOM 1105 C C . ILE A 1 151 ? -6.770 -1.541 48.559 1.00 78.81 151 ILE A C 1
ATOM 1107 O O . ILE A 1 151 ? -7.098 -2.594 49.105 1.00 78.81 151 ILE A O 1
ATOM 1111 N N . VAL A 1 152 ? -5.808 -0.755 49.035 1.00 85.19 152 VAL A N 1
ATOM 1112 C CA . VAL A 1 152 ? -5.027 -1.057 50.242 1.00 85.19 152 VAL A CA 1
ATOM 1113 C C . VAL A 1 152 ? -5.278 -0.015 51.327 1.00 85.19 152 VAL A C 1
ATOM 1115 O O . VAL A 1 152 ? -5.505 1.157 51.033 1.00 85.19 152 VAL A O 1
ATOM 1118 N N . ASN A 1 153 ? -5.256 -0.443 52.588 1.00 84.19 153 ASN A N 1
ATOM 1119 C CA . ASN A 1 153 ? -5.283 0.458 53.736 1.00 84.19 153 ASN A CA 1
ATOM 1120 C C . ASN A 1 153 ? -3.913 1.133 53.947 1.00 84.19 153 ASN A C 1
ATOM 1122 O O . ASN A 1 153 ? -2.929 0.810 53.280 1.00 84.19 153 ASN A O 1
ATOM 1126 N N . SER A 1 154 ? -3.832 2.054 54.911 1.00 83.69 154 SER A N 1
ATOM 1127 C CA . SER A 1 154 ? -2.602 2.787 55.260 1.00 83.69 154 SER A CA 1
ATOM 1128 C C . SER A 1 154 ? -1.431 1.900 55.709 1.00 83.69 154 SER A C 1
ATOM 1130 O O . SER A 1 154 ? -0.294 2.361 55.727 1.00 83.69 154 SER A O 1
ATOM 1132 N N . VAL A 1 155 ? -1.694 0.635 56.048 1.00 86.69 155 VAL A N 1
ATOM 1133 C CA . VAL A 1 155 ? -0.712 -0.364 56.501 1.00 86.69 155 VAL A CA 1
ATOM 1134 C C . VAL A 1 155 ? -0.398 -1.386 55.388 1.00 86.69 155 VAL A C 1
ATOM 1136 O O . VAL A 1 155 ? 0.338 -2.343 55.605 1.00 86.69 155 VAL A O 1
ATOM 1139 N N . GLY A 1 156 ? -0.940 -1.202 54.177 1.00 79.62 156 GLY A N 1
ATOM 1140 C CA . GLY A 1 156 ? -0.708 -2.069 53.014 1.00 79.62 156 GLY A CA 1
ATOM 1141 C C . GLY A 1 156 ? -1.599 -3.316 52.930 1.00 79.62 156 GLY A C 1
ATOM 1142 O O . GLY A 1 156 ? -1.461 -4.099 51.993 1.00 79.62 156 GLY A O 1
ATOM 1143 N N . GLY A 1 157 ? -2.533 -3.513 53.862 1.00 80.75 157 GLY A N 1
ATOM 1144 C CA . GLY A 1 157 ? -3.509 -4.603 53.805 1.00 80.75 157 GLY A CA 1
ATOM 1145 C C . GLY A 1 157 ? -4.588 -4.338 52.755 1.00 80.75 157 GLY A C 1
ATOM 1146 O O . GLY A 1 157 ? -5.162 -3.250 52.724 1.00 80.75 157 GLY A O 1
ATOM 1147 N N . GLN A 1 158 ? -4.884 -5.319 51.902 1.00 77.81 158 GLN A N 1
ATOM 1148 C CA . GLN A 1 158 ? -5.926 -5.188 50.884 1.00 77.81 158 GLN A CA 1
ATOM 1149 C C . GLN A 1 158 ? -7.322 -5.140 51.528 1.00 77.81 158 GLN A C 1
ATOM 1151 O O . GLN A 1 158 ? -7.707 -6.038 52.270 1.00 77.81 158 GLN A O 1
ATOM 1156 N N . VAL A 1 159 ? -8.086 -4.096 51.211 1.00 79.44 159 VAL A N 1
ATOM 1157 C CA . VAL A 1 159 ? -9.448 -3.833 51.711 1.00 79.44 159 VAL A CA 1
ATOM 1158 C C . VAL A 1 159 ? -10.491 -3.780 50.593 1.00 79.44 159 VAL A C 1
ATOM 1160 O O . VAL A 1 159 ? -11.638 -3.432 50.834 1.00 79.44 159 VAL A O 1
ATOM 1163 N N . GLY A 1 160 ? -10.116 -4.122 49.361 1.00 74.31 160 GLY A N 1
ATOM 1164 C CA . GLY A 1 160 ? -11.037 -4.193 48.229 1.00 74.31 160 GLY A CA 1
ATOM 1165 C C . GLY A 1 160 ? -10.315 -4.328 46.894 1.00 74.31 160 GLY A C 1
ATOM 1166 O O . GLY A 1 160 ? -9.087 -4.447 46.844 1.00 74.31 160 GLY A O 1
ATOM 1167 N N . THR A 1 161 ? -11.079 -4.318 45.805 1.00 77.19 161 THR A N 1
ATOM 1168 C CA . THR A 1 161 ? -10.559 -4.332 44.430 1.00 77.19 161 THR A CA 1
ATOM 1169 C C . THR A 1 161 ? -11.433 -3.470 43.524 1.00 77.19 161 THR A C 1
ATOM 1171 O O . THR A 1 161 ? -12.661 -3.568 43.566 1.00 77.19 161 THR A O 1
ATOM 1174 N N . VAL A 1 162 ? -10.797 -2.660 42.676 1.00 80.12 162 VAL A N 1
ATOM 1175 C CA . VAL A 1 162 ? -11.451 -1.941 41.578 1.00 80.12 162 VAL A CA 1
ATOM 1176 C C . VAL A 1 162 ? -11.191 -2.690 40.279 1.00 80.12 162 VAL A C 1
ATOM 1178 O O . VAL A 1 162 ? -10.038 -2.966 39.944 1.00 80.12 162 VAL A O 1
ATOM 1181 N N . ILE A 1 163 ? -12.259 -2.987 39.541 1.00 76.94 163 ILE A N 1
ATOM 1182 C CA . ILE A 1 163 ? -12.183 -3.558 38.194 1.00 76.94 163 ILE A CA 1
ATOM 1183 C C . ILE A 1 163 ? -12.644 -2.495 37.198 1.00 76.94 163 ILE A C 1
ATOM 1185 O O . ILE A 1 163 ? -13.782 -2.010 37.284 1.00 76.94 163 ILE A O 1
ATOM 1189 N N . VAL A 1 164 ? -11.750 -2.149 36.270 1.00 79.06 164 VAL A N 1
ATOM 1190 C CA . VAL A 1 164 ? -11.967 -1.176 35.197 1.00 79.06 164 VAL A CA 1
ATOM 1191 C C . VAL A 1 164 ? -11.977 -1.906 33.850 1.00 79.06 164 VAL A C 1
ATOM 1193 O O . VAL A 1 164 ? -10.939 -2.408 33.415 1.00 79.06 164 VAL A O 1
ATOM 1196 N N . PRO A 1 165 ? -13.139 -1.992 33.199 1.00 76.81 165 PRO A N 1
ATOM 1197 C CA . PRO A 1 165 ? -13.270 -2.528 31.854 1.00 76.81 165 PRO A CA 1
ATOM 1198 C C . PRO A 1 165 ? -13.030 -1.451 30.792 1.00 76.81 165 PRO A C 1
ATOM 1200 O O . PRO A 1 165 ? -13.559 -0.348 30.894 1.00 76.81 165 PRO A O 1
ATOM 1203 N N . GLN A 1 166 ? -12.274 -1.791 29.751 1.00 80.50 166 GLN A N 1
ATOM 1204 C CA . GLN A 1 166 ? -12.058 -0.951 28.572 1.00 80.50 166 GLN A CA 1
ATOM 1205 C C . GLN A 1 166 ? -12.513 -1.705 27.320 1.00 80.50 166 GLN A C 1
ATOM 1207 O O . GLN A 1 166 ? -11.994 -2.782 27.029 1.00 80.50 166 GLN A O 1
ATOM 1212 N N . GLU A 1 167 ? -13.508 -1.168 26.610 1.00 82.19 167 GLU A N 1
ATOM 1213 C CA . GLU A 1 167 ? -13.990 -1.719 25.335 1.00 82.19 167 GLU A CA 1
ATOM 1214 C C . GLU A 1 167 ? -12.931 -1.503 24.249 1.00 82.19 167 GLU A C 1
ATOM 1216 O O . GLU A 1 167 ? -12.440 -0.388 24.107 1.00 82.19 167 GLU A O 1
ATOM 1221 N N . LEU A 1 168 ? -12.595 -2.549 23.486 1.00 81.31 168 LEU A N 1
ATOM 1222 C CA . LEU A 1 168 ? -11.514 -2.516 22.487 1.00 81.31 168 LEU A CA 1
ATOM 1223 C C . LEU A 1 168 ? -11.982 -2.226 21.050 1.00 81.31 168 LEU A C 1
ATOM 1225 O O . LEU A 1 168 ? -11.214 -2.384 20.098 1.00 81.31 168 LEU A O 1
ATOM 1229 N N . ASN A 1 169 ? -13.258 -1.877 20.860 1.00 79.31 169 ASN A N 1
ATOM 1230 C CA . ASN A 1 169 ? -13.837 -1.732 19.521 1.00 79.31 169 ASN A CA 1
ATOM 1231 C C . ASN A 1 169 ? -13.118 -0.656 18.696 1.00 79.31 169 ASN A C 1
ATOM 1233 O O . ASN A 1 169 ? -12.812 -0.887 17.529 1.00 79.31 169 ASN A O 1
ATOM 1237 N N . LEU A 1 170 ? -12.782 0.481 19.312 1.00 74.94 170 LEU A N 1
ATOM 1238 C CA . LEU A 1 170 ? -12.102 1.577 18.621 1.00 74.94 170 LEU A CA 1
ATOM 1239 C C . LEU A 1 170 ? -10.679 1.190 18.207 1.00 74.94 170 LEU A C 1
ATOM 1241 O O . LEU A 1 170 ? -10.259 1.500 17.092 1.00 74.94 170 LEU A O 1
ATOM 1245 N N . GLU A 1 171 ? -9.938 0.489 19.066 1.00 77.62 171 GLU A N 1
ATOM 1246 C CA . GLU A 1 171 ? -8.581 0.043 18.753 1.00 77.62 171 GLU A CA 1
ATOM 1247 C C . GLU A 1 171 ? -8.574 -1.019 17.644 1.00 77.62 171 GLU A C 1
ATOM 1249 O O . GLU A 1 171 ? -7.732 -0.965 16.746 1.00 77.62 171 GLU A O 1
ATOM 1254 N N . GLN A 1 172 ? -9.521 -1.963 17.658 1.00 76.44 172 GLN A N 1
ATOM 1255 C CA . GLN A 1 172 ? -9.632 -2.989 16.614 1.00 76.44 172 GLN A CA 1
ATOM 1256 C C . GLN A 1 172 ? -10.067 -2.408 15.265 1.00 76.44 172 GLN A C 1
ATOM 1258 O O . GLN A 1 172 ? -9.506 -2.779 14.230 1.00 76.44 172 GLN A O 1
ATOM 1263 N N . GLU A 1 173 ? -11.025 -1.480 15.256 1.00 79.19 173 GLU A N 1
ATOM 1264 C CA . GLU A 1 173 ? -11.420 -0.769 14.038 1.00 79.19 173 GLU A CA 1
ATOM 1265 C C . GLU A 1 173 ? -10.257 0.051 13.470 1.00 79.19 173 GLU A C 1
ATOM 1267 O O . GLU A 1 173 ? -10.005 0.004 12.263 1.00 79.19 173 GLU A O 1
ATOM 1272 N N . ALA A 1 174 ? -9.494 0.738 14.326 1.00 78.88 174 ALA A N 1
ATOM 1273 C CA . ALA A 1 174 ? -8.317 1.493 13.909 1.00 78.88 174 ALA A CA 1
ATOM 1274 C C . ALA A 1 174 ? -7.240 0.592 13.282 1.00 78.88 174 ALA A C 1
ATOM 1276 O O . ALA A 1 174 ? -6.690 0.939 12.234 1.00 78.88 174 ALA A O 1
ATOM 1277 N N . LEU A 1 175 ? -6.976 -0.582 13.867 1.00 81.31 175 LEU A N 1
ATOM 1278 C CA . LEU A 1 175 ? -6.046 -1.567 13.303 1.00 81.31 175 LEU A CA 1
ATOM 1279 C C . LEU A 1 175 ? -6.517 -2.075 11.935 1.00 81.31 175 LEU A C 1
ATOM 1281 O O . LEU A 1 175 ? -5.738 -2.096 10.986 1.00 81.31 175 LEU A O 1
ATOM 1285 N N . ALA A 1 176 ? -7.802 -2.406 11.794 1.00 81.94 176 ALA A N 1
ATOM 1286 C CA . ALA A 1 176 ? -8.350 -2.876 10.524 1.00 81.94 176 ALA A CA 1
ATOM 1287 C C . ALA A 1 176 ? -8.295 -1.802 9.421 1.00 81.94 176 ALA A C 1
ATOM 1289 O O . ALA A 1 176 ? -8.068 -2.120 8.250 1.00 81.94 176 ALA A O 1
ATOM 1290 N N . VAL A 1 177 ? -8.501 -0.529 9.771 1.00 84.50 177 VAL A N 1
ATOM 1291 C CA . VAL A 1 177 ? -8.340 0.598 8.838 1.00 84.50 177 VAL A CA 1
ATOM 1292 C C . VAL A 1 177 ? -6.874 0.759 8.431 1.00 84.50 177 VAL A C 1
ATOM 1294 O O . VAL A 1 177 ? -6.594 0.927 7.241 1.00 84.50 177 VAL A O 1
ATOM 1297 N N . LEU A 1 178 ? -5.946 0.651 9.385 1.00 84.12 178 LEU A N 1
ATOM 1298 C CA . LEU A 1 178 ? -4.508 0.744 9.130 1.00 84.12 178 LEU A CA 1
ATOM 1299 C C . LEU A 1 178 ? -4.016 -0.379 8.204 1.00 84.12 178 LEU A C 1
ATOM 1301 O O . LEU A 1 178 ? -3.285 -0.108 7.252 1.00 84.12 178 LEU A O 1
ATOM 1305 N N . ASP A 1 179 ? -4.466 -1.616 8.420 1.00 86.06 179 ASP A N 1
ATOM 1306 C CA . ASP A 1 179 ? -4.099 -2.764 7.583 1.00 86.06 179 ASP A CA 1
ATOM 1307 C C . ASP A 1 179 ? -4.567 -2.592 6.134 1.00 86.06 179 ASP A C 1
ATOM 1309 O O . ASP A 1 179 ? -3.804 -2.826 5.194 1.00 86.06 179 ASP A O 1
ATOM 1313 N N . ARG A 1 180 ? -5.805 -2.121 5.929 1.00 90.31 180 ARG A N 1
ATOM 1314 C CA . ARG A 1 180 ? -6.335 -1.845 4.582 1.00 90.31 180 ARG A CA 1
ATOM 1315 C C . ARG A 1 180 ? -5.556 -0.735 3.885 1.00 90.31 180 ARG A C 1
ATOM 1317 O O . ARG A 1 180 ? -5.276 -0.848 2.692 1.00 90.31 180 ARG A O 1
ATOM 1324 N N . PHE A 1 181 ? -5.205 0.321 4.617 1.00 90.81 181 PHE A N 1
ATOM 1325 C CA . PHE A 1 181 ? -4.399 1.415 4.084 1.00 90.81 181 PHE A CA 1
ATOM 1326 C C . PHE A 1 181 ? -3.006 0.929 3.662 1.00 90.81 181 PHE A C 1
ATOM 1328 O O . PHE A 1 181 ? -2.591 1.159 2.524 1.00 90.81 181 PHE A O 1
ATOM 1335 N N . ASN A 1 182 ? -2.319 0.188 4.535 1.00 91.50 182 ASN A N 1
ATOM 1336 C CA . ASN A 1 182 ? -0.992 -0.363 4.260 1.00 91.50 182 ASN A CA 1
ATOM 1337 C C . ASN A 1 182 ? -1.007 -1.320 3.062 1.00 91.50 182 ASN A C 1
ATOM 1339 O O . ASN A 1 182 ? -0.142 -1.225 2.189 1.00 91.50 182 ASN A O 1
ATOM 1343 N N . LEU A 1 183 ? -2.015 -2.194 2.968 1.00 95.12 183 LEU A N 1
ATOM 1344 C CA . LEU A 1 183 ? -2.194 -3.077 1.815 1.00 95.12 183 LEU A CA 1
ATOM 1345 C C . LEU A 1 183 ? -2.357 -2.277 0.514 1.00 95.12 183 LEU A C 1
ATOM 1347 O O . LEU A 1 183 ? -1.742 -2.614 -0.497 1.00 95.12 183 LEU A O 1
ATOM 1351 N N . GLY A 1 184 ? -3.135 -1.191 0.545 1.00 94.69 184 GLY A N 1
ATOM 1352 C CA . GLY A 1 184 ? -3.302 -0.292 -0.597 1.00 94.69 184 GLY A CA 1
ATOM 1353 C C . GLY A 1 184 ? -1.981 0.322 -1.067 1.00 94.69 184 GLY A C 1
ATOM 1354 O O . GLY A 1 184 ? -1.680 0.293 -2.262 1.00 94.69 184 GLY A O 1
ATOM 1355 N N . ILE A 1 185 ? -1.156 0.812 -0.136 1.00 95.12 185 ILE A N 1
ATOM 1356 C CA . ILE A 1 185 ? 0.170 1.371 -0.448 1.00 95.12 185 ILE A CA 1
ATOM 1357 C C . ILE A 1 185 ? 1.087 0.318 -1.080 1.00 95.12 185 ILE A C 1
ATOM 1359 O O . ILE A 1 185 ? 1.736 0.608 -2.085 1.00 95.12 185 ILE A O 1
ATOM 1363 N N . ILE A 1 186 ? 1.113 -0.908 -0.543 1.00 96.38 186 ILE A N 1
ATOM 1364 C CA . ILE A 1 186 ? 1.928 -2.009 -1.085 1.00 96.38 186 ILE A CA 1
ATOM 1365 C C . ILE A 1 186 ? 1.536 -2.314 -2.535 1.00 96.38 186 ILE A C 1
ATOM 1367 O O . ILE A 1 186 ? 2.409 -2.438 -3.396 1.00 96.38 186 ILE A O 1
ATOM 1371 N N . VAL A 1 187 ? 0.235 -2.397 -2.828 1.00 96.94 187 VAL A N 1
ATOM 1372 C CA . VAL A 1 187 ? -0.261 -2.686 -4.182 1.00 96.94 187 VAL A CA 1
ATOM 1373 C C . VAL A 1 187 ? 0.110 -1.568 -5.157 1.00 96.94 187 VAL A C 1
ATOM 1375 O O . VAL A 1 187 ? 0.622 -1.849 -6.239 1.00 96.94 187 VAL A O 1
ATOM 1378 N N . ILE A 1 188 ? -0.093 -0.303 -4.777 1.00 96.75 188 ILE A N 1
ATOM 1379 C CA . ILE A 1 188 ? 0.251 0.845 -5.630 1.00 96.75 188 ILE A CA 1
ATOM 1380 C C . ILE A 1 188 ? 1.759 0.882 -5.903 1.00 96.75 188 ILE A C 1
ATOM 1382 O O . ILE A 1 188 ? 2.167 1.037 -7.054 1.00 96.75 188 ILE A O 1
ATOM 1386 N N . ALA A 1 189 ? 2.587 0.694 -4.872 1.00 96.19 189 ALA A N 1
ATOM 1387 C CA . ALA A 1 189 ? 4.038 0.665 -5.023 1.00 96.19 189 ALA A CA 1
ATOM 1388 C C . ALA A 1 189 ? 4.482 -0.459 -5.974 1.00 96.19 189 ALA A C 1
ATOM 1390 O O . ALA A 1 189 ? 5.262 -0.208 -6.892 1.00 96.19 189 ALA A O 1
ATOM 1391 N N . ALA A 1 190 ? 3.928 -1.666 -5.822 1.00 96.50 190 ALA A N 1
ATOM 1392 C CA . ALA A 1 190 ? 4.226 -2.794 -6.700 1.00 96.50 190 ALA A CA 1
ATOM 1393 C C . ALA A 1 190 ? 3.837 -2.514 -8.162 1.00 96.50 190 ALA A C 1
ATOM 1395 O O . ALA A 1 190 ? 4.624 -2.790 -9.070 1.00 96.50 190 ALA A O 1
ATOM 1396 N N . LEU A 1 191 ? 2.664 -1.918 -8.401 1.00 97.56 191 LEU A N 1
ATOM 1397 C CA . LEU A 1 191 ? 2.218 -1.549 -9.748 1.00 97.56 191 LEU A CA 1
ATOM 1398 C C . LEU A 1 191 ? 3.138 -0.509 -10.395 1.00 97.56 191 LEU A C 1
ATOM 1400 O O . LEU A 1 191 ? 3.483 -0.653 -11.567 1.00 97.56 191 LEU A O 1
ATOM 1404 N N . ILE A 1 192 ? 3.574 0.502 -9.639 1.00 97.25 192 ILE A N 1
ATOM 1405 C CA . ILE A 1 192 ? 4.522 1.512 -10.131 1.00 97.25 192 ILE A CA 1
ATOM 1406 C C . ILE A 1 192 ? 5.860 0.858 -10.484 1.00 97.25 192 ILE A C 1
ATOM 1408 O O . ILE A 1 192 ? 6.392 1.110 -11.564 1.00 97.25 192 ILE A O 1
ATOM 1412 N N . THR A 1 193 ? 6.396 -0.005 -9.617 1.00 96.75 193 THR A N 1
ATOM 1413 C CA . THR A 1 193 ? 7.668 -0.697 -9.867 1.00 96.75 193 THR A CA 1
ATOM 1414 C C . THR A 1 193 ? 7.596 -1.591 -11.103 1.00 96.75 193 THR A C 1
ATOM 1416 O O . THR A 1 193 ? 8.486 -1.529 -11.951 1.00 96.75 193 THR A O 1
ATOM 1419 N N . VAL A 1 194 ? 6.532 -2.385 -11.248 1.00 96.88 194 VAL A N 1
ATOM 1420 C CA . VAL A 1 194 ? 6.334 -3.247 -12.424 1.00 96.88 194 VAL A CA 1
ATOM 1421 C C . VAL A 1 194 ? 6.144 -2.408 -13.685 1.00 96.88 194 VAL A C 1
ATOM 1423 O O . VAL A 1 194 ? 6.789 -2.677 -14.696 1.00 96.88 194 VAL A O 1
ATOM 1426 N N . GLY A 1 195 ? 5.317 -1.362 -13.627 1.00 96.19 195 GLY A N 1
ATOM 1427 C CA . GLY A 1 195 ? 5.087 -0.457 -14.752 1.00 96.19 195 GLY A CA 1
ATOM 1428 C C . GLY A 1 195 ? 6.369 0.234 -15.216 1.00 96.19 195 GLY A C 1
ATOM 1429 O O . GLY A 1 195 ? 6.651 0.267 -16.414 1.00 96.19 195 GLY A O 1
ATOM 1430 N N . LEU A 1 196 ? 7.191 0.713 -14.279 1.00 96.06 196 LEU A N 1
ATOM 1431 C CA . LEU A 1 196 ? 8.493 1.301 -14.584 1.00 96.06 196 LEU A CA 1
ATOM 1432 C C . LEU A 1 196 ? 9.453 0.263 -15.179 1.00 96.06 196 LEU A C 1
ATOM 1434 O O . LEU A 1 196 ? 10.139 0.562 -16.152 1.00 96.06 196 LEU A O 1
ATOM 1438 N N . GLY A 1 197 ? 9.470 -0.960 -14.644 1.00 94.12 197 GLY A N 1
ATOM 1439 C CA . GLY A 1 197 ? 10.259 -2.064 -15.190 1.00 94.12 197 GLY A CA 1
ATOM 1440 C C . GLY A 1 197 ? 9.886 -2.381 -16.639 1.00 94.12 197 GLY A C 1
ATOM 1441 O O . GLY A 1 197 ? 10.758 -2.407 -17.506 1.00 94.12 197 GLY A O 1
ATOM 1442 N N . ILE A 1 198 ? 8.590 -2.533 -16.927 1.00 94.81 198 ILE A N 1
ATOM 1443 C CA . ILE A 1 198 ? 8.076 -2.759 -18.287 1.00 94.81 198 ILE A CA 1
ATOM 1444 C C . ILE A 1 198 ? 8.449 -1.593 -19.203 1.00 94.81 198 ILE A C 1
ATOM 1446 O O . ILE A 1 198 ? 8.916 -1.816 -20.318 1.00 94.81 198 ILE A O 1
ATOM 1450 N N . TYR A 1 199 ? 8.282 -0.355 -18.738 1.00 93.31 199 TYR A N 1
ATOM 1451 C CA . TYR A 1 199 ? 8.630 0.835 -19.509 1.00 93.31 199 TYR A CA 1
ATOM 1452 C C . TYR A 1 199 ? 10.120 0.875 -19.873 1.00 93.31 199 TYR A C 1
ATOM 1454 O O . TYR A 1 199 ? 10.464 1.123 -21.029 1.00 93.31 199 TYR A O 1
ATOM 1462 N N . LEU A 1 200 ? 11.010 0.599 -18.916 1.00 93.19 200 LEU A N 1
ATOM 1463 C CA . LEU A 1 200 ? 12.456 0.600 -19.146 1.00 93.19 200 LEU A CA 1
ATOM 1464 C C . LEU A 1 200 ? 12.889 -0.532 -20.086 1.00 93.19 200 LEU A C 1
ATOM 1466 O O . LEU A 1 200 ? 13.668 -0.283 -21.005 1.00 93.19 200 LEU A O 1
ATOM 1470 N N . VAL A 1 201 ? 12.349 -1.742 -19.909 1.00 90.62 201 VAL A N 1
ATOM 1471 C CA . VAL A 1 201 ? 12.627 -2.878 -20.804 1.00 90.62 201 VAL A CA 1
ATOM 1472 C C . VAL A 1 201 ? 12.106 -2.597 -22.210 1.00 90.62 201 VAL A C 1
ATOM 1474 O O . VAL A 1 201 ? 12.846 -2.754 -23.176 1.00 90.62 201 VAL A O 1
ATOM 1477 N N . GLY A 1 202 ? 10.865 -2.123 -22.345 1.00 84.19 202 GLY A N 1
ATOM 1478 C CA . GLY A 1 202 ? 10.286 -1.770 -23.641 1.00 84.19 202 GLY A CA 1
ATOM 1479 C C . GLY A 1 202 ? 11.094 -0.685 -24.354 1.00 84.19 202 GLY A C 1
ATOM 1480 O O . GLY A 1 202 ? 11.368 -0.798 -25.549 1.00 84.19 202 GLY A O 1
ATOM 1481 N N . ARG A 1 203 ? 11.548 0.331 -23.612 1.00 85.19 203 ARG A N 1
ATOM 1482 C CA . ARG A 1 203 ? 12.427 1.382 -24.135 1.00 85.19 203 ARG A CA 1
ATOM 1483 C C . ARG A 1 203 ? 13.752 0.821 -24.656 1.00 85.19 203 ARG A C 1
ATOM 1485 O O . ARG A 1 203 ? 14.182 1.251 -25.725 1.00 85.19 203 ARG A O 1
ATOM 1492 N N . GLU A 1 204 ? 14.389 -0.107 -23.943 1.00 77.31 204 GLU A N 1
ATOM 1493 C CA . GLU A 1 204 ? 15.671 -0.676 -24.383 1.00 77.31 204 GLU A CA 1
ATOM 1494 C C . GLU A 1 204 ? 15.495 -1.659 -25.549 1.00 77.31 204 GLU A C 1
ATOM 1496 O O . GLU A 1 204 ? 16.253 -1.589 -26.509 1.00 77.31 204 GLU A O 1
ATOM 1501 N N . VAL A 1 205 ? 14.437 -2.476 -25.569 1.00 73.06 205 VAL A N 1
ATOM 1502 C CA . VAL A 1 205 ? 14.130 -3.381 -26.697 1.00 73.06 205 VAL A CA 1
ATOM 1503 C C . VAL A 1 205 ? 13.830 -2.606 -27.987 1.00 73.06 205 VAL A C 1
ATOM 1505 O O . VAL A 1 205 ? 14.294 -2.977 -29.068 1.00 73.06 205 VAL A O 1
ATOM 1508 N N . LEU A 1 206 ? 13.097 -1.492 -27.895 1.00 67.69 206 LEU A N 1
ATOM 1509 C CA . LEU A 1 206 ? 12.873 -0.590 -29.033 1.00 67.69 206 LEU A CA 1
ATOM 1510 C C . LEU A 1 206 ? 14.178 0.077 -29.499 1.00 67.69 206 LEU A C 1
ATOM 1512 O O . LEU A 1 206 ? 14.366 0.311 -30.696 1.00 67.69 206 LEU A O 1
ATOM 1516 N N . ARG A 1 207 ? 15.096 0.366 -28.570 1.00 62.31 207 ARG A N 1
ATOM 1517 C CA . ARG A 1 207 ? 16.425 0.909 -28.878 1.00 62.31 207 ARG A CA 1
ATOM 1518 C C . ARG A 1 207 ? 17.319 -0.131 -29.551 1.00 62.31 207 ARG A C 1
ATOM 1520 O O . ARG A 1 207 ? 18.004 0.210 -30.513 1.00 62.31 207 ARG A O 1
ATOM 1527 N N . ASP A 1 208 ? 17.260 -1.384 -29.117 1.00 57.53 208 ASP A N 1
ATOM 1528 C CA . ASP A 1 208 ? 18.030 -2.491 -29.687 1.00 57.53 208 ASP A CA 1
ATOM 1529 C C . ASP A 1 208 ? 17.507 -2.948 -31.049 1.00 57.53 208 ASP A C 1
ATOM 1531 O O . ASP A 1 208 ? 18.297 -3.262 -31.941 1.00 57.53 208 ASP A O 1
ATOM 1535 N N . SER A 1 209 ? 16.196 -2.856 -31.279 1.00 54.00 209 SER A N 1
ATOM 1536 C CA . SER A 1 209 ? 15.604 -3.061 -32.609 1.00 54.00 209 SER A CA 1
ATOM 1537 C C . SER A 1 209 ? 16.066 -1.994 -33.611 1.00 54.00 209 SER A C 1
ATOM 1539 O O . SER A 1 209 ? 16.233 -2.280 -34.791 1.00 54.00 209 SER A O 1
ATOM 1541 N N . ARG A 1 210 ? 16.353 -0.768 -33.145 1.00 52.56 210 ARG A N 1
ATOM 1542 C CA . ARG A 1 210 ? 17.026 0.272 -33.947 1.00 52.56 210 ARG A CA 1
ATOM 1543 C C . ARG A 1 210 ? 18.540 0.060 -34.071 1.00 52.56 210 ARG A C 1
ATOM 1545 O O . ARG A 1 210 ? 19.143 0.575 -35.011 1.00 52.56 210 ARG A O 1
ATOM 1552 N N . ARG A 1 211 ? 19.168 -0.667 -33.138 1.00 51.31 211 ARG A N 1
ATOM 1553 C CA . ARG A 1 211 ? 20.611 -0.954 -33.149 1.00 51.31 211 ARG A CA 1
ATOM 1554 C C . ARG A 1 211 ? 20.974 -2.199 -33.953 1.00 51.31 211 ARG A C 1
ATOM 1556 O O . ARG A 1 211 ? 22.093 -2.217 -34.449 1.00 51.31 211 ARG A O 1
ATOM 1563 N N . SER A 1 212 ? 20.111 -3.191 -34.134 1.00 49.97 212 SER A N 1
ATOM 1564 C CA . SER A 1 212 ? 20.432 -4.356 -34.972 1.00 49.97 212 SER A CA 1
ATOM 1565 C C . SER A 1 212 ? 20.477 -3.929 -36.442 1.00 49.97 212 SER A C 1
ATOM 1567 O O . SER A 1 212 ? 19.458 -3.724 -37.093 1.00 49.97 212 SER A O 1
ATOM 1569 N N . GLY A 1 213 ? 21.695 -3.655 -36.909 1.00 45.84 213 GLY A N 1
ATOM 1570 C CA . GLY A 1 213 ? 22.028 -3.051 -38.192 1.00 45.84 213 GLY A CA 1
ATOM 1571 C C . GLY A 1 213 ? 21.926 -4.031 -39.348 1.00 45.84 213 GLY A C 1
ATOM 1572 O O . GLY A 1 213 ? 22.928 -4.409 -39.933 1.00 45.84 213 GLY A O 1
ATOM 1573 N N . VAL A 1 214 ? 20.700 -4.361 -39.714 1.00 50.19 214 VAL A N 1
ATOM 1574 C CA . VAL A 1 214 ? 20.334 -4.481 -41.119 1.00 50.19 214 VAL A CA 1
ATOM 1575 C C . VAL A 1 214 ? 19.416 -3.294 -41.367 1.00 50.19 214 VAL A C 1
ATOM 1577 O O . VAL A 1 214 ? 18.449 -3.094 -40.629 1.00 50.19 214 VAL A O 1
ATOM 1580 N N . ALA A 1 215 ? 19.766 -2.418 -42.311 1.00 54.66 215 ALA A N 1
ATOM 1581 C CA . ALA A 1 215 ? 18.833 -1.387 -42.760 1.00 54.66 215 ALA A CA 1
ATOM 1582 C C . ALA A 1 215 ? 17.493 -2.069 -43.049 1.00 54.66 215 ALA A C 1
ATOM 1584 O O . ALA A 1 215 ? 17.493 -3.103 -43.710 1.00 54.66 215 ALA A O 1
ATOM 1585 N N . ALA A 1 216 ? 16.386 -1.558 -42.499 1.00 51.34 216 ALA A N 1
ATOM 1586 C CA . ALA A 1 216 ? 15.079 -2.187 -42.653 1.00 51.34 216 ALA A CA 1
ATOM 1587 C C . ALA A 1 216 ? 14.840 -2.516 -44.141 1.00 51.34 216 ALA A C 1
ATOM 1589 O O . ALA A 1 216 ? 14.677 -1.604 -44.950 1.00 51.34 216 ALA A O 1
ATOM 1590 N N . GLY A 1 217 ? 14.896 -3.807 -44.497 1.00 57.78 217 GLY A N 1
ATOM 1591 C CA . GLY A 1 217 ? 14.756 -4.293 -45.873 1.00 57.78 217 GLY A CA 1
ATOM 1592 C C . GLY A 1 217 ? 16.013 -4.795 -46.611 1.00 57.78 217 GLY A C 1
ATOM 1593 O O . GLY A 1 217 ? 15.875 -5.088 -47.796 1.00 57.78 217 GLY A O 1
ATOM 1594 N N . ILE A 1 218 ? 17.202 -4.924 -45.994 1.00 70.88 218 ILE A N 1
ATOM 1595 C CA . ILE A 1 218 ? 18.388 -5.550 -46.640 1.00 70.88 218 ILE A CA 1
ATOM 1596 C C . ILE A 1 218 ? 18.879 -6.794 -45.886 1.00 70.88 218 ILE A C 1
ATOM 1598 O O . ILE A 1 218 ? 19.907 -6.769 -45.217 1.00 70.88 218 ILE A O 1
ATOM 1602 N N . ASP A 1 219 ? 18.184 -7.918 -46.017 1.00 71.06 219 ASP A N 1
ATOM 1603 C CA . ASP A 1 219 ? 18.558 -9.127 -45.268 1.00 71.06 219 ASP A CA 1
ATOM 1604 C C . ASP A 1 219 ? 19.906 -9.727 -45.713 1.00 71.06 219 ASP A C 1
ATOM 1606 O O . ASP A 1 219 ? 20.590 -10.360 -44.908 1.00 71.06 219 ASP A O 1
ATOM 1610 N N . ARG A 1 220 ? 20.291 -9.538 -46.986 1.00 85.00 220 ARG A N 1
ATOM 1611 C CA . ARG A 1 220 ? 21.521 -10.067 -47.602 1.00 85.00 220 ARG A CA 1
ATOM 1612 C C . ARG A 1 220 ? 22.031 -9.160 -48.724 1.00 85.00 220 ARG A C 1
ATOM 1614 O O . ARG A 1 220 ? 21.241 -8.499 -49.396 1.00 85.00 220 ARG A O 1
ATOM 1621 N N . PHE A 1 221 ? 23.343 -9.178 -48.960 1.00 90.19 221 PHE A N 1
ATOM 1622 C CA . PHE A 1 221 ? 23.978 -8.540 -50.117 1.00 90.19 221 PHE A CA 1
ATOM 1623 C C . PHE A 1 221 ? 24.398 -9.613 -51.119 1.00 90.19 221 PHE A C 1
ATOM 1625 O O . PHE A 1 221 ? 25.324 -10.372 -50.846 1.00 90.19 221 PHE A O 1
ATOM 1632 N N . ILE A 1 222 ? 23.734 -9.672 -52.274 1.00 90.69 222 ILE A N 1
ATOM 1633 C CA . ILE A 1 222 ? 24.003 -10.672 -53.316 1.00 90.69 222 ILE A CA 1
ATOM 1634 C C . ILE A 1 222 ? 24.652 -9.981 -54.517 1.00 90.69 222 ILE A C 1
ATOM 1636 O O . ILE A 1 222 ? 24.123 -8.993 -55.024 1.00 90.69 222 ILE A O 1
ATOM 1640 N N . LEU A 1 223 ? 25.807 -10.476 -54.965 1.00 91.94 223 LEU A N 1
ATOM 1641 C CA . LEU A 1 223 ? 26.571 -9.899 -56.072 1.00 91.94 223 LEU A CA 1
ATOM 1642 C C . LEU A 1 223 ? 25.717 -9.814 -57.345 1.00 91.94 223 LEU A C 1
ATOM 1644 O O . LEU A 1 223 ? 25.158 -10.810 -57.795 1.00 91.94 223 LEU A O 1
ATOM 1648 N N . GLY A 1 224 ? 25.657 -8.627 -57.949 1.00 90.25 224 GLY A N 1
ATOM 1649 C CA . GLY A 1 224 ? 24.895 -8.375 -59.173 1.00 90.25 224 GLY A CA 1
ATOM 1650 C C . GLY A 1 224 ? 23.404 -8.105 -58.954 1.00 90.25 224 GLY A C 1
ATOM 1651 O O . GLY A 1 224 ? 22.736 -7.668 -59.892 1.00 90.25 224 GLY A O 1
ATOM 1652 N N . GLU A 1 225 ? 22.879 -8.286 -57.739 1.00 91.62 225 GLU A N 1
ATOM 1653 C CA . GLU A 1 225 ? 21.485 -7.970 -57.435 1.00 91.62 225 GLU A CA 1
ATOM 1654 C C . GLU A 1 225 ? 21.277 -6.494 -57.102 1.00 91.62 225 GLU A C 1
ATOM 1656 O O . GLU A 1 225 ? 22.157 -5.798 -56.590 1.00 91.62 225 GLU A O 1
ATOM 1661 N N . ARG A 1 226 ? 20.067 -6.014 -57.397 1.00 91.00 226 ARG A N 1
ATOM 1662 C CA . ARG A 1 226 ? 19.635 -4.650 -57.111 1.00 91.00 226 ARG A CA 1
ATOM 1663 C C . ARG A 1 226 ? 19.002 -4.567 -55.727 1.00 91.00 226 ARG A C 1
ATOM 1665 O O . ARG A 1 226 ? 18.052 -5.293 -55.447 1.00 91.00 226 ARG A O 1
ATOM 1672 N N . LEU A 1 227 ? 19.445 -3.615 -54.909 1.00 89.50 227 LEU A N 1
ATOM 1673 C CA . LEU A 1 227 ? 18.795 -3.329 -53.630 1.00 89.50 227 LEU A CA 1
ATOM 1674 C C . LEU A 1 227 ? 17.406 -2.702 -53.829 1.00 89.50 227 LEU A C 1
ATOM 1676 O O . LEU A 1 227 ? 17.219 -1.809 -54.658 1.00 89.50 227 LEU A O 1
ATOM 1680 N N . ALA A 1 228 ? 16.433 -3.147 -53.027 1.00 86.19 228 ALA A N 1
ATOM 1681 C CA . ALA A 1 228 ? 15.059 -2.640 -53.069 1.00 86.19 228 ALA A CA 1
ATOM 1682 C C . ALA A 1 228 ? 14.934 -1.198 -52.545 1.00 86.19 228 ALA A C 1
ATOM 1684 O O . ALA A 1 228 ? 14.049 -0.458 -52.973 1.00 86.19 228 ALA A O 1
ATOM 1685 N N . ILE A 1 229 ? 15.832 -0.790 -51.646 1.00 85.44 229 ILE A N 1
ATOM 1686 C CA . ILE A 1 229 ? 15.869 0.563 -51.088 1.00 85.44 229 ILE A CA 1
ATOM 1687 C C . ILE A 1 229 ? 16.423 1.578 -52.095 1.00 85.44 229 ILE A C 1
ATOM 1689 O O . ILE A 1 229 ? 17.218 1.233 -52.968 1.00 85.44 229 ILE A O 1
ATOM 1693 N N . GLU A 1 230 ? 15.983 2.830 -51.993 1.00 84.19 230 GLU A N 1
ATOM 1694 C CA . GLU A 1 230 ? 16.435 3.946 -52.835 1.00 84.19 230 GLU A CA 1
ATOM 1695 C C . GLU A 1 230 ? 17.403 4.854 -52.083 1.00 84.19 230 GLU A C 1
ATOM 1697 O O . GLU A 1 230 ? 17.415 4.864 -50.853 1.00 84.19 230 GLU A O 1
ATOM 1702 N N . GLU A 1 231 ? 18.219 5.611 -52.821 1.00 83.62 231 GLU A N 1
ATOM 1703 C CA . GLU A 1 231 ? 18.982 6.693 -52.206 1.00 83.62 231 GLU A CA 1
ATOM 1704 C C . GLU A 1 231 ? 18.020 7.760 -51.703 1.00 83.62 231 GLU A C 1
ATOM 1706 O O . GLU A 1 231 ? 17.091 8.187 -52.393 1.00 83.62 231 GLU A O 1
ATOM 1711 N N . THR A 1 232 ? 18.241 8.190 -50.471 1.00 86.06 232 THR A N 1
ATOM 1712 C CA . THR A 1 232 ? 17.408 9.193 -49.820 1.00 86.06 232 THR A CA 1
ATOM 1713 C C . THR A 1 232 ? 18.292 10.150 -49.029 1.00 86.06 232 THR A C 1
ATOM 1715 O O . THR A 1 232 ? 19.522 10.179 -49.142 1.00 86.06 232 THR A O 1
ATOM 1718 N N . ARG A 1 233 ? 17.666 10.966 -48.183 1.00 84.44 233 ARG A N 1
ATOM 1719 C CA . ARG A 1 233 ? 18.390 11.760 -47.188 1.00 84.44 233 ARG A CA 1
ATOM 1720 C C . ARG A 1 233 ? 19.057 10.891 -46.111 1.00 84.44 233 ARG A C 1
ATOM 1722 O O . ARG A 1 233 ? 19.971 11.374 -45.460 1.00 84.44 233 ARG A O 1
ATOM 1729 N N . GLU A 1 234 ? 18.644 9.631 -45.967 1.00 88.50 234 GLU A N 1
ATOM 1730 C CA . GLU A 1 234 ? 19.148 8.686 -44.961 1.00 88.50 234 GLU A CA 1
ATOM 1731 C C . GLU A 1 234 ? 19.991 7.551 -45.565 1.00 88.50 234 GLU A C 1
ATOM 1733 O O . GLU A 1 234 ? 20.709 6.885 -44.826 1.00 88.50 234 GLU A O 1
ATOM 1738 N N . TYR A 1 235 ? 19.920 7.328 -46.882 1.00 90.50 235 TYR A N 1
ATOM 1739 C CA . TYR A 1 235 ? 20.640 6.264 -47.591 1.00 90.50 235 TYR A CA 1
ATOM 1740 C C . TYR A 1 235 ? 21.517 6.833 -48.709 1.00 90.50 235 TYR A C 1
ATOM 1742 O O . TYR A 1 235 ? 21.039 7.618 -49.529 1.00 90.50 235 TYR A O 1
ATOM 1750 N N . GLU A 1 236 ? 22.776 6.403 -48.754 1.00 93.44 236 GLU A N 1
ATOM 1751 C CA . GLU A 1 236 ? 23.747 6.739 -49.802 1.00 93.44 236 GLU A CA 1
ATOM 1752 C C . GLU A 1 236 ? 24.466 5.479 -50.300 1.00 93.44 236 GLU A C 1
ATOM 1754 O O . GLU A 1 236 ? 24.897 4.646 -49.493 1.00 93.44 236 GLU A O 1
ATOM 1759 N N . PHE A 1 237 ? 24.655 5.357 -51.615 1.00 94.06 237 PHE A N 1
ATOM 1760 C CA . PHE A 1 237 ? 25.402 4.264 -52.232 1.00 94.06 237 PHE A CA 1
ATOM 1761 C C . PHE A 1 237 ? 26.636 4.782 -52.962 1.00 94.06 237 PHE A C 1
ATOM 1763 O O . PHE A 1 237 ? 26.607 5.788 -53.676 1.00 94.06 237 PHE A O 1
ATOM 1770 N N . LYS A 1 238 ? 27.760 4.080 -52.799 1.00 94.50 238 LYS A N 1
ATOM 1771 C CA . LYS A 1 238 ? 28.994 4.385 -53.524 1.00 94.50 238 LYS A CA 1
ATOM 1772 C C . LYS A 1 238 ? 29.692 3.129 -54.026 1.00 94.50 238 LYS A C 1
ATOM 1774 O O . LYS A 1 238 ? 30.013 2.206 -53.276 1.00 94.50 238 LYS A O 1
ATOM 1779 N N . GLU A 1 239 ? 30.008 3.137 -55.317 1.00 94.69 239 GLU A N 1
ATOM 1780 C CA . GLU A 1 239 ? 30.932 2.178 -55.916 1.00 94.69 239 GLU A CA 1
ATOM 1781 C C . GLU A 1 239 ? 32.365 2.615 -55.600 1.00 94.69 239 GLU A C 1
ATOM 1783 O O . GLU A 1 239 ? 32.731 3.777 -55.784 1.00 94.69 239 GLU A O 1
ATOM 1788 N N . VAL A 1 240 ? 33.186 1.687 -55.110 1.00 92.62 240 VAL A N 1
ATOM 1789 C CA . VAL A 1 240 ? 34.599 1.955 -54.829 1.00 92.62 240 VAL A CA 1
ATOM 1790 C C . VAL A 1 240 ? 35.421 1.469 -56.011 1.00 92.62 240 VAL A C 1
ATOM 1792 O O . VAL A 1 240 ? 35.562 0.268 -56.227 1.00 92.62 240 VAL A O 1
ATOM 1795 N N . ILE A 1 241 ? 35.976 2.413 -56.767 1.00 84.88 241 ILE A N 1
ATOM 1796 C CA . ILE A 1 241 ? 36.808 2.136 -57.940 1.00 84.88 241 ILE A CA 1
ATOM 1797 C C . ILE A 1 241 ? 38.273 2.407 -57.580 1.00 84.88 241 ILE A C 1
ATOM 1799 O O . ILE A 1 241 ? 38.616 3.498 -57.124 1.00 84.88 241 ILE A O 1
ATOM 1803 N N . GLY A 1 242 ? 39.149 1.422 -57.797 1.00 82.00 242 GLY A N 1
ATOM 1804 C CA . GLY A 1 242 ? 40.603 1.568 -57.662 1.00 82.00 242 GLY A CA 1
ATOM 1805 C C . GLY A 1 242 ? 41.270 0.563 -56.717 1.00 82.00 242 GLY A C 1
ATOM 1806 O O . GLY A 1 242 ? 40.620 -0.195 -56.006 1.00 82.00 242 GLY A O 1
ATOM 1807 N N . ASN A 1 243 ? 42.607 0.582 -56.695 1.00 83.94 243 ASN A N 1
ATOM 1808 C CA . ASN A 1 243 ? 43.429 -0.448 -56.037 1.00 83.94 243 ASN A CA 1
ATOM 1809 C C . ASN A 1 243 ? 43.682 -0.204 -54.535 1.00 83.94 243 ASN A C 1
ATOM 1811 O O . ASN A 1 243 ? 44.447 -0.938 -53.915 1.00 83.94 243 ASN A O 1
ATOM 1815 N N . ARG A 1 244 ? 43.104 0.851 -53.945 1.00 89.50 244 ARG A N 1
ATOM 1816 C CA . ARG A 1 244 ? 43.302 1.227 -52.530 1.00 89.50 244 ARG A CA 1
ATOM 1817 C C . ARG A 1 244 ? 41.969 1.510 -51.826 1.00 89.50 244 ARG A C 1
ATOM 1819 O O . ARG A 1 244 ? 41.759 2.624 -51.347 1.00 89.50 244 ARG A O 1
ATOM 1826 N N . PRO A 1 245 ? 41.063 0.520 -51.747 1.00 92.06 245 PRO A N 1
ATOM 1827 C CA . PRO A 1 245 ? 39.694 0.732 -51.282 1.00 92.06 245 PRO A CA 1
ATOM 1828 C C . PRO A 1 245 ? 39.616 1.296 -49.858 1.00 92.06 245 PRO A C 1
ATOM 1830 O O . PRO A 1 245 ? 38.839 2.214 -49.613 1.00 92.06 245 PRO A O 1
ATOM 1833 N N . ALA A 1 246 ? 40.460 0.818 -48.936 1.00 92.38 246 ALA A N 1
ATOM 1834 C CA . ALA A 1 246 ? 40.463 1.296 -47.553 1.00 92.38 246 ALA A CA 1
ATOM 1835 C C . ALA A 1 246 ? 40.803 2.796 -47.434 1.00 92.38 246 ALA A C 1
ATOM 1837 O O . ALA A 1 246 ? 40.188 3.512 -46.648 1.00 92.38 246 ALA A O 1
ATOM 1838 N N . ASP A 1 247 ? 41.761 3.281 -48.231 1.00 93.06 247 ASP A N 1
ATOM 1839 C CA . ASP A 1 247 ? 42.142 4.697 -48.234 1.00 93.06 247 ASP A CA 1
ATOM 1840 C C . ASP A 1 247 ? 41.039 5.559 -48.871 1.00 93.06 247 ASP A C 1
ATOM 1842 O O . ASP A 1 247 ? 40.701 6.617 -48.342 1.00 93.06 247 ASP A O 1
ATOM 1846 N N . THR A 1 248 ? 40.438 5.090 -49.972 1.00 93.62 248 THR A N 1
ATOM 1847 C CA . THR A 1 248 ? 39.328 5.782 -50.646 1.00 93.62 248 THR A CA 1
ATOM 1848 C C . THR A 1 248 ? 38.123 5.946 -49.722 1.00 93.62 248 THR A C 1
ATOM 1850 O O . THR A 1 248 ? 37.604 7.051 -49.592 1.00 93.62 248 THR A O 1
ATOM 1853 N N . ILE A 1 249 ? 37.704 4.871 -49.046 1.00 95.38 249 ILE A N 1
ATOM 1854 C CA . ILE A 1 249 ? 36.558 4.900 -48.126 1.00 95.38 249 ILE A CA 1
ATOM 1855 C C . ILE A 1 249 ? 36.846 5.841 -46.954 1.00 95.38 249 ILE A C 1
ATOM 1857 O O . ILE A 1 249 ? 36.040 6.716 -46.651 1.00 95.38 249 ILE A O 1
ATOM 1861 N N . ALA A 1 250 ? 38.014 5.708 -46.319 1.00 94.62 250 ALA A N 1
ATOM 1862 C CA . ALA A 1 250 ? 38.363 6.535 -45.169 1.00 94.62 250 ALA A CA 1
ATOM 1863 C C . ALA A 1 250 ? 38.431 8.032 -45.504 1.00 94.62 250 ALA A C 1
ATOM 1865 O O . ALA A 1 250 ? 38.031 8.855 -44.688 1.00 94.62 250 ALA A O 1
ATOM 1866 N N . ASN A 1 251 ? 38.917 8.394 -46.693 1.00 92.25 251 ASN A N 1
ATOM 1867 C CA . ASN A 1 251 ? 39.014 9.794 -47.109 1.00 92.25 251 ASN A CA 1
ATOM 1868 C C . ASN A 1 251 ? 37.667 10.458 -47.399 1.00 92.25 251 ASN A C 1
ATOM 1870 O O . ASN A 1 251 ? 37.623 11.680 -47.428 1.00 92.25 251 ASN A O 1
ATOM 1874 N N . LEU A 1 252 ? 36.613 9.673 -47.617 1.00 93.50 252 LEU A N 1
ATOM 1875 C CA . LEU A 1 252 ? 35.257 10.172 -47.833 1.00 93.50 252 LEU A CA 1
ATOM 1876 C C . LEU A 1 252 ? 34.386 10.062 -46.572 1.00 93.50 252 LEU A C 1
ATOM 1878 O O . LEU A 1 252 ? 33.316 10.659 -46.502 1.00 93.50 252 LEU A O 1
ATOM 1882 N N . ALA A 1 253 ? 34.807 9.272 -45.581 1.00 95.31 253 ALA A N 1
ATOM 1883 C CA . ALA A 1 253 ? 33.979 8.925 -44.432 1.00 95.31 253 ALA A CA 1
ATOM 1884 C C . ALA A 1 253 ? 33.567 10.140 -43.585 1.00 95.31 253 ALA A C 1
ATOM 1886 O O . ALA A 1 253 ? 32.429 10.194 -43.125 1.00 95.31 253 ALA A O 1
ATOM 1887 N N . ASP A 1 254 ? 34.464 11.106 -43.380 1.00 94.75 254 ASP A N 1
ATOM 1888 C CA . ASP A 1 254 ? 34.181 12.324 -42.614 1.00 94.75 254 ASP A CA 1
ATOM 1889 C C . ASP A 1 254 ? 33.227 13.270 -43.349 1.00 94.75 254 ASP A C 1
ATOM 1891 O O . ASP A 1 254 ? 32.313 13.794 -42.717 1.00 94.75 254 ASP A O 1
ATOM 1895 N N . GLU A 1 255 ? 33.369 13.435 -44.667 1.00 95.12 255 GLU A N 1
ATOM 1896 C CA . GLU A 1 255 ? 32.431 14.213 -45.490 1.00 95.12 255 GLU A CA 1
ATOM 1897 C C . GLU A 1 255 ? 30.995 13.690 -45.352 1.00 95.12 255 GLU A C 1
ATOM 1899 O O . GLU A 1 255 ? 30.085 14.446 -44.995 1.00 95.12 255 GLU A O 1
ATOM 1904 N N . TYR A 1 256 ? 30.783 12.388 -45.579 1.00 95.75 256 TYR A N 1
ATOM 1905 C CA . TYR A 1 256 ? 29.449 11.795 -45.462 1.00 95.75 256 TYR A CA 1
ATOM 1906 C C . TYR A 1 256 ? 28.941 11.806 -44.020 1.00 95.75 256 TYR A C 1
ATOM 1908 O O . TYR A 1 256 ? 27.768 12.106 -43.795 1.00 95.75 256 TYR A O 1
ATOM 1916 N N . ALA A 1 257 ? 29.803 11.544 -43.034 1.00 95.44 257 ALA A N 1
ATOM 1917 C CA . ALA A 1 257 ? 29.408 11.615 -41.631 1.00 95.44 257 ALA A CA 1
ATOM 1918 C C . ALA A 1 257 ? 28.932 13.015 -41.239 1.00 95.44 257 ALA A C 1
ATOM 1920 O O . ALA A 1 257 ? 27.858 13.155 -40.659 1.00 95.44 257 ALA A O 1
ATOM 1921 N N . VAL A 1 258 ? 29.676 14.054 -41.615 1.00 95.50 258 VAL A N 1
ATOM 1922 C CA . VAL A 1 258 ? 29.291 15.449 -41.378 1.00 95.50 258 VAL A CA 1
ATOM 1923 C C . VAL A 1 258 ? 27.990 15.792 -42.101 1.00 95.50 258 VAL A C 1
ATOM 1925 O O . VAL A 1 258 ? 27.109 16.412 -41.504 1.00 95.50 258 VAL A O 1
ATOM 1928 N N . ALA A 1 259 ? 27.823 15.347 -43.349 1.00 94.50 259 ALA A N 1
ATOM 1929 C CA . ALA A 1 259 ? 26.591 15.563 -44.101 1.00 94.50 259 ALA A CA 1
ATOM 1930 C C . ALA A 1 259 ? 25.365 14.963 -43.398 1.00 94.50 259 ALA A C 1
ATOM 1932 O O . ALA A 1 259 ? 24.329 15.628 -43.309 1.00 94.50 259 ALA A O 1
ATOM 1933 N N . PHE A 1 260 ? 25.483 13.744 -42.868 1.00 95.25 260 PHE A N 1
ATOM 1934 C CA . PHE A 1 260 ? 24.409 13.083 -42.125 1.00 95.25 260 PHE A CA 1
ATOM 1935 C C . PHE A 1 260 ? 24.147 13.727 -40.758 1.00 95.25 260 PHE A C 1
ATOM 1937 O O . PHE A 1 260 ? 22.983 13.930 -40.412 1.00 95.25 260 PHE A O 1
ATOM 1944 N N . LEU A 1 261 ? 25.190 14.109 -40.012 1.00 93.88 261 LEU A N 1
ATOM 1945 C CA . LEU A 1 261 ? 25.059 14.780 -38.707 1.00 93.88 261 LEU A CA 1
ATOM 1946 C C . LEU A 1 261 ? 24.381 16.148 -38.812 1.00 93.88 261 LEU A C 1
ATOM 1948 O O . LEU A 1 261 ? 23.564 16.500 -37.969 1.00 93.88 261 LEU A O 1
ATOM 1952 N N . ASN A 1 262 ? 24.665 16.899 -39.876 1.00 92.94 262 ASN A N 1
ATOM 1953 C CA . ASN A 1 262 ? 24.003 18.178 -40.159 1.00 92.94 262 ASN A CA 1
ATOM 1954 C C . ASN A 1 262 ? 22.585 18.026 -40.740 1.00 92.94 262 ASN A C 1
ATOM 1956 O O . ASN A 1 262 ? 21.950 19.031 -41.089 1.00 92.94 262 ASN A O 1
ATOM 1960 N N . SER A 1 263 ? 22.109 16.786 -40.867 1.00 89.44 263 SER A N 1
ATOM 1961 C CA . SER A 1 263 ? 20.815 16.414 -41.440 1.00 89.44 263 SER A CA 1
ATOM 1962 C C . SER A 1 263 ? 20.035 15.536 -40.453 1.00 89.44 263 SER A C 1
ATOM 1964 O O . SER A 1 263 ? 19.866 15.923 -39.302 1.00 89.44 263 SER A O 1
ATOM 1966 N N . GLU A 1 264 ? 19.513 14.384 -40.878 1.00 87.38 264 GLU A N 1
ATOM 1967 C CA . GLU A 1 264 ? 18.649 13.521 -40.060 1.00 87.38 264 GLU A CA 1
ATOM 1968 C C . GLU A 1 264 ? 19.364 12.241 -39.587 1.00 87.38 264 GLU A C 1
ATOM 1970 O O . GLU A 1 264 ? 18.713 11.292 -39.154 1.00 87.38 264 GLU A O 1
ATOM 1975 N N . GLY A 1 265 ? 20.701 12.212 -39.635 1.00 91.69 265 GLY A N 1
ATOM 1976 C CA . GLY A 1 265 ? 21.471 10.969 -39.573 1.00 91.69 265 GLY A CA 1
ATOM 1977 C C . GLY A 1 265 ? 21.366 10.179 -40.880 1.00 91.69 265 GLY A C 1
ATOM 1978 O O . GLY A 1 265 ? 20.750 10.630 -41.848 1.00 91.69 265 GLY A O 1
ATOM 1979 N N . GLY A 1 266 ? 21.992 9.005 -40.936 1.00 92.75 266 GLY A N 1
ATOM 1980 C CA . GLY A 1 266 ? 21.906 8.163 -42.127 1.00 92.75 266 GLY A CA 1
ATOM 1981 C C . GLY A 1 266 ? 22.955 7.067 -42.210 1.00 92.75 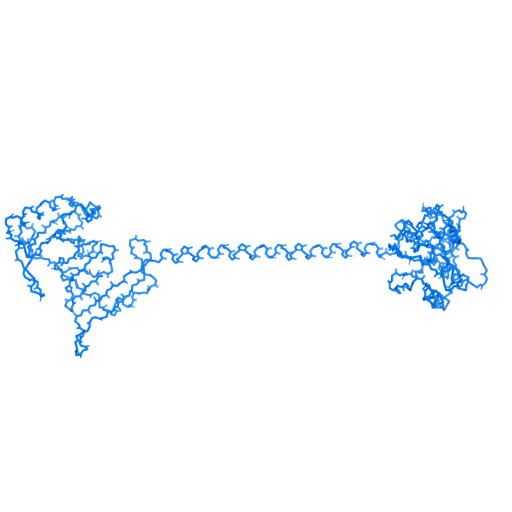266 GLY A C 1
ATOM 1982 O O . GLY A 1 266 ? 23.666 6.766 -41.249 1.00 92.75 266 GLY A O 1
ATOM 1983 N N . ARG A 1 267 ? 22.997 6.428 -43.375 1.00 93.94 267 ARG A N 1
ATOM 1984 C CA . ARG A 1 267 ? 23.814 5.263 -43.691 1.00 93.94 267 ARG A CA 1
ATOM 1985 C C . ARG A 1 267 ? 24.410 5.430 -45.078 1.00 93.94 267 ARG A C 1
ATOM 1987 O O . ARG A 1 267 ? 23.705 5.777 -46.025 1.00 93.94 267 ARG A O 1
ATOM 1994 N N . ILE A 1 268 ? 25.693 5.127 -45.201 1.00 95.19 268 ILE A N 1
ATOM 1995 C CA . ILE A 1 268 ? 26.370 5.020 -46.494 1.00 95.19 268 ILE A CA 1
ATOM 1996 C C . ILE A 1 268 ? 26.893 3.603 -46.687 1.00 95.19 268 ILE A C 1
ATOM 1998 O O . ILE A 1 268 ? 27.513 3.045 -45.781 1.00 95.19 268 ILE A O 1
ATOM 2002 N N . PHE A 1 269 ? 26.655 3.048 -47.876 1.00 95.94 269 PHE A N 1
ATOM 2003 C CA . PHE A 1 269 ? 27.132 1.730 -48.281 1.00 95.94 269 PHE A CA 1
ATOM 2004 C C . PHE A 1 269 ? 28.166 1.860 -49.396 1.00 95.94 269 PHE A C 1
ATOM 2006 O O . PHE A 1 269 ? 27.854 2.275 -50.515 1.00 95.94 269 PHE A O 1
ATOM 2013 N N . TRP A 1 270 ? 29.395 1.442 -49.108 1.00 96.62 270 TRP A N 1
ATOM 2014 C CA . TRP A 1 270 ? 30.435 1.267 -50.114 1.00 96.62 270 TRP A CA 1
ATOM 2015 C C . TRP A 1 270 ? 30.425 -0.166 -50.639 1.00 96.62 270 TRP A C 1
ATOM 2017 O O . TRP A 1 270 ? 30.452 -1.116 -49.858 1.00 96.62 270 TRP A O 1
ATOM 2027 N N . GLY A 1 271 ? 30.416 -0.321 -51.962 1.00 94.00 271 GLY A N 1
ATOM 2028 C CA . GLY A 1 271 ? 30.217 -1.613 -52.632 1.00 94.00 271 GLY A CA 1
ATOM 2029 C C . GLY A 1 271 ? 28.819 -1.788 -53.229 1.00 94.00 271 GLY A C 1
ATOM 2030 O O . GLY A 1 271 ? 28.474 -2.885 -53.664 1.00 94.00 271 GLY A O 1
ATOM 2031 N N . VAL A 1 272 ? 28.029 -0.714 -53.281 1.00 94.75 272 VAL A N 1
ATOM 2032 C CA . VAL A 1 272 ? 26.755 -0.645 -54.005 1.00 94.75 272 VAL A CA 1
ATOM 2033 C C . VAL A 1 272 ? 26.869 0.465 -55.035 1.00 94.75 272 VAL A C 1
ATOM 2035 O O . VAL A 1 272 ? 27.271 1.582 -54.712 1.00 94.75 272 VAL A O 1
ATOM 2038 N N . ARG A 1 273 ? 26.548 0.167 -56.288 1.00 93.69 273 ARG A N 1
ATOM 2039 C CA . ARG A 1 273 ? 26.653 1.142 -57.364 1.00 93.69 273 ARG A CA 1
ATOM 2040 C C . ARG A 1 273 ? 25.480 2.117 -57.334 1.00 93.69 273 ARG A C 1
ATOM 2042 O O . ARG A 1 273 ? 24.336 1.719 -57.493 1.00 93.69 273 ARG A O 1
ATOM 2049 N N . ASP A 1 274 ? 25.808 3.396 -57.205 1.00 87.69 274 ASP A N 1
ATOM 2050 C CA . ASP A 1 274 ? 24.890 4.543 -57.142 1.00 87.69 274 ASP A CA 1
ATOM 2051 C C . ASP A 1 274 ? 23.824 4.517 -58.267 1.00 87.69 274 ASP A C 1
ATOM 2053 O O . ASP A 1 274 ? 22.624 4.439 -58.008 1.00 87.69 274 ASP A O 1
ATOM 2057 N N . LYS A 1 275 ? 24.258 4.409 -59.534 1.00 87.69 275 LYS A N 1
ATOM 2058 C CA . LYS A 1 275 ? 23.385 4.578 -60.716 1.00 87.69 275 LYS A CA 1
ATOM 2059 C C . LYS A 1 275 ? 22.197 3.607 -60.815 1.00 87.69 275 LYS A C 1
ATOM 2061 O O . LYS A 1 275 ? 21.157 3.952 -61.372 1.00 87.69 275 LYS A O 1
ATOM 2066 N N . ASP A 1 276 ? 22.380 2.362 -60.387 1.00 90.62 276 ASP A N 1
ATOM 2067 C CA . ASP A 1 276 ? 21.441 1.256 -60.614 1.00 90.62 276 ASP A CA 1
ATOM 2068 C C . ASP A 1 276 ? 21.112 0.483 -59.332 1.00 90.62 276 ASP A C 1
ATOM 2070 O O . ASP A 1 276 ? 20.174 -0.319 -59.348 1.00 90.62 276 ASP A O 1
ATOM 2074 N N . ARG A 1 277 ? 21.786 0.797 -58.217 1.00 92.25 277 ARG A N 1
ATOM 2075 C CA . ARG A 1 277 ? 21.676 0.149 -56.900 1.00 92.25 277 ARG A CA 1
ATOM 2076 C C . ARG A 1 277 ? 22.124 -1.309 -56.898 1.00 92.25 277 ARG A C 1
ATOM 2078 O O . ARG A 1 277 ? 21.668 -2.097 -56.069 1.00 92.25 277 ARG A O 1
ATOM 2085 N N . VAL A 1 278 ? 22.993 -1.674 -57.838 1.00 94.12 278 VAL A N 1
ATOM 2086 C CA . VAL A 1 278 ? 23.523 -3.033 -57.958 1.00 94.12 278 VAL A CA 1
ATOM 2087 C C . VAL A 1 278 ? 24.650 -3.248 -56.950 1.00 94.12 278 VAL A C 1
ATOM 2089 O O . VAL A 1 278 ? 25.581 -2.444 -56.858 1.00 94.12 278 VAL A O 1
ATOM 2092 N N . VAL A 1 279 ? 24.587 -4.348 -56.204 1.00 93.75 279 VAL A N 1
ATOM 2093 C CA . VAL A 1 279 ? 25.660 -4.782 -55.306 1.00 93.75 279 VAL A CA 1
ATOM 2094 C C . VAL A 1 279 ? 26.847 -5.246 -56.145 1.00 93.75 279 VAL A C 1
ATOM 2096 O O . VAL A 1 279 ? 26.752 -6.192 -56.925 1.00 93.75 279 VAL A O 1
ATOM 2099 N N . VAL A 1 280 ? 27.982 -4.580 -55.972 1.00 93.31 280 VAL A N 1
ATOM 2100 C CA . VAL A 1 280 ? 29.246 -4.893 -56.662 1.00 93.31 280 VAL A CA 1
ATOM 2101 C C . VAL A 1 280 ? 30.313 -5.401 -55.695 1.00 93.31 280 VAL A C 1
ATOM 2103 O O . VAL A 1 280 ? 31.243 -6.092 -56.102 1.00 93.31 280 VAL A O 1
ATOM 2106 N N . GLY A 1 281 ? 30.156 -5.090 -54.406 1.00 92.38 281 GLY A N 1
ATOM 2107 C CA . GLY A 1 281 ? 31.115 -5.399 -53.358 1.00 92.38 281 GLY A CA 1
ATOM 2108 C C . GLY A 1 281 ? 32.408 -4.591 -53.461 1.00 92.38 281 GLY A C 1
ATOM 2109 O O . GLY A 1 281 ? 32.719 -3.940 -54.458 1.00 92.38 281 GLY A O 1
ATOM 2110 N N . VAL A 1 282 ? 33.180 -4.633 -52.384 1.00 93.62 282 VAL A N 1
ATOM 2111 C CA . VAL A 1 282 ? 34.546 -4.122 -52.314 1.00 93.62 282 VAL A CA 1
ATOM 2112 C C . VAL A 1 282 ? 35.432 -5.280 -51.899 1.00 93.62 282 VAL A C 1
ATOM 2114 O O . VAL A 1 282 ? 35.182 -5.912 -50.872 1.00 93.62 282 VAL A O 1
ATOM 2117 N N . ARG A 1 283 ? 36.474 -5.569 -52.680 1.00 91.25 283 ARG A N 1
ATOM 2118 C CA . ARG A 1 283 ? 37.459 -6.580 -52.292 1.00 91.25 283 ARG A CA 1
ATOM 2119 C C . ARG A 1 283 ? 38.278 -6.047 -51.124 1.00 91.25 283 ARG A C 1
ATOM 2121 O O . ARG A 1 283 ? 39.087 -5.135 -51.300 1.00 91.25 283 ARG A O 1
ATOM 2128 N N . LEU A 1 284 ? 38.036 -6.590 -49.935 1.00 89.12 284 LEU A N 1
ATOM 2129 C CA . LEU A 1 284 ? 38.631 -6.094 -48.699 1.00 89.12 284 LEU A CA 1
ATOM 2130 C C . LEU A 1 284 ? 39.017 -7.263 -47.775 1.00 89.12 284 LEU A C 1
ATOM 2132 O O . LEU A 1 284 ? 38.202 -7.699 -46.949 1.00 89.12 284 LEU A O 1
ATOM 2136 N N . PRO A 1 285 ? 40.259 -7.772 -47.893 1.00 86.88 285 PRO A N 1
ATOM 2137 C CA . PRO A 1 285 ? 40.787 -8.823 -47.027 1.00 86.88 285 PRO A CA 1
ATOM 2138 C C . PRO A 1 285 ? 40.808 -8.408 -45.549 1.00 86.88 285 PRO A C 1
ATOM 2140 O O . PRO A 1 285 ? 40.827 -7.221 -45.220 1.00 86.88 285 PRO A O 1
ATOM 2143 N N . ALA A 1 286 ? 40.861 -9.384 -44.637 1.00 85.62 286 ALA A N 1
ATOM 2144 C CA . ALA A 1 286 ? 40.779 -9.134 -43.193 1.00 85.62 286 ALA A CA 1
ATOM 2145 C C . ALA A 1 286 ? 41.765 -8.062 -42.656 1.00 85.62 286 ALA A C 1
ATOM 2147 O O . ALA A 1 286 ? 41.305 -7.179 -41.927 1.00 85.62 286 ALA A O 1
ATOM 2148 N N . PRO A 1 287 ? 43.061 -8.031 -43.045 1.00 87.88 287 PRO A N 1
ATOM 2149 C CA . PRO A 1 287 ? 43.985 -6.984 -42.590 1.00 87.88 287 PRO A CA 1
ATOM 2150 C C . PRO A 1 287 ? 43.564 -5.566 -43.004 1.00 87.88 287 PRO A C 1
ATOM 2152 O O . PRO A 1 287 ? 43.757 -4.606 -42.251 1.00 87.88 287 PRO A O 1
ATOM 2155 N N . ASP A 1 288 ? 42.952 -5.426 -44.182 1.00 90.31 288 ASP A N 1
ATOM 2156 C CA . ASP A 1 288 ? 42.483 -4.137 -44.683 1.00 90.31 288 ASP A CA 1
ATOM 2157 C C . ASP A 1 288 ? 41.186 -3.685 -44.003 1.00 90.31 288 ASP A C 1
ATOM 2159 O O . ASP A 1 288 ? 40.966 -2.480 -43.874 1.00 90.31 288 ASP A O 1
ATOM 2163 N N . ARG A 1 289 ? 40.365 -4.610 -43.483 1.00 92.12 289 ARG A N 1
ATOM 2164 C CA . ARG A 1 289 ? 39.182 -4.275 -42.663 1.00 92.12 289 ARG A CA 1
ATOM 2165 C C . ARG A 1 289 ? 39.587 -3.597 -41.355 1.00 92.12 289 ARG A C 1
ATOM 2167 O O . ARG A 1 289 ? 39.053 -2.543 -41.013 1.00 92.12 289 ARG A O 1
ATOM 2174 N N . ASP A 1 290 ? 40.580 -4.145 -40.657 1.00 92.00 290 ASP A N 1
ATOM 2175 C CA . ASP A 1 290 ? 41.095 -3.556 -39.412 1.00 92.00 290 ASP A CA 1
ATOM 2176 C C . ASP A 1 290 ? 41.838 -2.241 -39.651 1.00 92.00 290 ASP A C 1
ATOM 2178 O O . ASP A 1 290 ? 41.770 -1.304 -38.847 1.00 92.00 290 ASP A O 1
ATOM 2182 N N . ARG A 1 291 ? 42.541 -2.134 -40.781 1.00 94.81 291 ARG A N 1
ATOM 2183 C CA . ARG A 1 291 ? 43.118 -0.863 -41.222 1.00 94.81 291 ARG A CA 1
ATOM 2184 C C . ARG A 1 291 ? 42.025 0.171 -41.492 1.00 94.81 291 ARG A C 1
ATOM 2186 O O . ARG A 1 291 ? 42.142 1.289 -40.993 1.00 94.81 291 ARG A O 1
ATOM 2193 N N . LEU A 1 292 ? 40.965 -0.195 -42.212 1.00 95.81 292 LEU A N 1
ATOM 2194 C CA . LEU A 1 292 ? 39.855 0.702 -42.521 1.00 95.81 292 LEU A CA 1
ATOM 2195 C C . LEU A 1 292 ? 39.149 1.194 -41.252 1.00 95.81 292 LEU A C 1
ATOM 2197 O O . LEU A 1 292 ? 38.948 2.399 -41.120 1.00 95.81 292 LEU A O 1
ATOM 2201 N N . ARG A 1 293 ? 38.864 0.308 -40.284 1.00 95.19 293 ARG A N 1
ATOM 2202 C CA . ARG A 1 293 ? 38.299 0.695 -38.975 1.00 95.19 293 ARG A CA 1
ATOM 2203 C C . ARG A 1 293 ? 39.109 1.804 -38.308 1.00 95.19 293 ARG A C 1
ATOM 2205 O O . ARG A 1 293 ? 38.543 2.811 -37.897 1.00 95.19 293 ARG A O 1
ATOM 2212 N N . ARG A 1 294 ? 40.436 1.645 -38.245 1.00 95.50 294 ARG A N 1
ATOM 2213 C CA . ARG A 1 294 ? 41.337 2.646 -37.649 1.00 95.50 294 ARG A CA 1
ATOM 2214 C C . ARG A 1 294 ? 41.351 3.957 -38.432 1.00 95.50 294 ARG A C 1
ATOM 2216 O O . ARG A 1 294 ? 41.310 5.020 -37.824 1.00 95.50 294 ARG A O 1
ATOM 2223 N N . LEU A 1 295 ? 41.406 3.895 -39.763 1.00 96.19 295 LEU A N 1
ATOM 2224 C CA . LEU A 1 295 ? 41.426 5.095 -40.603 1.00 96.19 295 LEU A CA 1
ATOM 2225 C C . LEU A 1 295 ? 40.123 5.896 -40.482 1.00 96.19 295 LEU A C 1
ATOM 2227 O O . LEU A 1 295 ? 40.181 7.108 -40.291 1.00 96.19 295 LEU A O 1
ATOM 2231 N N . VAL A 1 296 ? 38.968 5.224 -40.534 1.00 96.19 296 VAL A N 1
ATOM 2232 C CA . VAL A 1 296 ? 37.654 5.860 -40.356 1.00 96.19 296 VAL A CA 1
ATOM 2233 C C . VAL A 1 296 ? 37.530 6.441 -38.950 1.00 96.19 296 VAL A C 1
ATOM 2235 O O . VAL A 1 296 ? 37.173 7.606 -38.819 1.00 96.19 296 VAL A O 1
ATOM 2238 N N . ALA A 1 297 ? 37.899 5.697 -37.903 1.00 94.88 297 ALA A N 1
ATOM 2239 C CA . ALA A 1 297 ? 37.856 6.208 -36.533 1.00 94.88 297 ALA A CA 1
ATOM 2240 C C . ALA A 1 297 ? 38.711 7.476 -36.358 1.00 94.88 297 ALA A C 1
ATOM 2242 O O . ALA A 1 297 ? 38.248 8.453 -35.775 1.00 94.88 297 ALA A O 1
ATOM 2243 N N . ASN A 1 298 ? 39.924 7.501 -36.923 1.00 94.44 298 ASN A N 1
ATOM 2244 C CA . ASN A 1 298 ? 40.796 8.678 -36.886 1.00 94.44 298 ASN A CA 1
ATOM 2245 C C . ASN A 1 298 ? 40.190 9.880 -37.627 1.00 94.44 298 ASN A C 1
ATOM 2247 O O . ASN A 1 298 ? 40.299 11.010 -37.157 1.00 94.44 298 ASN A O 1
ATOM 2251 N N . LYS A 1 299 ? 39.547 9.643 -38.775 1.00 94.69 299 LYS A N 1
ATOM 2252 C CA . LYS A 1 299 ? 38.863 10.681 -39.559 1.00 94.69 299 LYS A CA 1
ATOM 2253 C C . LYS A 1 299 ? 37.671 11.264 -38.806 1.00 94.69 299 LYS A C 1
ATOM 2255 O O . LYS A 1 299 ? 37.562 12.480 -38.687 1.00 94.69 299 LYS A O 1
ATOM 2260 N N . LEU A 1 300 ? 36.831 10.406 -38.232 1.00 95.31 300 LEU A N 1
ATOM 2261 C CA . LEU A 1 300 ? 35.658 10.828 -37.465 1.00 95.31 300 LEU A CA 1
ATOM 2262 C C . LEU A 1 300 ? 36.030 11.483 -36.129 1.00 95.31 300 LEU A C 1
ATOM 2264 O O . LEU A 1 300 ? 35.323 12.376 -35.679 1.00 95.31 300 LEU A O 1
ATOM 2268 N N . HIS A 1 301 ? 37.161 11.115 -35.522 1.00 94.44 301 HIS A N 1
ATOM 2269 C CA . HIS A 1 301 ? 37.687 11.804 -34.339 1.00 94.44 301 HIS A CA 1
ATOM 2270 C C . HIS A 1 301 ? 38.095 13.259 -34.635 1.00 94.44 301 HIS A C 1
ATOM 2272 O O . HIS A 1 301 ? 38.100 14.092 -33.734 1.00 94.44 301 HIS A O 1
ATOM 2278 N N . ALA A 1 302 ? 38.455 13.581 -35.880 1.00 94.25 302 ALA A N 1
ATOM 2279 C CA . ALA A 1 302 ? 38.821 14.941 -36.272 1.00 94.25 302 ALA A CA 1
ATOM 2280 C C . ALA A 1 302 ? 37.606 15.846 -36.559 1.00 94.25 302 ALA A C 1
ATOM 2282 O O . ALA A 1 302 ? 37.786 17.050 -36.724 1.00 94.25 302 ALA A O 1
ATOM 2283 N N . VAL A 1 303 ? 36.391 15.288 -36.624 1.00 95.31 303 VAL A N 1
ATOM 2284 C CA . VAL A 1 303 ? 35.150 16.052 -36.822 1.00 95.31 303 VAL A CA 1
ATOM 2285 C C . VAL A 1 303 ? 34.882 16.950 -35.612 1.00 95.31 303 VAL A C 1
ATOM 2287 O O . VAL A 1 303 ? 35.098 16.545 -34.469 1.00 95.31 303 VAL A O 1
ATOM 2290 N N . GLN A 1 304 ? 34.400 18.167 -35.866 1.00 93.38 304 GLN A N 1
ATOM 2291 C CA . GLN A 1 304 ? 34.031 19.135 -34.833 1.00 93.38 304 GLN A CA 1
ATOM 2292 C C . GLN A 1 304 ? 32.581 19.595 -35.011 1.00 93.38 304 GLN A C 1
ATOM 2294 O O . GLN A 1 304 ? 32.249 20.023 -36.110 1.00 93.38 304 GLN A O 1
ATOM 2299 N N . PRO A 1 305 ? 31.732 19.564 -33.973 1.00 93.38 305 PRO A N 1
ATOM 2300 C CA . PRO A 1 305 ? 32.010 19.050 -32.630 1.00 93.38 305 PRO A CA 1
ATOM 2301 C C . PRO A 1 305 ? 32.363 17.562 -32.621 1.00 93.38 305 PRO A C 1
ATOM 2303 O O . PRO A 1 305 ? 31.984 16.814 -33.522 1.00 93.38 305 PRO A O 1
ATOM 2306 N N . GLN A 1 306 ? 33.116 17.134 -31.606 1.00 91.44 306 GLN A N 1
ATOM 2307 C CA . GLN A 1 306 ? 33.559 15.747 -31.527 1.00 91.44 306 GLN A CA 1
ATOM 2308 C C . GLN A 1 306 ? 32.355 14.812 -31.362 1.00 91.44 306 GLN A C 1
ATOM 2310 O O . GLN A 1 306 ? 31.505 15.008 -30.492 1.00 91.44 306 GLN A O 1
ATOM 2315 N N . ILE A 1 307 ? 32.300 13.773 -32.195 1.00 88.38 307 ILE A N 1
ATOM 2316 C CA . ILE A 1 307 ? 31.267 12.738 -32.135 1.00 88.38 307 ILE A CA 1
ATOM 2317 C C . ILE A 1 307 ? 31.676 11.702 -31.082 1.00 88.38 307 ILE A C 1
ATOM 2319 O O . ILE A 1 307 ? 32.815 11.230 -31.087 1.00 88.38 307 ILE A O 1
ATOM 2323 N N . ASP A 1 308 ? 30.746 11.308 -30.208 1.00 87.06 308 ASP A N 1
ATOM 2324 C CA . ASP A 1 308 ? 30.936 10.160 -29.315 1.00 87.06 308 ASP A CA 1
ATOM 2325 C C . ASP A 1 308 ? 31.226 8.895 -30.157 1.00 87.06 308 ASP A C 1
ATOM 2327 O O . ASP A 1 308 ? 30.370 8.485 -30.953 1.00 87.06 308 ASP A O 1
ATOM 2331 N N . PRO A 1 309 ? 32.407 8.255 -29.998 1.00 85.69 309 PRO A N 1
ATOM 2332 C CA . PRO A 1 309 ? 32.800 7.088 -30.787 1.00 85.69 309 PRO A CA 1
ATOM 2333 C C . PRO A 1 309 ? 31.853 5.889 -30.680 1.00 85.69 309 PRO A C 1
ATOM 2335 O O . PRO A 1 309 ? 31.914 4.996 -31.519 1.00 85.69 309 PRO A O 1
ATOM 2338 N N . THR A 1 310 ? 30.987 5.846 -29.665 1.00 87.50 310 THR A N 1
ATOM 2339 C CA . THR A 1 310 ? 29.995 4.777 -29.480 1.00 87.50 310 THR A CA 1
ATOM 2340 C C . THR A 1 310 ? 28.700 4.992 -30.271 1.00 87.50 310 THR A C 1
ATOM 2342 O O . THR A 1 310 ? 27.858 4.093 -30.323 1.00 87.50 310 THR A O 1
ATOM 2345 N N . GLN A 1 311 ? 28.518 6.166 -30.886 1.00 86.81 311 GLN A N 1
ATOM 2346 C CA . GLN A 1 311 ? 27.283 6.525 -31.592 1.00 86.81 311 GLN A CA 1
ATOM 2347 C C . GLN A 1 311 ? 27.313 6.195 -33.088 1.00 86.81 311 GLN A C 1
ATOM 2349 O O . GLN A 1 311 ? 26.251 5.982 -33.672 1.00 86.81 311 GLN A O 1
ATOM 2354 N N . TYR A 1 312 ? 28.494 6.143 -33.713 1.00 91.62 312 TYR A N 1
ATOM 2355 C CA . TYR A 1 312 ? 28.645 5.681 -35.095 1.00 91.62 312 TYR A CA 1
ATOM 2356 C C . TYR A 1 312 ? 29.095 4.220 -35.137 1.00 91.62 312 TYR A C 1
ATOM 2358 O O . TYR A 1 312 ? 29.711 3.715 -34.198 1.00 91.62 312 TYR A O 1
ATOM 2366 N N . ARG A 1 313 ? 28.804 3.524 -36.239 1.00 92.69 313 ARG A N 1
ATOM 2367 C CA . ARG A 1 313 ? 29.243 2.133 -36.441 1.00 92.69 313 ARG A CA 1
ATOM 2368 C C . ARG A 1 313 ? 29.720 1.893 -37.853 1.00 92.69 313 ARG A C 1
ATOM 2370 O O . ARG A 1 313 ? 29.111 2.390 -38.792 1.00 92.69 313 ARG A O 1
ATOM 2377 N N . LEU A 1 314 ? 30.784 1.109 -37.972 1.00 94.31 314 LEU A N 1
ATOM 2378 C CA . LEU A 1 314 ? 31.327 0.657 -39.244 1.00 94.31 314 LEU A CA 1
ATOM 2379 C C . LEU A 1 314 ? 31.159 -0.861 -39.343 1.00 94.31 314 LEU A C 1
ATOM 2381 O O . LEU A 1 314 ? 31.899 -1.610 -38.699 1.00 94.31 314 LEU A O 1
ATOM 2385 N N . GLU A 1 315 ? 30.187 -1.289 -40.137 1.00 93.69 315 GLU A N 1
ATOM 2386 C CA . GLU A 1 315 ? 29.827 -2.691 -40.334 1.00 93.69 315 GLU A CA 1
ATOM 2387 C C . GLU A 1 315 ? 30.388 -3.224 -41.658 1.00 93.69 315 GLU A C 1
ATOM 2389 O O . GLU A 1 315 ? 30.599 -2.485 -42.624 1.00 93.69 315 GLU A O 1
ATOM 2394 N N . PHE A 1 316 ? 30.657 -4.529 -41.686 1.00 92.56 316 PHE A N 1
ATOM 2395 C CA . PHE A 1 316 ? 31.237 -5.231 -42.829 1.00 92.56 316 PHE A CA 1
ATOM 2396 C C . PHE A 1 316 ? 30.333 -6.401 -43.195 1.00 92.56 316 PHE A C 1
ATOM 2398 O O . PHE A 1 316 ? 30.315 -7.417 -42.499 1.00 92.56 316 PHE A O 1
ATOM 2405 N N . HIS A 1 317 ? 29.613 -6.267 -44.301 1.00 92.00 317 HIS A N 1
ATOM 2406 C CA . HIS A 1 317 ? 28.645 -7.252 -44.765 1.00 92.00 317 HIS A CA 1
ATOM 2407 C C . HIS A 1 317 ? 29.255 -8.115 -45.863 1.00 92.00 317 HIS A C 1
ATOM 2409 O O . HIS A 1 317 ? 29.711 -7.589 -46.878 1.00 92.00 317 HIS A O 1
ATOM 2415 N N . ALA A 1 318 ? 29.290 -9.433 -45.673 1.00 90.38 318 ALA A N 1
ATOM 2416 C CA . ALA A 1 318 ? 29.762 -10.346 -46.711 1.00 90.38 318 ALA A CA 1
ATOM 2417 C C . ALA A 1 318 ? 28.844 -10.274 -47.940 1.00 90.38 318 ALA A C 1
ATOM 2419 O O . ALA A 1 318 ? 27.624 -10.205 -47.796 1.00 90.38 318 ALA A O 1
ATOM 2420 N N . VAL A 1 319 ? 29.436 -10.287 -49.135 1.00 90.81 319 VAL A N 1
ATOM 2421 C CA . VAL A 1 319 ? 28.676 -10.362 -50.386 1.00 90.81 319 VAL A CA 1
ATOM 2422 C C . VAL A 1 319 ? 28.592 -11.818 -50.823 1.00 90.81 319 VAL A C 1
ATOM 2424 O O . VAL A 1 319 ? 29.614 -12.464 -51.047 1.00 90.81 319 VAL A O 1
ATOM 2427 N N . GLU A 1 320 ? 27.374 -12.329 -50.948 1.00 89.25 320 GLU A N 1
ATOM 2428 C CA . GLU A 1 320 ? 27.099 -13.667 -51.458 1.00 89.25 320 GLU A CA 1
ATOM 2429 C C . GLU A 1 320 ? 27.192 -13.646 -52.988 1.00 89.25 320 GLU A C 1
ATOM 2431 O O . GLU A 1 320 ? 26.521 -12.854 -53.647 1.00 89.25 320 GLU A O 1
ATOM 2436 N N . SER A 1 321 ? 28.025 -14.505 -53.575 1.00 81.50 321 SER A N 1
ATOM 2437 C CA . SER A 1 321 ? 28.061 -14.706 -55.025 1.00 81.50 321 SER A CA 1
ATOM 2438 C C . SER A 1 321 ? 27.391 -16.044 -55.362 1.00 81.50 321 SER A C 1
ATOM 2440 O O . SER A 1 321 ? 27.782 -17.073 -54.806 1.00 81.50 321 SER A O 1
ATOM 2442 N N . PRO A 1 322 ? 26.385 -16.063 -56.257 1.00 69.12 322 PRO A N 1
ATOM 2443 C CA . PRO A 1 322 ? 25.716 -17.299 -56.662 1.00 69.12 322 PRO A CA 1
ATOM 2444 C C . PRO A 1 322 ? 26.604 -18.220 -57.520 1.00 69.12 322 PRO A C 1
ATOM 2446 O O . PRO A 1 322 ? 26.299 -19.403 -57.649 1.00 69.12 322 PRO A O 1
ATOM 2449 N N . GLU A 1 323 ? 27.703 -17.706 -58.089 1.00 68.25 323 GLU A N 1
ATOM 2450 C CA . GLU A 1 323 ? 28.577 -18.442 -59.019 1.00 68.25 323 GLU A CA 1
ATOM 2451 C C . GLU A 1 323 ? 29.937 -18.836 -58.414 1.00 68.25 323 GLU A C 1
ATOM 2453 O O . GLU A 1 323 ? 30.567 -19.792 -58.870 1.00 68.25 323 GLU A O 1
ATOM 2458 N N . THR A 1 324 ? 30.409 -18.132 -57.381 1.00 59.78 324 THR A N 1
ATOM 2459 C CA . THR A 1 324 ? 31.738 -18.337 -56.785 1.00 59.78 324 THR A CA 1
ATOM 2460 C C . THR A 1 324 ? 31.712 -18.136 -55.274 1.00 59.78 324 THR A C 1
ATOM 2462 O O . THR A 1 324 ? 31.183 -17.154 -54.775 1.00 59.78 324 THR A O 1
ATOM 2465 N N . ALA A 1 325 ? 32.367 -19.017 -54.517 1.00 59.06 325 ALA A N 1
ATOM 2466 C CA . ALA A 1 325 ? 32.552 -18.852 -53.070 1.00 59.06 325 ALA A CA 1
ATOM 2467 C C . ALA A 1 325 ? 33.661 -17.829 -52.725 1.00 59.06 325 ALA A C 1
ATOM 2469 O O . ALA A 1 325 ? 34.416 -18.035 -51.775 1.00 59.06 325 ALA A O 1
ATOM 2470 N N . ASP A 1 326 ? 33.827 -16.771 -53.528 1.00 57.75 326 ASP A N 1
ATOM 2471 C CA . ASP A 1 326 ? 34.876 -15.772 -53.306 1.00 57.75 326 ASP A CA 1
ATOM 2472 C C . ASP A 1 326 ? 34.537 -14.929 -52.065 1.00 57.75 326 ASP A C 1
ATOM 2474 O O . ASP A 1 326 ? 33.684 -14.043 -52.088 1.00 57.75 326 ASP A O 1
ATOM 2478 N N . SER A 1 327 ? 35.183 -15.259 -50.946 1.00 63.34 327 SER A N 1
ATOM 2479 C CA . SER A 1 327 ? 34.852 -14.778 -49.599 1.00 63.34 327 SER A CA 1
ATOM 2480 C C . SER A 1 327 ? 35.371 -13.371 -49.272 1.00 63.34 327 SER A C 1
ATOM 2482 O O . SER A 1 327 ? 35.271 -12.919 -48.127 1.00 63.34 327 SER A O 1
ATOM 2484 N N . GLU A 1 328 ? 35.995 -12.686 -50.234 1.00 79.44 328 GLU A N 1
ATOM 2485 C CA . GLU A 1 328 ? 36.702 -11.422 -49.988 1.00 79.44 328 GLU A CA 1
ATOM 2486 C C . GLU A 1 328 ? 35.909 -10.164 -50.366 1.00 79.44 328 GLU A C 1
ATOM 2488 O O . GLU A 1 328 ? 36.338 -9.056 -50.028 1.00 79.44 328 GLU A O 1
ATOM 2493 N N . LEU A 1 329 ? 34.760 -10.306 -51.035 1.00 90.44 329 LEU A N 1
ATOM 2494 C CA . LEU A 1 329 ? 33.879 -9.181 -51.347 1.00 90.44 329 LEU A CA 1
ATOM 2495 C C . LEU A 1 329 ? 33.034 -8.795 -50.133 1.00 90.44 329 LEU A C 1
ATOM 2497 O O . LEU A 1 329 ? 32.466 -9.628 -49.425 1.00 90.44 329 LEU A O 1
ATOM 2501 N N . THR A 1 330 ? 32.977 -7.499 -49.859 1.00 92.38 330 THR A N 1
ATOM 2502 C CA . THR A 1 330 ? 32.288 -6.955 -48.689 1.00 92.38 330 THR A CA 1
ATOM 2503 C C . THR A 1 330 ? 31.602 -5.645 -49.049 1.00 92.38 330 THR A C 1
ATOM 2505 O O . THR A 1 330 ? 32.174 -4.832 -49.773 1.00 92.38 330 THR A O 1
ATOM 2508 N N . VAL A 1 331 ? 30.395 -5.423 -48.540 1.00 94.19 331 VAL A N 1
ATOM 2509 C CA . VAL A 1 331 ? 29.778 -4.095 -48.491 1.00 94.19 331 VAL A CA 1
ATOM 2510 C C . VAL A 1 331 ? 30.107 -3.474 -47.141 1.00 94.19 331 VAL A C 1
ATOM 2512 O O . VAL A 1 331 ? 29.878 -4.081 -46.096 1.00 94.19 331 VAL A O 1
ATOM 2515 N N . ILE A 1 332 ? 30.681 -2.275 -47.160 1.00 95.75 332 ILE A N 1
ATOM 2516 C CA . ILE A 1 332 ? 31.026 -1.536 -45.947 1.00 95.75 332 ILE A CA 1
ATOM 2517 C C . ILE A 1 332 ? 29.896 -0.559 -45.669 1.00 95.75 332 ILE A C 1
ATOM 2519 O O . ILE A 1 332 ? 29.551 0.233 -46.541 1.00 95.75 332 ILE A O 1
ATOM 2523 N N . GLU A 1 333 ? 29.358 -0.583 -44.459 1.00 95.50 333 GLU A N 1
ATOM 2524 C CA . GLU A 1 333 ? 28.311 0.335 -44.024 1.00 95.50 333 GLU A CA 1
ATOM 2525 C C . GLU A 1 333 ? 28.839 1.240 -42.912 1.00 95.50 333 GLU A C 1
ATOM 2527 O O . GLU A 1 333 ? 29.296 0.749 -41.880 1.00 95.50 333 GLU A O 1
ATOM 2532 N N . LEU A 1 334 ? 28.744 2.560 -43.089 1.00 95.81 334 LEU A N 1
ATOM 2533 C CA . LEU A 1 334 ? 28.904 3.515 -41.989 1.00 95.81 334 LEU A CA 1
ATOM 2534 C C . LEU A 1 334 ? 27.530 4.033 -41.569 1.00 95.81 334 LEU A C 1
ATOM 2536 O O . LEU A 1 334 ? 26.837 4.682 -42.351 1.00 95.81 334 LEU A O 1
ATOM 2540 N N . ILE A 1 335 ? 27.167 3.762 -40.318 1.00 94.56 335 ILE A N 1
ATOM 2541 C CA . ILE A 1 335 ? 25.933 4.211 -39.675 1.00 94.56 335 ILE A CA 1
ATOM 2542 C C . ILE A 1 335 ? 26.253 5.452 -38.848 1.00 94.56 335 ILE A C 1
ATOM 2544 O O . ILE A 1 335 ? 27.077 5.393 -37.931 1.00 94.56 335 ILE A O 1
ATOM 2548 N N . VAL A 1 336 ? 25.575 6.554 -39.151 1.00 94.69 336 VAL A N 1
ATOM 2549 C CA . VAL A 1 336 ? 25.759 7.857 -38.511 1.00 94.69 336 VAL A CA 1
ATOM 2550 C C . VAL A 1 336 ? 24.476 8.218 -37.759 1.00 94.69 336 VAL A C 1
ATOM 2552 O O . VAL A 1 336 ? 23.388 8.157 -38.343 1.00 94.69 336 VAL A O 1
ATOM 2555 N N . PRO A 1 337 ? 24.560 8.556 -36.461 1.00 92.31 337 PRO A N 1
ATOM 2556 C CA . PRO A 1 337 ? 23.380 8.791 -35.641 1.00 92.31 337 PRO A CA 1
ATOM 2557 C C . PRO A 1 337 ? 22.617 10.029 -36.113 1.00 92.31 337 PRO A C 1
ATOM 2559 O O . PRO A 1 337 ? 23.203 11.009 -36.573 1.00 92.31 337 PRO A O 1
ATOM 2562 N N . LYS A 1 338 ? 21.298 10.012 -35.909 1.00 90.44 338 LYS A N 1
ATOM 2563 C CA . LYS A 1 338 ? 20.522 11.247 -35.893 1.00 90.44 338 LYS A CA 1
ATOM 2564 C C . LYS A 1 338 ? 20.893 12.033 -34.642 1.00 90.44 338 LYS A C 1
ATOM 2566 O O . LYS A 1 338 ? 20.781 11.510 -33.532 1.00 90.44 338 LYS A O 1
ATOM 2571 N N . VAL A 1 339 ? 21.294 13.278 -34.836 1.00 86.56 339 VAL A N 1
ATOM 2572 C CA . VAL A 1 339 ? 21.525 14.249 -33.768 1.00 86.56 339 VAL A CA 1
ATOM 2573 C C . VAL A 1 339 ? 20.609 15.446 -33.996 1.00 86.56 339 VAL A C 1
ATOM 2575 O O . VAL A 1 339 ? 20.172 15.677 -35.122 1.00 86.56 339 VAL A O 1
ATOM 2578 N N 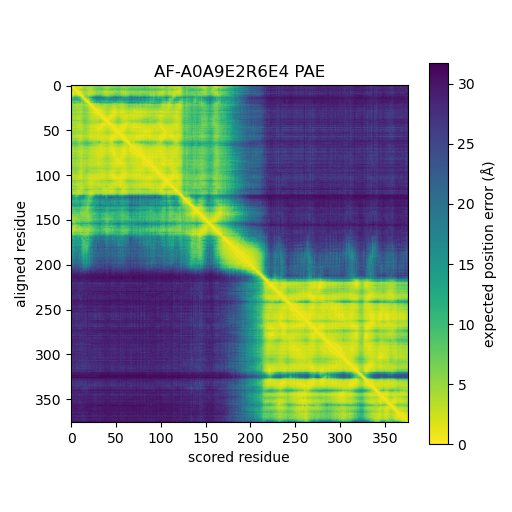. ASP A 1 340 ? 20.302 16.183 -32.933 1.00 82.56 340 ASP A N 1
ATOM 2579 C CA . ASP A 1 340 ? 19.656 17.494 -33.026 1.00 82.56 340 ASP A CA 1
ATOM 2580 C C . ASP A 1 340 ? 20.760 18.547 -32.846 1.00 82.56 340 ASP A C 1
ATOM 2582 O O . ASP A 1 340 ? 21.058 18.937 -31.713 1.00 82.56 340 ASP A O 1
ATOM 2586 N N . PRO A 1 341 ? 21.466 18.932 -33.927 1.00 74.69 341 PRO A N 1
ATOM 2587 C CA . PRO A 1 341 ? 22.668 19.738 -33.804 1.00 74.69 341 PRO A CA 1
ATOM 2588 C C . PRO A 1 341 ? 22.306 21.175 -33.414 1.00 74.69 341 PRO A C 1
ATOM 2590 O O . PRO A 1 341 ? 21.587 21.862 -34.141 1.00 74.69 341 PRO A O 1
ATOM 2593 N N . THR A 1 342 ? 22.834 21.644 -32.281 1.00 79.44 342 THR A N 1
ATOM 2594 C CA . THR A 1 342 ? 22.759 23.057 -31.862 1.00 79.44 342 THR A CA 1
ATOM 2595 C C . THR A 1 342 ? 23.783 23.933 -32.584 1.00 79.44 342 THR A C 1
ATOM 2597 O O . THR A 1 342 ? 23.659 25.152 -32.606 1.00 79.44 342 THR A O 1
ATOM 2600 N N . GLU A 1 343 ? 24.801 23.314 -33.179 1.00 87.19 343 GLU A N 1
ATOM 2601 C CA . GLU A 1 343 ? 25.827 23.948 -34.001 1.00 87.19 343 GLU A CA 1
ATOM 2602 C C . GLU A 1 343 ? 26.209 23.016 -35.164 1.00 87.19 343 GLU A C 1
ATOM 2604 O O . GLU A 1 343 ? 26.005 21.803 -35.061 1.00 87.19 343 GLU A O 1
ATOM 2609 N N . PRO A 1 344 ? 26.708 23.546 -36.294 1.00 90.38 344 PRO A N 1
ATOM 2610 C CA . PRO A 1 344 ? 27.043 22.713 -37.439 1.00 90.38 344 PRO A CA 1
ATOM 2611 C C . PRO A 1 344 ? 28.286 21.867 -37.166 1.00 90.38 344 PRO A C 1
ATOM 2613 O O . PRO A 1 344 ? 29.258 22.332 -36.576 1.00 90.38 344 PRO A O 1
ATOM 2616 N N . TYR A 1 345 ? 28.266 20.641 -37.674 1.00 94.81 345 TYR A N 1
ATOM 2617 C CA . TYR A 1 345 ? 29.423 19.765 -37.744 1.00 94.81 345 TYR A CA 1
ATOM 2618 C C . TYR A 1 345 ? 30.306 20.118 -38.947 1.00 94.81 345 TYR A C 1
ATOM 2620 O O . TYR A 1 345 ? 29.820 20.459 -40.031 1.00 94.81 345 TYR A O 1
ATOM 2628 N N . PHE A 1 346 ? 31.610 19.969 -38.756 1.00 95.62 346 PHE A N 1
ATOM 2629 C CA . PHE A 1 346 ? 32.675 20.227 -39.712 1.00 95.62 346 PHE A CA 1
ATOM 2630 C C . PHE A 1 346 ? 33.630 19.038 -39.760 1.00 95.62 346 PHE A C 1
ATOM 2632 O O . PHE A 1 346 ? 33.923 18.422 -38.736 1.00 95.62 346 PHE A O 1
ATOM 2639 N N . THR A 1 347 ? 34.163 18.732 -40.940 1.00 96.06 347 THR A N 1
ATOM 2640 C CA . THR A 1 347 ? 35.235 17.741 -41.096 1.00 96.06 347 THR A CA 1
ATOM 2641 C C . THR A 1 347 ? 36.506 18.207 -40.380 1.00 96.06 347 THR A C 1
ATOM 2643 O O . THR A 1 347 ? 36.642 19.381 -40.028 1.00 96.06 347 THR A O 1
ATOM 2646 N N . GLY A 1 348 ? 37.503 17.325 -40.247 1.00 89.56 348 GLY A N 1
ATOM 2647 C CA . GLY A 1 348 ? 38.825 17.723 -39.740 1.00 89.56 348 GLY A CA 1
ATOM 2648 C C . GLY A 1 348 ? 39.524 18.803 -40.582 1.00 89.56 348 GLY A C 1
ATOM 2649 O O . GLY A 1 348 ? 40.450 19.450 -40.102 1.00 89.56 348 GLY A O 1
ATOM 2650 N N . GLY A 1 349 ? 39.072 19.019 -41.824 1.00 90.75 349 GLY A N 1
ATOM 2651 C CA . GLY A 1 349 ? 39.512 20.106 -42.702 1.00 90.75 349 GLY A CA 1
ATOM 2652 C C . GLY A 1 349 ? 38.739 21.422 -42.537 1.00 90.75 349 GLY A C 1
ATOM 2653 O O . GLY A 1 349 ? 39.023 22.375 -43.258 1.00 90.75 349 GLY A O 1
ATOM 2654 N N . GLY A 1 350 ? 37.766 21.492 -41.622 1.00 92.38 350 GLY A N 1
ATOM 2655 C CA . GLY A 1 350 ? 36.939 22.682 -41.391 1.00 92.38 350 GLY A CA 1
ATOM 2656 C C . GLY A 1 350 ? 35.814 22.876 -42.413 1.00 92.38 350 GLY A C 1
ATOM 2657 O O . GLY A 1 350 ? 35.328 23.992 -42.596 1.00 92.38 350 GLY A O 1
ATOM 2658 N N . GLU A 1 351 ? 35.399 21.818 -43.109 1.00 94.81 351 GLU A N 1
ATOM 2659 C CA . GLU A 1 351 ? 34.357 21.886 -44.134 1.00 94.81 351 GLU A CA 1
ATOM 2660 C C . GLU A 1 351 ? 33.026 21.361 -43.591 1.00 94.81 351 GLU A C 1
ATOM 2662 O O . GLU A 1 351 ? 32.972 20.280 -43.012 1.00 94.81 351 GLU A O 1
ATOM 2667 N N . ALA A 1 352 ? 31.944 22.116 -43.785 1.00 93.62 352 ALA A N 1
ATOM 2668 C CA . ALA A 1 352 ? 30.595 21.679 -43.441 1.00 93.62 352 ALA A CA 1
ATOM 2669 C C . ALA A 1 352 ? 29.871 21.143 -44.679 1.00 93.62 352 ALA A C 1
ATOM 2671 O O . ALA A 1 352 ? 29.936 21.730 -45.763 1.00 93.62 352 ALA A O 1
ATOM 2672 N N . PHE A 1 353 ? 29.124 20.060 -44.496 1.00 94.19 353 PHE A N 1
ATOM 2673 C CA . PHE A 1 353 ? 28.295 19.432 -45.522 1.00 94.19 353 PHE A CA 1
ATOM 2674 C C . PHE A 1 353 ? 26.901 19.158 -44.969 1.00 94.19 353 PHE A C 1
ATOM 2676 O O . PHE A 1 353 ? 26.733 19.013 -43.763 1.00 94.19 353 PHE A O 1
ATOM 2683 N N . VAL A 1 354 ? 25.901 19.086 -45.840 1.00 91.50 354 VAL A N 1
ATOM 2684 C CA . VAL A 1 354 ? 24.522 18.725 -45.497 1.00 91.50 354 VAL A CA 1
ATOM 2685 C C . VAL A 1 354 ? 23.945 17.824 -46.578 1.00 91.50 354 VAL A C 1
ATOM 2687 O O . VAL A 1 354 ? 24.312 17.921 -47.752 1.00 91.50 354 VAL A O 1
ATOM 2690 N N . ARG A 1 355 ? 23.021 16.956 -46.187 1.00 89.19 355 ARG A N 1
ATOM 2691 C CA . ARG A 1 355 ? 22.327 16.025 -47.062 1.00 89.19 355 ARG A CA 1
ATOM 2692 C C . ARG A 1 355 ? 20.946 16.580 -47.413 1.00 89.19 355 ARG A C 1
ATOM 2694 O O . ARG A 1 355 ? 20.097 16.760 -46.543 1.00 89.19 355 ARG A O 1
ATOM 2701 N N . VAL A 1 356 ? 20.714 16.866 -48.694 1.00 83.56 356 VAL A N 1
ATOM 2702 C CA . VAL A 1 356 ? 19.451 17.435 -49.201 1.00 83.56 356 VAL A CA 1
ATOM 2703 C C . VAL A 1 356 ? 18.995 16.631 -50.408 1.00 83.56 356 VAL A C 1
ATOM 2705 O O . VAL A 1 356 ? 19.730 16.523 -51.381 1.00 83.56 356 VAL A O 1
ATOM 2708 N N . ASP A 1 357 ? 17.784 16.077 -50.336 1.00 80.31 357 ASP A N 1
ATOM 2709 C CA . ASP A 1 357 ? 17.121 15.350 -51.436 1.00 80.31 357 ASP A CA 1
ATOM 2710 C C . ASP A 1 357 ? 17.991 14.284 -52.116 1.00 80.31 357 ASP A C 1
ATOM 2712 O O . ASP A 1 357 ? 18.006 14.168 -53.335 1.00 80.31 357 ASP A O 1
ATOM 2716 N N . GLY A 1 358 ? 18.743 13.516 -51.324 1.00 77.81 358 GLY A N 1
ATOM 2717 C CA . GLY A 1 358 ? 19.609 12.474 -51.873 1.00 77.81 358 GLY A CA 1
ATOM 2718 C C . GLY A 1 358 ? 20.935 12.988 -52.447 1.00 77.81 358 GLY A C 1
ATOM 2719 O O . GLY A 1 358 ? 21.623 12.253 -53.141 1.00 77.81 358 GLY A O 1
ATOM 2720 N N . VAL A 1 359 ? 21.332 14.234 -52.157 1.00 83.75 359 VAL A N 1
ATOM 2721 C CA . VAL A 1 359 ? 22.621 14.796 -52.594 1.00 83.75 359 VAL A CA 1
ATOM 2722 C C . VAL A 1 359 ? 23.374 15.425 -51.423 1.00 83.75 359 VAL A C 1
ATOM 2724 O O . VAL A 1 359 ? 22.810 16.174 -50.621 1.00 83.75 359 VAL A O 1
ATOM 2727 N N . THR A 1 360 ? 24.675 15.148 -51.337 1.00 87.00 360 THR A N 1
ATOM 2728 C CA . THR A 1 360 ? 25.587 15.802 -50.390 1.00 87.00 360 THR A CA 1
ATOM 2729 C C . THR A 1 360 ? 26.009 17.160 -50.944 1.00 87.00 360 THR A C 1
ATOM 2731 O O . THR A 1 360 ? 26.497 17.259 -52.070 1.00 87.00 360 THR A O 1
ATOM 2734 N N . ARG A 1 361 ? 25.796 18.232 -50.175 1.00 89.12 361 ARG A N 1
ATOM 2735 C CA . ARG A 1 361 ? 26.145 19.605 -50.565 1.00 89.12 361 ARG A CA 1
ATOM 2736 C C . ARG A 1 361 ? 27.027 20.256 -49.517 1.00 89.12 361 ARG A C 1
ATOM 2738 O O . ARG A 1 361 ? 26.729 20.200 -48.327 1.00 89.12 361 ARG A O 1
ATOM 2745 N N . ARG A 1 362 ? 28.070 20.949 -49.970 1.00 92.19 362 ARG A N 1
ATOM 2746 C CA . ARG A 1 362 ? 28.904 21.785 -49.106 1.00 92.19 362 ARG A CA 1
ATOM 2747 C C . ARG A 1 362 ? 28.117 23.002 -48.613 1.00 92.19 362 ARG A C 1
ATOM 2749 O O . ARG A 1 362 ? 27.498 23.710 -49.408 1.00 92.19 362 ARG A O 1
ATOM 2756 N N . LEU A 1 363 ? 28.181 23.265 -47.313 1.00 87.88 363 LEU A N 1
ATOM 2757 C CA . LEU A 1 363 ? 27.694 24.490 -46.691 1.00 87.88 363 LEU A CA 1
ATOM 2758 C C . LEU A 1 363 ? 28.846 25.488 -46.573 1.00 87.88 363 LEU A C 1
ATOM 2760 O O . LEU A 1 363 ? 29.834 25.255 -45.882 1.00 87.88 363 LEU A O 1
ATOM 2764 N N . SER A 1 364 ? 28.716 26.626 -47.246 1.00 89.50 364 SER A N 1
ATOM 2765 C CA . SER A 1 364 ? 29.709 27.702 -47.201 1.00 89.50 364 SER A CA 1
ATOM 2766 C C . SER A 1 364 ? 29.045 29.052 -47.424 1.00 89.50 364 SER A C 1
ATOM 2768 O O . SER A 1 364 ? 28.100 29.130 -48.204 1.00 89.50 364 SER A O 1
ATOM 2770 N N . GLY A 1 365 ? 29.558 30.118 -46.807 1.00 90.62 365 GLY A N 1
ATOM 2771 C CA . GLY A 1 365 ? 29.044 31.473 -47.020 1.00 90.62 365 GLY A CA 1
ATOM 2772 C C . GLY A 1 365 ? 27.589 31.636 -46.541 1.00 90.62 365 GLY A C 1
ATOM 2773 O O . GLY A 1 365 ? 27.262 31.144 -45.459 1.00 90.62 365 GLY A O 1
ATOM 2774 N N . PRO A 1 366 ? 26.703 32.303 -47.310 1.00 89.56 366 PRO A N 1
ATOM 2775 C CA . PRO A 1 366 ? 25.328 32.577 -46.877 1.00 89.56 366 PRO A CA 1
ATOM 2776 C C . PRO A 1 366 ? 24.497 31.330 -46.491 1.00 89.56 366 PRO A C 1
ATOM 2778 O O . PRO A 1 366 ? 23.894 31.361 -45.421 1.00 89.56 366 PRO A O 1
ATOM 2781 N N . PRO A 1 367 ? 24.518 30.203 -47.240 1.00 87.06 367 PRO A N 1
ATOM 2782 C CA . PRO A 1 367 ? 23.836 28.967 -46.833 1.00 87.06 367 PRO A CA 1
ATOM 2783 C C . PRO A 1 367 ? 24.224 28.419 -45.453 1.00 87.06 367 PRO A C 1
ATOM 2785 O O . PRO A 1 367 ? 23.372 27.873 -44.756 1.00 87.06 367 PRO A O 1
ATOM 2788 N N . LEU A 1 368 ? 25.492 28.557 -45.046 1.00 89.06 368 LEU A N 1
ATOM 2789 C CA . LEU A 1 368 ? 25.943 28.122 -43.720 1.00 89.06 368 LEU A CA 1
ATOM 2790 C C . LEU A 1 368 ? 25.370 29.033 -42.625 1.00 89.06 368 LEU A C 1
ATOM 2792 O O . LEU A 1 368 ? 24.881 28.544 -41.611 1.00 89.06 368 LEU A O 1
ATOM 2796 N N . VAL A 1 369 ? 25.368 30.350 -42.852 1.00 86.81 369 VAL A N 1
ATOM 2797 C CA . VAL A 1 369 ? 24.771 31.326 -41.924 1.00 86.81 369 VAL A CA 1
ATOM 2798 C C . VAL A 1 369 ? 23.269 31.085 -41.766 1.00 86.81 369 VAL A C 1
ATOM 2800 O O . VAL A 1 369 ? 22.757 31.099 -40.647 1.00 86.81 369 VAL A O 1
ATOM 2803 N N . ASP A 1 370 ? 22.566 30.821 -42.867 1.00 86.62 370 ASP A N 1
ATOM 2804 C CA . ASP A 1 370 ? 21.135 30.510 -42.844 1.00 86.62 370 ASP A CA 1
ATOM 2805 C C . ASP A 1 370 ? 20.839 29.185 -42.133 1.00 86.62 370 ASP A C 1
ATOM 2807 O O . ASP A 1 370 ? 19.848 29.090 -41.406 1.00 86.62 370 ASP A O 1
ATOM 2811 N N . TRP A 1 371 ? 21.692 28.169 -42.310 1.00 88.06 371 TRP A N 1
ATOM 2812 C CA . TRP A 1 371 ? 21.571 26.900 -41.588 1.00 88.06 371 TRP A CA 1
ATOM 2813 C C . TRP A 1 371 ? 21.653 27.124 -40.074 1.00 88.06 371 TRP A C 1
ATOM 2815 O O . TRP A 1 371 ? 20.790 26.619 -39.353 1.00 88.06 371 TRP A O 1
ATOM 2825 N N . ILE A 1 372 ? 22.623 27.932 -39.621 1.00 85.88 372 ILE A N 1
ATOM 2826 C CA . ILE A 1 372 ? 22.833 28.270 -38.203 1.00 85.88 372 ILE A CA 1
ATOM 2827 C C . ILE A 1 372 ? 21.615 29.022 -37.653 1.00 85.88 372 ILE A C 1
ATOM 2829 O O . ILE A 1 372 ? 21.005 28.582 -36.683 1.00 85.88 372 ILE A O 1
ATOM 2833 N N . ARG A 1 373 ? 21.188 30.105 -38.319 1.00 85.50 373 ARG A N 1
ATOM 2834 C CA . ARG A 1 373 ? 20.071 30.961 -37.867 1.00 85.50 373 ARG A CA 1
ATOM 2835 C C . ARG A 1 373 ? 18.729 30.247 -37.724 1.00 85.50 373 ARG A C 1
ATOM 2837 O O . ARG A 1 373 ? 17.865 30.739 -37.014 1.00 85.50 373 ARG A O 1
ATOM 2844 N N . ARG A 1 374 ? 18.505 29.146 -38.444 1.00 82.62 374 ARG A N 1
ATOM 2845 C CA . ARG A 1 374 ? 17.255 28.372 -38.343 1.00 82.62 374 ARG A CA 1
ATOM 2846 C C . ARG A 1 374 ? 17.254 27.364 -37.191 1.00 82.62 374 ARG A C 1
ATOM 2848 O O . ARG A 1 374 ? 16.214 26.759 -36.951 1.00 82.62 374 ARG A O 1
ATOM 2855 N N . ARG A 1 375 ? 18.404 27.124 -36.554 1.00 73.81 375 ARG A N 1
ATOM 2856 C CA . ARG A 1 375 ? 18.624 26.060 -35.554 1.00 73.81 375 ARG A CA 1
ATOM 2857 C C . ARG A 1 375 ? 19.240 26.562 -34.243 1.00 73.81 375 ARG A C 1
ATOM 2859 O O . ARG A 1 375 ? 19.451 25.762 -33.340 1.00 73.81 375 ARG A O 1
ATOM 2866 N N . THR A 1 376 ? 19.494 27.867 -34.152 1.00 57.00 376 THR A N 1
ATOM 2867 C CA . THR A 1 376 ? 19.774 28.607 -32.911 1.00 57.00 376 THR A CA 1
ATOM 2868 C C . THR A 1 376 ? 18.559 29.463 -32.604 1.00 57.00 376 THR A C 1
ATOM 2870 O O . THR A 1 376 ? 18.195 29.564 -31.414 1.00 57.00 376 THR A O 1
#